Protein AF-A0A8H5NSU9-F1 (afdb_monomer_lite)

Sequence (542 aa):
MSMSKFVVALGLFMSARALQMMKPTDLDRLEASVSKACQKVLTAEVDCDEYIRELTDPNSFRGETDEDMEMAPTICNKQCSDSFQSWYQKLVEDCAEEDFMSELYPPNYFLFGGNVTSSSWNQTCAKDPKTGRFCGEILDEFPELEDDEEMPLEELCHPCYVKLIDMRSNSWAWSAPTNPAGDYWNKQLKLVREKCNASGGLKEDSLSKEETASVAHHKTAGADGSTVSTMTAASTSSTAAAVAESAARESNAGEGMAGKDTYSYWYTLLVLGQAYKFVRLWTSVVEEVVSVEQRKLTLQNQITTFFQQTLKLEWLVSNHQADLVAEKRANAKAQEQFKRDAKGLREEIMNLEQDLQASEDRTNVGEAKLSATRRNLEKLQSQAFNDLLARNRLETENKSLKAEIADAQKKLDDYLSIKEQNHDLGNQVKSFEHKVKEYLAIVEDTANKAHASEEKVAAERAAKEAMEKRYKAQIAEQEAKITGLKSQREKLEHSVARLQASVQTCWWHRFRAWKDRFRKRDRSGSWVSITDESAEDIVFRT

Radius of gyration: 90.89 Å; chains: 1; bounding box: 204×74×317 Å

pLDDT: mean 74.0, std 22.09, range [23.02, 96.44]

Foldseek 3Di:
DDDDPPPPPPPPPPQQPFDQLDDVVRCVVVVVQADPQLSCLNRGTQRFDPCLNVLQDLPDAALADPVLQVCLCGCLDPSNVVRLVVSLVSCVVRQVQRQRDDPVAHGSRSNSRSLSSVLRNCLSNDAQPPPRHRLNVVVVVADDDDPPDDGDLCSLQRPSNLVNLVSQLVRPSQVDPPDCVNVVSVVSNVVSVVSNVVVVNDDPVPPPPPDPPDDDDDDDDDDDDDDDDDDDDDYDDDDDDDDDDYDDDDYDDDDDYDDYDDDDDPDPVPVVVVVVVVVVVVVVVVVVVVVVVVVVVVVVVVVVVVVVVVVVVVVVVVVVVVVVVVVVVVVVVVVVVCVVVVVVVVVVVVVVVVVVVVVVVVVVVVVVVVVVVVVVVVVVVVVVVVVVVVVVVVVVVVVVVVVVVVVVVVVVVVVVVVVVVVVVVVVVVVVVVVVVVVVVVVVVVVVVVVVVVVVVVVVVVVVVVVVVVVVVVVVVVVVVVVVVVVVVVVVVVVVVVVVVVVVVVVVVVVVVVVVVVPDDDDPDDDDDDDDDDDDDPDDDDD

Secondary structure (DSSP, 8-state):
----------------EEEESS-HHHHTTTTTSS-HHHHHHHTSEEEE-GGGGGGG-TTS-SSSSHHHHHHHHHHSSHHHHHHHHHHHHHHHHHSTT----BTTB-TTHHHHHHHHHHHHHHHHT-B-TTT--BSHHHHTTSPPPPTTPPPPHHHHT-HHHHHHHHHHHS-GGG--TT-THHHHHHHHHHHHHHHHHHTT---GGGSS---------------------------------------------------------TTSHHHHHHHHHHHHHHHHHHHHHHHHHHHHHHHHHHHHHHHHHHHHHHHHHHHHHHHHHHHHHHHHHHHHHHHHHHHHHHHHHHHHHHHHHHHHHHHHHHHHHHHHHHHHHHHHHHHHHHHHHHHHHHHHHHHHHHHHHHHHHHHHHHHHHHHHHHHHHHHHHHHHHHHHHHHHHHHHHHHHHHHHHHHHHHHHHHHHHHHHHHHHHHHHHHHHHHHHHHHHHHHHHHHHHHHHHHHHHHHHHHHHHHHTTS----TT--PPP-------------

Structure (mmCIF, N/CA/C/O backbone):
data_AF-A0A8H5NSU9-F1
#
_entry.id   AF-A0A8H5NSU9-F1
#
loop_
_atom_site.group_PDB
_atom_site.id
_atom_site.type_symbol
_atom_site.label_atom_id
_atom_site.label_alt_id
_atom_site.label_comp_id
_atom_site.label_asym_id
_atom_site.label_entity_id
_atom_site.label_seq_id
_atom_site.pdbx_PDB_ins_code
_atom_site.Cartn_x
_atom_site.Cartn_y
_atom_site.Cartn_z
_atom_site.occupancy
_atom_site.B_iso_or_equiv
_atom_site.auth_seq_id
_atom_site.auth_comp_id
_atom_site.auth_asym_id
_atom_site.auth_atom_id
_atom_site.pdbx_PDB_model_num
ATOM 1 N N . MET A 1 1 ? -71.196 13.953 26.672 1.00 36.72 1 MET A N 1
ATOM 2 C CA . MET A 1 1 ? -69.818 13.699 27.150 1.00 36.72 1 MET A CA 1
ATOM 3 C C . MET A 1 1 ? -68.876 14.045 26.013 1.00 36.72 1 MET A C 1
ATOM 5 O O . MET A 1 1 ? -69.153 13.629 24.898 1.00 36.72 1 MET A O 1
ATOM 9 N N . SER A 1 2 ? -67.829 14.825 26.271 1.00 35.38 2 SER A N 1
ATOM 10 C CA . SER A 1 2 ? -66.765 15.117 25.304 1.00 35.38 2 SER A CA 1
ATOM 11 C C . SER A 1 2 ? -65.440 14.822 25.992 1.00 35.38 2 SER A C 1
ATOM 13 O O . SER A 1 2 ? -65.251 15.266 27.123 1.00 35.38 2 SER A O 1
ATOM 15 N N . MET A 1 3 ? -64.561 14.055 25.351 1.00 30.73 3 MET A N 1
ATOM 16 C CA . MET A 1 3 ? -63.185 13.862 25.807 1.00 30.73 3 MET A CA 1
ATOM 17 C C . MET A 1 3 ? -62.248 14.207 24.655 1.00 30.73 3 MET A C 1
ATOM 19 O O . MET A 1 3 ? -62.358 13.656 23.559 1.00 30.73 3 MET A O 1
ATOM 23 N N . SER A 1 4 ? -61.385 15.190 24.898 1.00 30.53 4 SER A N 1
ATOM 24 C CA . SER A 1 4 ? -60.540 15.806 23.880 1.00 30.53 4 SER A CA 1
ATOM 25 C C . SER A 1 4 ? -59.459 14.853 23.384 1.00 30.53 4 SER A C 1
ATOM 27 O O . SER A 1 4 ? -58.767 14.220 24.179 1.00 30.53 4 SER A O 1
ATOM 29 N N . LYS A 1 5 ? -59.236 14.833 22.066 1.00 35.78 5 LYS A N 1
ATOM 30 C CA . LYS A 1 5 ? -58.041 14.226 21.472 1.00 35.78 5 LYS A CA 1
ATOM 31 C C . LYS A 1 5 ? -56.820 15.118 21.721 1.00 35.78 5 LYS A C 1
ATOM 33 O O . LYS A 1 5 ? -56.413 15.862 20.834 1.00 35.78 5 LYS A O 1
ATOM 38 N N . PHE A 1 6 ? -56.221 15.031 22.907 1.00 32.56 6 PHE A N 1
ATOM 39 C CA . PHE A 1 6 ? -54.854 15.513 23.117 1.00 32.56 6 PHE A CA 1
ATOM 40 C C . PHE A 1 6 ? -53.860 14.475 22.590 1.00 32.56 6 PHE A C 1
ATOM 42 O O . PHE A 1 6 ? -53.249 13.727 23.347 1.00 32.56 6 PHE A O 1
ATOM 49 N N . VAL A 1 7 ? -53.698 14.439 21.264 1.00 37.06 7 VAL A N 1
ATOM 50 C CA . VAL A 1 7 ? -52.465 13.912 20.674 1.00 37.06 7 VAL A CA 1
ATOM 51 C C . VAL A 1 7 ? -51.405 14.975 20.930 1.00 37.06 7 VAL A C 1
ATOM 53 O O . VAL A 1 7 ? -51.382 16.005 20.257 1.00 37.06 7 VAL A O 1
ATOM 56 N N . VAL A 1 8 ? -50.575 14.761 21.950 1.00 33.59 8 VAL A N 1
ATOM 57 C CA . VAL A 1 8 ? -49.402 15.604 22.183 1.00 33.59 8 VAL A CA 1
ATOM 58 C C . VAL A 1 8 ? -48.426 15.315 21.053 1.00 33.59 8 VAL A C 1
ATOM 60 O O . VAL A 1 8 ? -47.726 14.306 21.066 1.00 33.59 8 VAL A O 1
ATOM 63 N N . ALA A 1 9 ? -48.411 16.195 20.055 1.00 36.72 9 ALA A N 1
ATOM 64 C CA . ALA A 1 9 ? -47.388 16.200 19.027 1.00 36.72 9 ALA A CA 1
ATOM 65 C C . ALA A 1 9 ? -46.062 16.635 19.667 1.00 36.72 9 ALA A C 1
ATOM 67 O O . ALA A 1 9 ? -45.683 17.804 19.612 1.00 36.72 9 ALA A O 1
ATOM 68 N N . LEU A 1 10 ? -45.367 15.674 20.282 1.00 34.75 10 LEU A N 1
ATOM 69 C CA . LEU A 1 10 ? -43.952 15.755 20.639 1.00 34.75 10 LEU A CA 1
ATOM 70 C C . LEU A 1 10 ? -43.115 15.721 19.353 1.00 34.75 10 LEU A C 1
ATOM 72 O O . LEU A 1 10 ? -42.320 14.821 19.105 1.00 34.75 10 LEU A O 1
ATOM 76 N N . GLY A 1 11 ? -43.323 16.741 18.519 1.00 37.09 11 GLY A N 1
ATOM 77 C CA . GLY A 1 11 ? -42.372 17.141 17.503 1.00 37.09 11 GLY A CA 1
ATOM 78 C C . GLY A 1 11 ? -41.144 17.670 18.221 1.00 37.09 11 GLY A C 1
ATOM 79 O O . GLY A 1 11 ? -41.027 18.874 18.450 1.00 37.09 11 GLY A O 1
ATOM 80 N N . LEU A 1 12 ? -40.249 16.754 18.595 1.00 36.84 12 LEU A N 1
ATOM 81 C CA . LEU A 1 12 ? -38.858 17.088 18.828 1.00 36.84 12 LEU A CA 1
ATOM 82 C C . LEU A 1 12 ? -38.348 17.704 17.528 1.00 36.84 12 LEU A C 1
ATOM 84 O O . LEU A 1 12 ? -37.984 17.006 16.583 1.00 36.84 12 LEU A O 1
ATOM 88 N N . PHE A 1 13 ? -38.332 19.035 17.488 1.00 36.84 13 PHE A N 1
ATOM 89 C CA . PHE A 1 13 ? -37.382 19.750 16.660 1.00 36.84 13 PHE A CA 1
ATOM 90 C C . PHE A 1 13 ? -36.002 19.378 17.197 1.00 36.84 13 PHE A C 1
ATOM 92 O O . PHE A 1 13 ? -35.461 20.057 18.070 1.00 36.84 13 PHE A O 1
ATOM 99 N N . MET A 1 14 ? -35.472 18.263 16.691 1.00 43.78 14 MET A N 1
ATOM 100 C CA . MET A 1 14 ? -34.049 17.967 16.699 1.00 43.78 14 MET A CA 1
ATOM 101 C C . MET A 1 14 ? -33.401 19.089 15.896 1.00 43.78 14 MET A C 1
ATOM 103 O O . MET A 1 14 ? -33.270 19.013 14.676 1.00 43.78 14 MET A O 1
ATOM 107 N N . SER A 1 15 ? -33.095 20.190 16.579 1.00 42.66 15 SER A N 1
ATOM 108 C CA . SER A 1 15 ? -32.236 21.228 16.047 1.00 42.66 15 SER A CA 1
ATOM 109 C C . SER A 1 15 ? -30.866 20.594 15.891 1.00 42.66 15 SER A C 1
ATOM 111 O O . SER A 1 15 ? -30.108 20.517 16.859 1.00 42.66 15 SER A O 1
ATOM 113 N N . ALA A 1 16 ? -30.602 20.089 14.683 1.00 49.56 16 ALA A N 1
ATOM 114 C CA . ALA A 1 16 ? -29.297 19.596 14.285 1.00 49.56 16 ALA A CA 1
ATOM 115 C C . ALA A 1 16 ? -28.264 20.632 14.738 1.00 49.56 16 ALA A C 1
ATOM 117 O O . ALA A 1 16 ? -28.365 21.830 14.447 1.00 49.56 16 ALA A O 1
ATOM 118 N N . ARG A 1 17 ? -27.372 20.193 15.625 1.00 59.03 17 ARG A N 1
ATOM 119 C CA . ARG A 1 17 ? -26.399 21.082 16.238 1.00 59.03 17 ARG A CA 1
ATOM 120 C C . ARG A 1 17 ? -25.207 21.068 15.318 1.00 59.03 17 ARG A C 1
ATOM 122 O O . ARG A 1 17 ? -24.403 20.153 15.410 1.00 59.03 17 ARG A O 1
ATOM 129 N N . ALA A 1 18 ? -25.118 22.092 14.474 1.00 72.44 18 ALA A N 1
ATOM 130 C CA . ALA A 1 18 ? -23.910 22.463 13.751 1.00 72.44 18 ALA A CA 1
ATOM 131 C C . ALA A 1 18 ? -22.674 22.249 14.649 1.00 72.44 18 ALA A C 1
ATOM 133 O O . ALA A 1 18 ? -22.421 23.022 15.578 1.00 72.44 18 ALA A O 1
ATOM 134 N N . LEU A 1 19 ? -21.970 21.136 14.427 1.00 86.06 19 LEU A N 1
ATOM 135 C CA . LEU A 1 19 ? -20.896 20.647 15.287 1.00 86.06 19 LEU A CA 1
ATOM 136 C C . LEU A 1 19 ? -19.571 20.719 14.558 1.00 86.06 19 LEU A C 1
ATOM 138 O O . LEU A 1 19 ? -19.504 20.570 13.343 1.00 86.06 19 LEU A O 1
ATOM 142 N N . GLN A 1 20 ? -18.499 20.917 15.307 1.00 84.62 20 GLN A N 1
ATOM 143 C CA . GLN A 1 20 ? -17.152 20.907 14.757 1.00 84.62 20 GLN A CA 1
ATOM 144 C C . GLN A 1 20 ? -16.567 19.520 15.006 1.00 84.62 20 GLN A C 1
ATOM 146 O O . GLN A 1 20 ? -16.495 19.079 16.156 1.00 84.62 20 GLN A O 1
ATOM 151 N N . MET A 1 21 ? -16.166 18.829 13.934 1.00 82.12 21 MET A N 1
ATOM 152 C CA . MET A 1 21 ? -15.561 17.493 14.032 1.00 82.12 21 MET A CA 1
ATOM 153 C C . MET A 1 21 ? -14.302 17.518 14.910 1.00 82.12 21 MET A C 1
ATOM 155 O O . MET A 1 21 ? -14.071 16.590 15.687 1.00 82.12 21 MET A O 1
ATOM 159 N N . MET A 1 22 ? -13.547 18.622 14.860 1.00 79.62 22 MET A N 1
ATOM 160 C CA . MET A 1 22 ? -12.456 18.926 15.781 1.00 79.62 22 MET A CA 1
ATOM 161 C C . MET A 1 22 ? -12.571 20.365 16.300 1.00 79.62 22 MET A C 1
ATOM 163 O O . MET A 1 22 ? -12.857 21.287 15.535 1.00 79.62 22 MET A O 1
ATOM 167 N N . LYS A 1 23 ? -12.355 20.580 17.604 1.00 76.38 23 LYS A N 1
ATOM 168 C CA . LYS A 1 23 ? -12.468 21.919 18.204 1.00 76.38 23 LYS A CA 1
ATOM 169 C C . LYS A 1 23 ? -11.199 22.732 17.916 1.00 76.38 23 LYS A C 1
ATOM 171 O O . LYS A 1 23 ? -10.110 22.159 17.946 1.00 76.38 23 LYS A O 1
ATOM 176 N N . PRO A 1 24 ? -11.288 24.065 17.733 1.00 70.94 24 PRO A N 1
ATOM 177 C CA . PRO A 1 24 ? -10.117 24.922 17.534 1.00 70.94 24 PRO A CA 1
ATOM 178 C C . PRO A 1 24 ? -9.019 24.721 18.590 1.00 70.94 24 PRO A C 1
ATOM 180 O O . PRO A 1 24 ? -7.857 24.577 18.232 1.00 70.94 24 PRO A O 1
ATOM 183 N N . THR A 1 25 ? -9.392 24.563 19.865 1.00 69.88 25 THR A N 1
ATOM 184 C CA . THR A 1 25 ? -8.466 24.303 20.989 1.00 69.88 25 THR A CA 1
ATOM 185 C C . THR A 1 25 ? -7.633 23.031 20.847 1.00 69.88 25 THR A C 1
ATOM 187 O O . THR A 1 25 ? -6.545 22.932 21.415 1.00 69.88 25 THR A O 1
ATOM 190 N N . ASP A 1 26 ? -8.150 22.048 20.113 1.00 70.38 26 ASP A N 1
ATOM 191 C CA . ASP A 1 26 ? -7.474 20.776 19.871 1.00 70.38 26 ASP A CA 1
ATOM 192 C C . ASP A 1 26 ? -6.504 20.915 18.681 1.00 70.38 26 ASP A C 1
ATOM 194 O O . ASP A 1 26 ? -5.497 20.208 18.616 1.00 70.38 26 ASP A O 1
ATOM 198 N N . LEU A 1 27 ? -6.762 21.884 17.790 1.00 68.81 27 LEU A N 1
ATOM 199 C CA . LEU A 1 27 ? -5.917 22.249 16.654 1.00 68.81 27 LEU A CA 1
ATOM 200 C C . LEU A 1 27 ? -4.858 23.318 16.967 1.00 68.81 27 LEU A C 1
ATOM 202 O O . LEU A 1 27 ? -3.826 23.338 16.303 1.00 68.81 27 LEU A O 1
ATOM 206 N N . ASP A 1 28 ? -5.043 24.150 17.996 1.00 66.25 28 ASP A N 1
ATOM 207 C CA . ASP A 1 28 ? -4.043 25.132 18.462 1.00 66.25 28 ASP A CA 1
ATOM 208 C C . ASP A 1 28 ? -2.706 24.461 18.850 1.00 66.25 28 ASP A C 1
ATOM 210 O O . ASP A 1 28 ? -1.639 25.072 18.815 1.00 66.25 28 ASP A O 1
ATOM 214 N N . ARG A 1 29 ? -2.744 23.166 19.197 1.00 62.97 29 ARG A N 1
ATOM 215 C CA . ARG A 1 29 ? -1.558 22.328 19.456 1.00 62.97 29 ARG A CA 1
ATOM 216 C C . ARG A 1 29 ? -0.857 21.825 18.189 1.00 62.97 29 ARG A C 1
ATOM 218 O O . ARG A 1 29 ? 0.236 21.274 18.296 1.00 62.97 29 ARG A O 1
ATOM 225 N N . LEU A 1 30 ? -1.492 21.978 17.030 1.00 64.25 30 LEU A N 1
ATOM 226 C CA . LEU A 1 30 ? -1.154 21.347 15.750 1.00 64.25 30 LEU A CA 1
ATOM 227 C C . LEU A 1 30 ? -0.966 22.380 14.614 1.00 64.25 30 LEU A C 1
ATOM 229 O O . LEU A 1 30 ? -0.635 21.991 13.495 1.00 64.25 30 LEU A O 1
ATOM 233 N N . GLU A 1 31 ? -1.125 23.685 14.888 1.00 58.44 31 GLU A N 1
ATOM 234 C CA . GLU A 1 31 ? -1.063 24.790 13.903 1.00 58.44 31 GLU A CA 1
ATOM 235 C C . GLU A 1 31 ? 0.268 24.846 13.120 1.00 58.44 31 GLU A C 1
ATOM 237 O O . GLU A 1 31 ? 0.317 25.317 11.988 1.00 58.44 31 GLU A O 1
ATOM 242 N N . ALA A 1 32 ? 1.359 24.328 13.693 1.00 60.16 32 ALA A N 1
ATOM 243 C CA . ALA A 1 32 ? 2.667 24.249 13.034 1.00 60.16 32 ALA A CA 1
ATOM 244 C C . ALA A 1 32 ? 2.812 23.069 12.045 1.00 60.16 32 ALA A C 1
ATOM 246 O O . ALA A 1 32 ? 3.857 22.938 11.409 1.00 60.16 32 ALA A O 1
ATOM 247 N N . SER A 1 33 ? 1.802 22.200 11.950 1.00 66.44 33 SER A N 1
ATOM 248 C CA . SER A 1 33 ? 1.860 20.886 11.285 1.00 66.44 33 SER A CA 1
ATOM 249 C C . SER A 1 33 ? 0.625 20.553 10.434 1.00 66.44 33 SER A C 1
ATOM 251 O O . SER A 1 33 ? 0.458 19.403 10.042 1.00 66.44 33 SER A O 1
ATOM 253 N N . VAL A 1 34 ? -0.248 21.536 10.185 1.00 76.50 34 VAL A N 1
ATOM 254 C CA . VAL A 1 34 ? -1.459 21.415 9.354 1.00 76.50 34 VAL A CA 1
ATOM 255 C C . VAL A 1 34 ? -1.643 22.717 8.570 1.00 76.50 34 VAL A C 1
ATOM 257 O O . VAL A 1 34 ? -1.462 23.801 9.133 1.00 76.50 34 VAL A O 1
ATOM 260 N N . SER A 1 35 ? -2.008 22.665 7.288 1.00 83.50 35 SER A N 1
ATOM 261 C CA . SER A 1 35 ? -2.261 23.880 6.507 1.00 83.50 35 SER A CA 1
ATOM 262 C C . SER A 1 35 ? -3.509 24.640 6.971 1.00 83.50 35 SER A C 1
ATOM 264 O O . SER A 1 35 ? -4.456 24.100 7.549 1.00 83.50 35 SER A O 1
ATOM 266 N N . LYS A 1 36 ? -3.560 25.933 6.630 1.00 85.19 36 LYS A N 1
ATOM 267 C CA . LYS A 1 36 ? -4.719 26.799 6.912 1.00 85.19 36 LYS A CA 1
ATOM 268 C C . LYS A 1 36 ? -5.965 26.451 6.089 1.00 85.19 36 LYS A C 1
ATOM 270 O O . LYS A 1 36 ? -7.047 26.935 6.419 1.00 85.19 36 LYS A O 1
ATOM 275 N N . ALA A 1 37 ? -5.825 25.639 5.038 1.00 88.12 37 ALA A N 1
ATOM 276 C CA . ALA A 1 37 ? -6.955 25.077 4.306 1.00 88.12 37 ALA A CA 1
ATOM 277 C C . ALA A 1 37 ? -7.563 23.928 5.122 1.00 88.12 37 ALA A C 1
ATOM 279 O O . ALA A 1 37 ? -8.694 24.051 5.598 1.00 88.12 37 ALA A O 1
ATOM 280 N N . CYS A 1 38 ? -6.767 22.900 5.430 1.00 88.31 38 CYS A N 1
ATOM 281 C CA . CYS A 1 38 ? -7.211 21.768 6.237 1.00 88.31 38 CYS A CA 1
ATOM 282 C C . CYS A 1 38 ? -7.731 22.182 7.628 1.00 88.31 38 CYS A C 1
ATOM 284 O O . CYS A 1 38 ? -8.813 21.757 8.034 1.00 88.31 38 CYS A O 1
ATOM 286 N N . GLN A 1 39 ? -7.052 23.101 8.330 1.00 86.00 39 GLN A N 1
ATOM 287 C CA . GLN A 1 39 ? -7.520 23.662 9.610 1.00 86.00 39 GLN A CA 1
ATOM 288 C C . GLN A 1 39 ? -8.951 24.216 9.530 1.00 86.00 39 GLN A C 1
ATOM 290 O O . GLN A 1 39 ? -9.753 24.016 10.446 1.00 86.00 39 GLN A O 1
ATOM 295 N N . LYS A 1 40 ? -9.283 24.899 8.430 1.00 89.06 40 LYS A N 1
ATOM 296 C CA . LYS A 1 40 ? -10.606 25.487 8.200 1.00 89.06 40 LYS A CA 1
ATOM 297 C C . LYS A 1 40 ? -11.670 24.423 7.907 1.00 89.06 40 LYS A C 1
ATOM 299 O O . LYS A 1 40 ? -12.835 24.657 8.208 1.00 89.06 40 LYS A O 1
ATOM 304 N N . VAL A 1 41 ? -11.292 23.272 7.349 1.00 91.06 41 VAL A N 1
ATOM 305 C CA . VAL A 1 41 ? -12.196 22.128 7.136 1.00 91.06 41 VAL A CA 1
ATOM 306 C C . VAL A 1 41 ? -12.406 21.334 8.426 1.00 91.06 41 VAL A C 1
ATOM 308 O O . VAL A 1 41 ? -13.540 21.004 8.762 1.00 91.06 41 VAL A O 1
ATOM 311 N N . LEU A 1 42 ? -11.352 21.082 9.202 1.00 88.00 42 LEU A N 1
ATOM 312 C CA . LEU A 1 42 ? -11.435 20.362 10.482 1.00 88.00 42 LEU A CA 1
ATOM 313 C C . LEU A 1 42 ? -12.289 21.092 11.529 1.00 88.00 42 LEU A C 1
ATOM 315 O O . LEU A 1 42 ? -12.994 20.452 12.307 1.00 88.00 42 LEU A O 1
ATOM 319 N N . THR A 1 43 ? -12.252 22.427 11.503 1.00 88.50 43 THR A N 1
ATOM 320 C CA . THR A 1 43 ? -13.069 23.309 12.355 1.00 88.50 43 THR A CA 1
ATOM 321 C C . THR A 1 43 ? -14.362 23.790 11.682 1.00 88.50 43 THR A C 1
ATOM 323 O O . THR A 1 43 ? -15.074 24.617 12.252 1.00 88.50 43 THR A O 1
ATOM 326 N N . ALA A 1 44 ? -14.695 23.288 10.486 1.00 90.44 44 ALA A N 1
ATOM 327 C CA . ALA A 1 44 ? -15.971 23.586 9.844 1.00 90.44 44 ALA A CA 1
ATOM 328 C C . ALA A 1 44 ? -17.135 22.911 10.583 1.00 90.44 44 ALA A C 1
ATOM 330 O O . ALA A 1 44 ? -17.002 21.821 11.140 1.00 90.44 44 ALA A O 1
ATOM 331 N N . GLU A 1 45 ? -18.292 23.565 10.544 1.00 91.19 45 GLU A N 1
ATOM 332 C CA . GLU A 1 45 ? -19.528 23.040 11.112 1.00 91.19 45 GLU A CA 1
ATOM 333 C C . GLU A 1 45 ? -20.163 21.984 10.190 1.00 91.19 45 GLU A C 1
ATOM 335 O O . GLU A 1 45 ? -20.334 22.202 8.988 1.00 91.19 45 GLU A O 1
ATOM 340 N N . VAL A 1 46 ? -20.525 20.843 10.778 1.00 92.00 46 VAL A N 1
ATOM 341 C CA . VAL A 1 46 ? -21.282 19.744 10.174 1.00 92.00 46 VAL A CA 1
ATOM 342 C C . VAL A 1 46 ? -22.657 19.696 10.836 1.00 92.00 46 VAL A C 1
ATOM 344 O O . VAL A 1 46 ? -22.768 19.654 12.059 1.00 92.00 46 VAL A O 1
ATOM 347 N N . ASP A 1 47 ? -23.712 19.723 10.033 1.00 93.06 47 ASP A N 1
ATOM 348 C CA . ASP A 1 47 ? -25.094 19.893 10.487 1.00 93.06 47 ASP A CA 1
ATOM 349 C C . ASP A 1 47 ? -25.756 18.543 10.825 1.00 93.06 47 ASP A C 1
ATOM 351 O O . ASP A 1 47 ? -26.631 18.049 10.111 1.00 93.06 47 ASP A O 1
ATOM 355 N N . CYS A 1 48 ? -25.256 17.891 11.880 1.00 92.44 48 CYS A N 1
ATOM 356 C CA . CYS A 1 48 ? -25.616 16.521 12.253 1.00 92.44 48 CYS A CA 1
ATOM 357 C C . CYS A 1 48 ? -25.857 16.343 13.765 1.00 92.44 48 CYS A C 1
ATOM 359 O O . CYS A 1 48 ? -25.730 17.280 14.554 1.00 92.44 48 CYS A O 1
ATOM 361 N N . ASP A 1 49 ? -26.220 15.124 14.161 1.00 91.81 49 ASP A N 1
ATOM 362 C CA . ASP A 1 49 ? -26.189 14.676 15.553 1.00 91.81 49 ASP A CA 1
ATOM 363 C C . ASP A 1 49 ? -24.739 14.441 16.026 1.00 91.81 49 ASP A C 1
ATOM 365 O O . ASP A 1 49 ? -23.860 14.133 15.217 1.00 91.81 49 ASP A O 1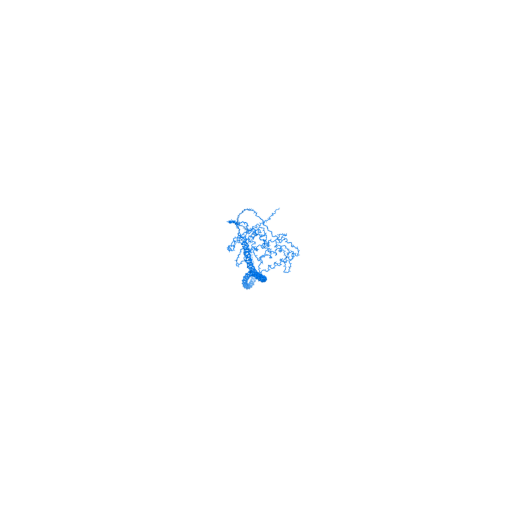
ATOM 369 N N . GLU A 1 50 ? -24.476 14.562 17.331 1.00 90.12 50 GLU A N 1
ATOM 370 C CA . GLU A 1 50 ? -23.128 14.385 17.886 1.00 90.12 50 GLU A CA 1
ATOM 371 C C . GLU A 1 50 ? -22.613 12.941 17.752 1.00 90.12 50 GLU A C 1
ATOM 373 O O . GLU A 1 50 ? -21.401 12.742 17.633 1.00 90.12 50 GLU A O 1
ATOM 378 N N . TYR A 1 51 ? -23.514 11.958 17.626 1.00 89.75 51 TYR A N 1
ATOM 379 C CA . TYR A 1 51 ? -23.178 10.549 17.381 1.00 89.75 51 TYR A CA 1
ATOM 380 C C . TYR A 1 51 ? -22.287 10.313 16.147 1.00 89.75 51 TYR A C 1
ATOM 382 O O . TYR A 1 51 ? -21.515 9.355 16.113 1.00 89.75 51 TYR A O 1
ATOM 390 N N . ILE A 1 52 ? -22.290 11.217 15.155 1.00 90.38 52 ILE A N 1
ATOM 391 C CA . ILE A 1 52 ? -21.386 11.110 13.996 1.00 90.38 52 ILE A CA 1
ATOM 392 C C . ILE A 1 52 ? -19.895 11.114 14.391 1.00 90.38 52 ILE A C 1
ATOM 394 O O . ILE A 1 52 ? -19.049 10.638 13.634 1.00 90.38 52 ILE A O 1
ATOM 398 N N . ARG A 1 53 ? -19.559 11.618 15.586 1.00 87.69 53 ARG A N 1
ATOM 399 C CA . ARG A 1 53 ? -18.197 11.605 16.138 1.00 87.69 53 ARG A CA 1
ATOM 400 C C . ARG A 1 53 ? -17.805 10.224 16.676 1.00 87.69 53 ARG A C 1
ATOM 402 O O . ARG A 1 53 ? -16.645 9.846 16.537 1.00 87.69 53 ARG A O 1
ATOM 409 N N . GLU A 1 54 ? -18.750 9.434 17.182 1.00 86.31 54 GLU A N 1
ATOM 410 C CA . GLU A 1 54 ? -18.498 8.055 17.634 1.00 86.31 54 GLU A CA 1
ATOM 411 C C . GLU A 1 54 ? -18.209 7.110 16.458 1.00 86.31 54 GLU A C 1
ATOM 413 O O . GLU A 1 54 ? -17.499 6.117 16.607 1.00 86.31 54 GLU A O 1
ATOM 418 N N . LEU A 1 55 ? -18.651 7.453 15.243 1.00 88.69 55 LEU A N 1
ATOM 419 C CA . LEU A 1 55 ? -18.303 6.741 14.006 1.00 88.69 55 LEU A CA 1
ATOM 420 C C . LEU A 1 55 ? -16.804 6.820 13.629 1.00 88.69 55 LEU A C 1
ATOM 422 O O . LEU A 1 55 ? -16.413 6.210 12.633 1.00 88.69 55 LEU A O 1
ATOM 426 N N . THR A 1 56 ? -15.979 7.581 14.364 1.00 83.69 56 THR A N 1
ATOM 427 C CA . THR A 1 56 ? -14.530 7.742 14.111 1.00 83.69 56 THR A CA 1
ATOM 428 C C . THR A 1 56 ? -13.661 6.578 14.605 1.00 83.69 56 THR A C 1
ATOM 430 O O . THR A 1 56 ? -12.518 6.470 14.159 1.00 83.69 56 THR A O 1
ATOM 433 N N . ASP A 1 57 ? -14.154 5.711 15.499 1.00 78.56 57 ASP A N 1
ATOM 434 C CA . ASP A 1 57 ? -13.371 4.578 16.020 1.00 78.56 57 ASP A CA 1
ATOM 435 C C . ASP A 1 57 ? -13.186 3.467 14.960 1.00 78.56 57 ASP A C 1
ATOM 437 O O . ASP A 1 57 ? -14.175 2.855 14.549 1.00 78.56 57 ASP A O 1
ATOM 441 N N . PRO A 1 58 ? -11.941 3.139 14.550 1.00 72.81 58 PRO A N 1
ATOM 442 C CA . PRO A 1 58 ? -11.674 2.091 13.563 1.00 72.81 58 PRO A CA 1
ATOM 443 C C . PRO A 1 58 ? -11.836 0.660 14.101 1.00 72.81 58 PRO A C 1
ATOM 445 O O . PRO A 1 58 ? -11.789 -0.279 13.310 1.00 72.81 58 PRO A O 1
ATOM 448 N N . ASN A 1 59 ? -11.969 0.466 15.419 1.00 68.50 59 ASN A N 1
ATOM 449 C CA . ASN A 1 59 ? -11.949 -0.857 16.058 1.00 68.50 59 ASN A CA 1
ATOM 450 C C . ASN A 1 59 ? -13.334 -1.503 16.199 1.00 68.50 59 ASN A C 1
ATOM 452 O O . ASN A 1 59 ? -13.431 -2.623 16.702 1.00 68.50 59 ASN A O 1
ATOM 456 N N . SER A 1 60 ? -14.391 -0.818 15.771 1.00 71.19 60 SER A N 1
ATOM 457 C CA . SER A 1 60 ? -15.776 -1.238 15.974 1.00 71.19 60 SER A CA 1
ATOM 458 C C . SER A 1 60 ? -16.548 -1.087 14.660 1.00 71.19 60 SER A C 1
ATOM 460 O O . SER A 1 60 ? -16.366 -0.098 13.952 1.00 71.19 60 SER A O 1
ATOM 462 N N . PHE A 1 61 ? -17.409 -2.047 14.315 1.00 73.00 61 PHE A N 1
ATOM 463 C CA . PHE A 1 61 ? -18.289 -1.942 13.139 1.00 73.00 61 PHE A CA 1
ATOM 464 C C . PHE A 1 61 ? -19.486 -1.015 13.424 1.00 73.00 61 PHE A C 1
ATOM 466 O O . PHE A 1 61 ? -19.696 -0.643 14.578 1.00 73.00 61 PHE A O 1
ATOM 473 N N . ARG A 1 62 ? -20.234 -0.597 12.397 1.00 84.88 62 ARG A N 1
ATOM 474 C CA . ARG A 1 62 ? -21.413 0.274 12.540 1.00 84.88 62 ARG A CA 1
ATOM 475 C C . ARG A 1 62 ? -22.586 -0.227 11.702 1.00 84.88 62 ARG A C 1
ATOM 477 O O . ARG A 1 62 ? -22.404 -0.948 10.726 1.00 84.88 62 ARG A O 1
ATOM 484 N N . GLY A 1 63 ? -23.792 0.160 12.090 1.00 80.00 63 GLY A N 1
ATOM 485 C CA . GLY A 1 63 ? -25.045 -0.355 11.545 1.00 80.00 63 GLY A CA 1
ATOM 486 C C . GLY A 1 63 ? -25.429 -1.755 12.036 1.00 80.00 63 GLY A C 1
ATOM 487 O O . GLY A 1 63 ? -26.187 -2.417 11.336 1.00 80.00 63 GLY A O 1
ATOM 488 N N . GLU A 1 64 ? -24.913 -2.208 13.186 1.00 77.50 64 GLU A N 1
ATOM 489 C CA . GLU A 1 64 ? -25.218 -3.536 13.770 1.00 77.50 64 GLU A CA 1
ATOM 490 C C . GLU A 1 64 ? -25.580 -3.505 15.266 1.00 77.50 64 GLU A C 1
ATOM 492 O O . GLU A 1 64 ? -25.981 -4.530 15.802 1.00 77.50 64 GLU A O 1
ATOM 497 N N . THR A 1 65 ? -25.442 -2.371 15.960 1.00 83.75 65 THR A N 1
ATOM 498 C CA . THR A 1 65 ? -25.802 -2.256 17.387 1.00 83.75 65 THR A CA 1
ATOM 499 C C . THR A 1 65 ? -27.167 -1.591 17.593 1.00 83.75 65 THR A C 1
ATOM 501 O O . THR A 1 65 ? -27.610 -0.812 16.750 1.00 83.75 65 THR A O 1
ATOM 504 N N . ASP A 1 66 ? -27.809 -1.821 18.745 1.00 84.19 66 ASP A N 1
ATOM 505 C CA . ASP A 1 66 ? -29.013 -1.075 19.163 1.00 84.19 66 ASP A CA 1
ATOM 506 C C . ASP A 1 66 ? -28.817 0.448 19.043 1.00 84.19 66 ASP A C 1
ATOM 508 O O . ASP A 1 66 ? -29.681 1.161 18.536 1.00 84.19 66 ASP A O 1
ATOM 512 N N . GLU A 1 67 ? -27.648 0.943 19.462 1.00 87.12 67 GLU A N 1
ATOM 513 C CA . GLU A 1 67 ? -27.298 2.367 19.439 1.00 87.12 67 GLU A CA 1
ATOM 514 C C . GLU A 1 67 ? -27.102 2.892 18.004 1.00 87.12 67 GLU A C 1
ATOM 516 O O . GLU A 1 67 ? -27.602 3.967 17.669 1.00 87.12 67 GLU A O 1
ATOM 521 N N . ASP A 1 68 ? -26.462 2.114 17.119 1.00 88.12 68 ASP A N 1
ATOM 522 C CA . ASP A 1 68 ? -26.420 2.417 15.681 1.00 88.12 68 ASP A CA 1
ATOM 523 C C . ASP A 1 68 ? -27.831 2.556 15.099 1.00 88.12 68 ASP A C 1
ATOM 525 O O . ASP A 1 68 ? -28.085 3.452 14.294 1.00 88.12 68 ASP A O 1
ATOM 529 N N . MET A 1 69 ? -28.738 1.647 15.466 1.00 88.69 69 MET A N 1
ATOM 530 C CA . MET A 1 69 ? -30.093 1.587 14.920 1.00 88.69 69 MET A CA 1
ATOM 531 C C . MET A 1 69 ? -30.988 2.708 15.464 1.00 88.69 69 MET A C 1
ATOM 533 O O . MET A 1 69 ? -31.729 3.312 14.683 1.00 88.69 69 MET A O 1
ATOM 537 N N . GLU A 1 70 ? -30.885 3.052 16.752 1.00 91.06 70 GLU A N 1
ATOM 538 C CA . GLU A 1 70 ? -31.579 4.208 17.341 1.00 91.06 70 GLU A CA 1
ATOM 539 C C . GLU A 1 70 ? -31.082 5.535 16.742 1.00 91.06 70 GLU A C 1
ATOM 541 O O . GLU A 1 70 ? -31.885 6.442 16.500 1.00 91.06 70 GLU A O 1
ATOM 546 N N . MET A 1 71 ? -29.785 5.641 16.427 1.00 93.12 71 MET A N 1
ATOM 547 C CA . MET A 1 71 ? -29.183 6.868 15.892 1.00 93.12 71 MET A CA 1
ATOM 548 C C . MET A 1 71 ? -29.181 6.958 14.357 1.00 93.12 71 MET A C 1
ATOM 550 O O . MET A 1 71 ? -29.072 8.062 13.817 1.00 93.12 71 MET A O 1
ATOM 554 N N . ALA A 1 72 ? -29.397 5.865 13.615 1.00 92.38 72 ALA A N 1
ATOM 555 C CA . ALA A 1 72 ? -29.495 5.893 12.150 1.00 92.38 72 ALA A CA 1
ATOM 556 C C . ALA A 1 72 ? -30.501 6.946 11.617 1.00 92.38 72 ALA A C 1
ATOM 558 O O . ALA A 1 72 ? -30.152 7.692 10.697 1.00 92.38 72 ALA A O 1
ATOM 559 N N . PRO A 1 73 ? -31.712 7.129 12.186 1.00 92.31 73 PRO A N 1
ATOM 560 C CA . PRO A 1 73 ? -32.621 8.201 11.776 1.00 92.31 73 PRO A CA 1
ATOM 561 C C . PRO A 1 73 ? -32.066 9.623 11.958 1.00 92.31 73 PRO A C 1
ATOM 563 O O . PRO A 1 73 ? -32.484 10.518 11.219 1.00 92.31 73 PRO A O 1
ATOM 566 N N . THR A 1 74 ? -31.148 9.860 12.905 1.00 91.75 74 THR A N 1
ATOM 567 C CA . THR A 1 74 ? -30.579 11.196 13.165 1.00 91.75 74 THR A CA 1
ATOM 568 C C . THR A 1 74 ? -29.400 11.494 12.235 1.00 91.75 74 THR A C 1
ATOM 570 O O . THR A 1 74 ? -29.373 12.568 11.627 1.00 91.75 74 THR A O 1
ATOM 573 N N . ILE A 1 75 ? -28.489 10.536 12.015 1.00 93.62 75 ILE A N 1
ATOM 574 C CA . ILE A 1 75 ? -27.298 10.722 11.159 1.00 93.62 75 ILE A CA 1
ATOM 575 C C . ILE A 1 75 ? -27.536 10.450 9.661 1.00 93.62 75 ILE A C 1
ATOM 577 O O . ILE A 1 75 ? -26.825 10.989 8.813 1.00 93.62 75 ILE A O 1
ATOM 581 N N . CYS A 1 76 ? -28.555 9.665 9.305 1.00 95.12 76 CYS A N 1
ATOM 582 C CA . CYS A 1 76 ? -28.902 9.349 7.911 1.00 95.12 76 CYS A CA 1
ATOM 583 C C . CYS A 1 76 ? -30.033 10.234 7.361 1.00 95.12 76 CYS A C 1
ATOM 585 O O . CYS A 1 76 ? -30.575 9.981 6.282 1.00 95.12 76 CYS A O 1
ATOM 587 N N . ASN A 1 77 ? -30.422 11.274 8.104 1.00 93.94 77 ASN A N 1
ATOM 588 C CA . ASN A 1 77 ? -31.348 12.292 7.625 1.00 93.94 77 ASN A CA 1
ATOM 589 C C . ASN A 1 77 ? -30.674 13.157 6.535 1.00 93.94 77 ASN A C 1
ATOM 591 O O . ASN A 1 77 ? -29.451 13.321 6.536 1.00 93.94 77 ASN A O 1
ATOM 595 N N . LYS A 1 78 ? -31.451 13.743 5.613 1.00 93.00 78 LYS A N 1
ATOM 596 C CA . LYS A 1 78 ? -30.895 14.470 4.454 1.00 93.00 78 LYS A CA 1
ATOM 597 C C . LYS A 1 78 ? -29.979 15.645 4.842 1.00 93.00 78 LYS A C 1
ATOM 599 O O . LYS A 1 78 ? -28.963 15.845 4.192 1.00 93.00 78 LYS A O 1
ATOM 604 N N . GLN A 1 79 ? -30.316 16.393 5.893 1.00 93.00 79 GLN A N 1
ATOM 605 C CA . GLN A 1 79 ? -29.562 17.568 6.345 1.00 93.00 79 GLN A CA 1
ATOM 606 C C . GLN A 1 79 ? -28.157 17.174 6.826 1.00 93.00 79 GLN A C 1
ATOM 608 O O . GLN A 1 79 ? -27.170 17.733 6.344 1.00 93.00 79 GLN A O 1
ATOM 613 N N . CYS A 1 80 ? -28.059 16.127 7.657 1.00 95.12 80 CYS A N 1
ATOM 614 C CA . CYS A 1 80 ? -26.763 15.560 8.031 1.00 95.12 80 CYS A CA 1
ATOM 615 C C . CYS A 1 80 ? -26.041 14.957 6.820 1.00 95.12 80 CYS A C 1
ATOM 617 O O . CYS A 1 80 ? -24.868 15.250 6.614 1.00 95.12 80 CYS A O 1
ATOM 619 N N . SER A 1 81 ? -26.739 14.173 5.991 1.00 93.69 81 SER A N 1
ATOM 620 C CA . SER A 1 81 ? -26.156 13.502 4.818 1.00 93.69 81 SER A CA 1
ATOM 621 C C . SER A 1 81 ? -25.470 14.495 3.873 1.00 93.69 81 SER A C 1
ATOM 623 O O . SER A 1 81 ? -24.287 14.346 3.572 1.00 93.69 81 SER A O 1
ATOM 625 N N . ASP A 1 82 ? -26.188 15.547 3.462 1.00 94.69 82 ASP A N 1
ATOM 626 C CA . ASP A 1 82 ? -25.675 16.611 2.592 1.00 94.69 82 ASP A CA 1
ATOM 627 C C . ASP A 1 82 ? -24.473 17.325 3.241 1.00 94.69 82 ASP A C 1
ATOM 629 O O . ASP A 1 82 ? -23.451 17.572 2.592 1.00 94.69 82 ASP A O 1
ATOM 633 N N . SER A 1 83 ? -24.586 17.662 4.533 1.00 94.81 83 SER A N 1
ATOM 634 C CA . SER A 1 83 ? -23.571 18.437 5.251 1.00 94.81 83 SER A CA 1
ATOM 635 C C . SER A 1 83 ? -22.296 17.633 5.508 1.00 94.81 83 SER A C 1
ATOM 637 O O . SER A 1 83 ? -21.199 18.155 5.300 1.00 94.81 83 SER A O 1
ATOM 639 N N . PHE A 1 84 ? -22.422 16.378 5.939 1.00 94.56 84 PHE A N 1
ATOM 640 C CA . PHE A 1 84 ? -21.302 15.478 6.195 1.00 94.56 84 PHE A CA 1
ATOM 641 C C . PHE A 1 84 ? -20.576 15.107 4.903 1.00 94.56 84 PHE A C 1
ATOM 643 O O . PHE A 1 84 ? -19.351 15.195 4.858 1.00 94.56 84 PHE A O 1
ATOM 650 N N . GLN A 1 85 ? -21.298 14.786 3.824 1.00 94.31 85 GLN A N 1
ATOM 651 C CA . GLN A 1 85 ? -20.667 14.513 2.529 1.00 94.31 85 GLN A CA 1
ATOM 652 C C . GLN A 1 85 ? -19.933 15.749 1.995 1.00 94.31 85 GLN A C 1
ATOM 654 O O . GLN A 1 85 ? -18.798 15.633 1.535 1.00 94.31 85 GLN A O 1
ATOM 659 N N . SER A 1 86 ? -20.515 16.948 2.131 1.00 94.75 86 SER A N 1
ATOM 660 C CA . SER A 1 86 ? -19.829 18.188 1.751 1.00 94.75 86 SER A CA 1
ATOM 661 C C . SER A 1 86 ? -18.612 18.490 2.638 1.00 94.75 86 SER A C 1
ATOM 663 O O . SER A 1 86 ? -17.655 19.099 2.161 1.00 94.75 86 SER A O 1
ATOM 665 N N . TRP A 1 87 ? -18.613 18.094 3.912 1.00 94.81 87 TRP A N 1
ATOM 666 C CA . TRP A 1 87 ? -17.438 18.189 4.785 1.00 94.81 87 TRP A CA 1
ATOM 667 C C . TRP A 1 87 ? -16.348 17.191 4.374 1.00 94.81 87 TRP A C 1
ATOM 669 O O . TRP A 1 87 ? -15.215 17.598 4.126 1.00 94.81 87 TRP A O 1
ATOM 679 N N . TYR A 1 88 ? -16.703 15.915 4.209 1.00 93.88 88 TYR A N 1
ATOM 680 C CA . TYR A 1 88 ? -15.778 14.841 3.846 1.00 93.88 88 TYR A CA 1
ATOM 681 C C . TYR A 1 88 ? -15.124 15.071 2.474 1.00 93.88 88 TYR A C 1
ATOM 683 O O . TYR A 1 88 ? -13.919 14.888 2.339 1.00 93.88 88 TYR A O 1
ATOM 691 N N . GLN A 1 89 ? -15.864 15.575 1.481 1.00 94.38 89 GLN A N 1
ATOM 692 C CA . GLN A 1 89 ? -15.287 15.969 0.186 1.00 94.38 89 GLN A CA 1
ATOM 693 C C . GLN A 1 89 ? -14.192 17.036 0.339 1.00 94.38 89 GLN A C 1
ATOM 695 O O . GLN A 1 89 ? -13.115 16.883 -0.230 1.00 94.38 89 GLN A O 1
ATOM 700 N N . LYS A 1 90 ? -14.421 18.072 1.162 1.00 93.88 90 LYS A N 1
ATOM 701 C CA . LYS A 1 90 ? -13.397 19.095 1.442 1.00 93.88 90 LYS A CA 1
ATOM 702 C C . LYS A 1 90 ? -12.243 18.549 2.277 1.00 93.88 90 LYS A C 1
ATOM 704 O O . LYS A 1 90 ? -11.131 19.028 2.134 1.00 93.88 90 LYS A O 1
ATOM 709 N N . LEU A 1 91 ? -12.473 17.549 3.128 1.00 91.56 91 LEU A N 1
ATOM 710 C CA . LEU A 1 91 ? -11.402 16.879 3.870 1.00 91.56 91 LEU A CA 1
ATOM 711 C C . LEU A 1 91 ? -10.472 16.115 2.912 1.00 91.56 91 LEU A C 1
ATOM 713 O O . LEU A 1 91 ? -9.255 16.182 3.045 1.00 91.56 91 LEU A O 1
ATOM 717 N N . VAL A 1 92 ? -11.040 15.428 1.919 1.00 90.31 92 VAL A N 1
ATOM 718 C CA . VAL A 1 92 ? -10.276 14.734 0.870 1.00 90.31 92 VAL A CA 1
ATOM 719 C C . VAL A 1 92 ? -9.570 15.726 -0.071 1.00 90.31 92 VAL A C 1
ATOM 721 O O . VAL A 1 92 ? -8.501 15.406 -0.577 1.00 90.31 92 VAL A O 1
ATOM 724 N N . GLU A 1 93 ? -10.116 16.926 -0.291 1.00 90.44 93 GLU A N 1
ATOM 725 C CA . GLU A 1 93 ? -9.499 17.965 -1.135 1.00 90.44 93 GLU A CA 1
ATOM 726 C C . GLU A 1 93 ? -8.412 18.776 -0.396 1.00 90.44 93 GLU A C 1
ATOM 728 O O . GLU A 1 93 ? -7.263 18.803 -0.831 1.00 90.44 93 GLU A O 1
ATOM 733 N N . ASP A 1 94 ? -8.743 19.395 0.743 1.00 89.81 94 ASP A N 1
ATOM 734 C CA . ASP A 1 94 ? -7.879 20.343 1.465 1.00 89.81 94 ASP A CA 1
ATOM 735 C C . ASP A 1 94 ? -6.897 19.678 2.461 1.00 89.81 94 ASP A C 1
ATOM 737 O O . ASP A 1 94 ? -5.987 20.363 2.927 1.00 89.81 94 ASP A O 1
ATOM 741 N N . CYS A 1 95 ? -7.058 18.390 2.823 1.00 87.62 95 CYS A N 1
ATOM 742 C CA . CYS A 1 95 ? -6.204 17.699 3.815 1.00 87.62 95 CYS A CA 1
ATOM 743 C C . CYS A 1 95 ? -5.395 16.490 3.283 1.00 87.62 95 CYS A C 1
ATOM 745 O O . CYS A 1 95 ? -4.746 15.806 4.076 1.00 87.62 95 CYS A O 1
ATOM 747 N N . ALA A 1 96 ? -5.427 16.162 1.985 1.00 77.81 96 ALA A N 1
ATOM 748 C CA . ALA A 1 96 ? -4.820 14.915 1.482 1.00 77.81 96 ALA A CA 1
ATOM 749 C C . ALA A 1 96 ? -3.276 14.888 1.450 1.00 77.81 96 ALA A C 1
ATOM 751 O O . ALA A 1 96 ? -2.693 13.802 1.423 1.00 77.81 96 ALA A O 1
ATOM 752 N N . GLU A 1 97 ? -2.622 16.053 1.467 1.00 71.00 97 GLU A N 1
ATOM 753 C CA . GLU A 1 97 ? -1.153 16.198 1.492 1.00 71.00 97 GLU A CA 1
ATOM 754 C C . GLU A 1 97 ? -0.604 16.539 2.899 1.00 71.00 97 GLU A C 1
ATOM 756 O O . GLU A 1 97 ? 0.570 16.876 3.052 1.00 71.00 97 GLU A O 1
ATOM 761 N N . GLU A 1 98 ? -1.442 16.462 3.941 1.00 69.81 98 GLU A N 1
ATOM 762 C CA . GLU A 1 98 ? -1.084 16.813 5.324 1.00 69.81 98 GLU A CA 1
ATOM 763 C C . GLU A 1 98 ? -0.301 15.679 6.009 1.00 69.81 98 GLU A C 1
ATOM 765 O O . GLU A 1 98 ? -0.844 14.883 6.788 1.00 69.81 98 GLU A O 1
ATOM 770 N N . ASP A 1 99 ? 1.003 15.631 5.726 1.00 61.41 99 ASP A N 1
ATOM 771 C CA . ASP A 1 99 ? 1.974 14.689 6.296 1.00 61.41 99 ASP A CA 1
ATOM 772 C C . ASP A 1 99 ? 2.236 14.971 7.794 1.00 61.41 99 ASP A C 1
ATOM 774 O O . ASP A 1 99 ? 3.301 15.438 8.210 1.00 61.41 99 ASP A O 1
ATOM 778 N N . PHE A 1 100 ? 1.213 14.725 8.622 1.00 58.38 100 PHE A N 1
ATOM 779 C CA . PHE A 1 100 ? 1.228 14.889 10.075 1.00 58.38 100 PHE A CA 1
ATOM 780 C C . PHE A 1 100 ? 2.120 13.827 10.742 1.00 58.38 100 PHE A C 1
ATOM 782 O O . PHE A 1 100 ? 1.662 12.856 11.347 1.00 58.38 100 PHE A O 1
ATOM 789 N N . MET A 1 101 ? 3.429 14.023 10.614 1.00 46.91 101 MET A N 1
ATOM 790 C CA . MET A 1 101 ? 4.469 13.141 11.134 1.00 46.91 101 MET A CA 1
ATOM 791 C C . MET A 1 101 ? 4.606 13.267 12.656 1.00 46.91 101 MET A C 1
ATOM 793 O O . MET A 1 101 ? 5.436 14.016 13.177 1.00 46.91 101 MET A O 1
ATOM 797 N N . SER A 1 102 ? 3.793 12.497 13.377 1.00 53.09 102 SER A N 1
ATOM 798 C CA . SER A 1 102 ? 3.883 12.305 14.825 1.00 53.09 102 SER A CA 1
ATOM 799 C C . SER A 1 102 ? 4.392 10.901 15.153 1.00 53.09 102 SER A C 1
ATOM 801 O O . SER A 1 102 ? 3.974 9.929 14.536 1.00 53.09 102 SER A O 1
ATOM 803 N N . GLU A 1 103 ? 5.212 10.752 16.198 1.00 45.00 103 GLU A N 1
ATOM 804 C CA . GLU A 1 103 ? 5.590 9.423 16.722 1.00 45.00 103 GLU A CA 1
ATOM 805 C C . GLU A 1 103 ? 4.383 8.617 17.256 1.00 45.00 103 GLU A C 1
ATOM 807 O O . GLU A 1 103 ? 4.508 7.421 17.515 1.00 45.00 103 GLU A O 1
ATOM 812 N N . LEU A 1 104 ? 3.218 9.262 17.425 1.00 45.94 104 LEU A N 1
ATOM 813 C CA . LEU A 1 104 ? 1.985 8.665 17.948 1.00 45.94 104 LEU A CA 1
ATOM 814 C C . LEU A 1 104 ? 0.900 8.386 16.894 1.00 45.94 104 LEU A C 1
ATOM 816 O O . LEU A 1 104 ? -0.042 7.660 17.203 1.00 45.94 104 LEU A O 1
ATOM 820 N N . TYR A 1 105 ? 0.989 8.967 15.692 1.00 55.69 105 TYR A N 1
ATOM 821 C CA . TYR A 1 105 ? -0.098 8.949 14.703 1.00 55.69 105 TYR A CA 1
ATOM 822 C C . TYR A 1 105 ? 0.432 8.718 13.281 1.00 55.69 105 TYR A C 1
ATOM 824 O O . TYR A 1 105 ? 1.495 9.236 12.942 1.00 55.69 105 TYR A O 1
ATOM 832 N N . PRO A 1 106 ? -0.287 7.959 12.432 1.00 56.53 106 PRO A N 1
ATOM 833 C CA . PRO A 1 106 ? 0.113 7.757 11.044 1.00 56.53 106 PRO A CA 1
ATOM 834 C C . PRO A 1 106 ? 0.033 9.066 10.235 1.00 56.53 106 PRO A C 1
ATOM 836 O O . PRO A 1 106 ? -0.800 9.923 10.546 1.00 56.53 106 PRO A O 1
ATOM 839 N N . PRO A 1 107 ? 0.830 9.202 9.158 1.00 57.47 107 PRO A N 1
ATOM 840 C CA . PRO A 1 107 ? 0.674 10.303 8.211 1.00 57.47 107 PRO A CA 1
ATOM 841 C C . PRO A 1 107 ? -0.746 10.314 7.626 1.00 57.47 107 PRO A C 1
ATOM 843 O O . PRO A 1 107 ? -1.401 9.272 7.528 1.00 57.47 107 PRO A O 1
ATOM 846 N N . ASN A 1 108 ? -1.236 11.501 7.260 1.00 71.31 108 ASN A N 1
ATOM 847 C CA . ASN A 1 108 ? -2.625 11.748 6.864 1.00 71.31 108 ASN A CA 1
ATOM 848 C C . ASN A 1 108 ? -3.674 11.357 7.940 1.00 71.31 108 ASN A C 1
ATOM 850 O O . ASN A 1 108 ? -4.793 10.977 7.599 1.00 71.31 108 ASN A O 1
ATOM 854 N N . TYR A 1 109 ? -3.364 11.478 9.241 1.00 76.56 109 TYR A N 1
ATOM 855 C CA . TYR A 1 109 ? -4.268 11.126 10.360 1.00 76.56 109 TYR A CA 1
ATOM 856 C C . TYR A 1 109 ? -5.689 11.732 10.278 1.00 76.56 109 TYR A C 1
ATOM 858 O O . TYR A 1 109 ? -6.670 11.111 10.685 1.00 76.56 109 TYR A O 1
ATOM 866 N N . PHE A 1 110 ? -5.843 12.929 9.713 1.00 79.81 110 PHE A N 1
ATOM 867 C CA . PHE A 1 110 ? -7.165 13.537 9.533 1.00 79.81 110 PHE A CA 1
ATOM 868 C C . PHE A 1 110 ? -7.990 12.836 8.451 1.00 79.81 110 PHE A C 1
ATOM 870 O O . PHE A 1 110 ? -9.166 12.535 8.660 1.00 79.81 110 PHE A O 1
ATOM 877 N N . LEU A 1 111 ? -7.344 12.495 7.334 1.00 83.75 111 LEU A N 1
ATOM 878 C CA . LEU A 1 111 ? -7.920 11.658 6.287 1.00 83.75 111 LEU A CA 1
ATOM 879 C C . LEU A 1 111 ? -8.193 10.238 6.812 1.00 83.75 111 LEU A C 1
ATOM 881 O O . LEU A 1 111 ? -9.205 9.650 6.440 1.00 83.75 111 LEU A O 1
ATOM 885 N N . PHE A 1 112 ? -7.355 9.719 7.726 1.00 80.00 112 PHE A N 1
ATOM 886 C CA . PHE A 1 112 ? -7.616 8.465 8.440 1.00 80.00 112 PHE A CA 1
ATOM 887 C C . PHE A 1 112 ? -8.980 8.537 9.135 1.00 80.00 112 PHE A C 1
ATOM 889 O O . PHE A 1 112 ? -9.866 7.741 8.824 1.00 80.00 112 PHE A O 1
ATOM 896 N N . GLY A 1 113 ? -9.172 9.518 10.026 1.00 82.62 113 GLY A N 1
ATOM 897 C CA . GLY A 1 113 ? -10.417 9.676 10.783 1.00 82.62 113 GLY A CA 1
ATOM 898 C C . GLY A 1 113 ? -11.637 9.826 9.872 1.00 82.62 113 GLY A C 1
ATOM 899 O O . GLY A 1 113 ? -12.596 9.069 10.000 1.00 82.62 113 GLY A O 1
ATOM 900 N N . GLY A 1 114 ? -11.568 10.727 8.887 1.00 87.88 114 GLY A N 1
ATOM 901 C CA . GLY A 1 114 ? -12.664 10.947 7.939 1.00 87.88 114 GLY A CA 1
ATOM 902 C C . GLY A 1 114 ? -13.024 9.716 7.102 1.00 87.88 114 GLY A C 1
ATOM 903 O O . GLY A 1 114 ? -14.205 9.468 6.869 1.00 87.88 114 GLY A O 1
ATOM 904 N N . ASN A 1 115 ? -12.040 8.909 6.692 1.00 85.69 115 ASN A N 1
ATOM 905 C CA . ASN A 1 115 ? -12.285 7.661 5.964 1.00 85.69 115 ASN A CA 1
ATOM 906 C C . ASN A 1 115 ? -12.955 6.594 6.846 1.00 85.69 115 ASN A C 1
ATOM 908 O O . ASN A 1 115 ? -13.794 5.842 6.345 1.00 85.69 115 ASN A O 1
ATOM 912 N N . VAL A 1 116 ? -12.634 6.537 8.147 1.00 84.62 116 VAL A N 1
ATOM 913 C CA . VAL A 1 116 ? -13.369 5.685 9.101 1.00 84.62 116 VAL A CA 1
ATOM 914 C C . VAL A 1 116 ? -14.807 6.187 9.233 1.00 84.62 116 VAL A C 1
ATOM 916 O O . VAL A 1 116 ? -15.721 5.437 8.904 1.00 84.62 116 VAL A O 1
ATOM 919 N N . THR A 1 117 ? -15.021 7.463 9.583 1.00 89.25 117 THR A N 1
ATOM 920 C CA . THR A 1 117 ? -16.363 8.064 9.723 1.00 89.25 117 THR A CA 1
ATOM 921 C C . THR A 1 117 ? -17.220 7.874 8.472 1.00 89.25 117 THR A C 1
ATOM 923 O O . THR A 1 117 ? -18.396 7.542 8.580 1.00 89.25 117 THR A O 1
ATOM 926 N N . SER A 1 118 ? -16.640 8.037 7.279 1.00 90.44 118 SER A N 1
ATOM 927 C CA . SER A 1 118 ? -17.339 7.860 6.002 1.00 90.44 118 SER A CA 1
ATOM 928 C C . SER A 1 118 ? -17.700 6.394 5.735 1.00 90.44 118 SER A C 1
ATOM 930 O O . SER A 1 118 ? -18.833 6.102 5.348 1.00 90.44 118 SER A O 1
ATOM 932 N N . SER A 1 119 ? -16.795 5.444 6.005 1.00 87.06 119 SER A N 1
ATOM 933 C CA . SER A 1 119 ? -17.098 4.005 5.919 1.00 87.06 119 SER A CA 1
ATOM 934 C C . SER A 1 119 ? -18.198 3.602 6.906 1.00 87.06 119 SER A C 1
ATOM 936 O O . SER A 1 119 ? -19.150 2.931 6.516 1.00 87.06 119 SER A O 1
ATOM 938 N N . SER A 1 120 ? -18.076 4.031 8.161 1.00 88.00 120 SER A N 1
ATOM 939 C CA . SER A 1 120 ? -19.036 3.813 9.245 1.00 88.00 120 SER A CA 1
ATOM 940 C C . SER A 1 120 ? -20.425 4.361 8.904 1.00 88.00 120 SER A C 1
ATOM 942 O O . SER A 1 120 ? -21.410 3.631 8.948 1.00 88.00 120 SER A O 1
ATOM 944 N N . TRP A 1 121 ? -20.506 5.624 8.471 1.00 92.12 121 TRP A N 1
ATOM 945 C CA . TRP A 1 121 ? -21.759 6.270 8.069 1.00 92.12 121 TRP A CA 1
ATOM 946 C C . TRP A 1 121 ? -22.432 5.532 6.903 1.00 92.12 121 TRP A C 1
ATOM 948 O O . TRP A 1 121 ? -23.639 5.303 6.9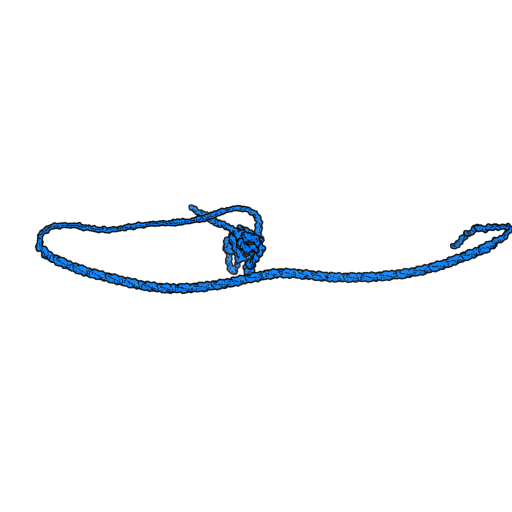29 1.00 92.12 121 TRP A O 1
ATOM 958 N N . ASN A 1 122 ? -21.662 5.071 5.910 1.00 91.12 122 ASN A N 1
ATOM 959 C CA . ASN A 1 122 ? -22.197 4.275 4.800 1.00 91.12 122 ASN A CA 1
ATOM 960 C C . ASN A 1 122 ? -22.774 2.913 5.238 1.00 91.12 122 ASN A C 1
ATOM 962 O O . ASN A 1 122 ? -23.669 2.402 4.559 1.00 91.12 122 ASN A O 1
ATOM 966 N N . GLN A 1 123 ? -22.290 2.338 6.347 1.00 88.62 123 GLN A N 1
ATOM 967 C CA . GLN A 1 123 ? -22.813 1.096 6.927 1.00 88.62 123 GLN A CA 1
ATOM 968 C C . GLN A 1 123 ? -24.123 1.363 7.684 1.00 88.62 123 GLN A C 1
ATOM 970 O O . GLN A 1 123 ? -25.155 0.807 7.307 1.00 88.62 123 GLN A O 1
ATOM 975 N N . THR A 1 124 ? -24.134 2.285 8.657 1.00 91.56 124 THR A N 1
ATOM 976 C CA . THR A 1 124 ? -25.350 2.648 9.419 1.00 91.56 124 THR A CA 1
ATOM 977 C C . THR A 1 124 ? -26.468 3.170 8.511 1.00 91.56 124 THR A C 1
ATOM 979 O O . THR A 1 124 ? -27.637 2.838 8.697 1.00 91.56 124 THR A O 1
ATOM 982 N N . CYS A 1 125 ? -26.121 3.932 7.469 1.00 93.94 125 CYS A N 1
ATOM 983 C CA . CYS A 1 125 ? -27.077 4.484 6.508 1.00 93.94 125 CYS A CA 1
ATOM 984 C C . CYS A 1 125 ? -27.390 3.565 5.319 1.00 93.94 125 CYS A C 1
ATOM 986 O O . CYS A 1 125 ? -28.127 3.964 4.408 1.00 93.94 125 CYS A O 1
ATOM 988 N N . ALA A 1 126 ? -26.889 2.327 5.306 1.00 93.00 126 ALA A N 1
ATOM 989 C CA . ALA A 1 126 ? -27.324 1.338 4.334 1.00 93.00 126 ALA A CA 1
ATOM 990 C C . ALA A 1 126 ? -28.819 1.023 4.536 1.00 93.00 126 ALA A C 1
ATOM 992 O O . ALA A 1 126 ? -29.287 0.824 5.654 1.00 93.00 126 ALA A O 1
ATOM 993 N N . LYS A 1 127 ? -29.575 0.968 3.435 1.00 92.88 127 LYS A N 1
ATOM 994 C CA . LYS A 1 127 ? -30.999 0.616 3.406 1.00 92.88 127 LYS A CA 1
ATOM 995 C C . LYS A 1 127 ? -31.272 -0.449 2.352 1.00 92.88 127 LYS A C 1
ATOM 997 O O . LYS A 1 127 ? -30.615 -0.450 1.304 1.00 92.88 127 LYS A O 1
ATOM 1002 N N . ASP A 1 128 ? -32.260 -1.305 2.601 1.00 92.56 128 ASP A N 1
ATOM 1003 C CA . ASP A 1 128 ? -32.772 -2.235 1.591 1.00 92.56 128 ASP A CA 1
ATOM 1004 C C . ASP A 1 128 ? -33.617 -1.473 0.546 1.00 92.56 128 ASP A C 1
ATOM 1006 O O . ASP A 1 128 ? -34.559 -0.765 0.918 1.00 92.56 128 ASP A O 1
ATOM 1010 N N . PRO A 1 129 ? -33.340 -1.624 -0.764 1.00 87.00 129 PRO A N 1
ATOM 1011 C CA . PRO A 1 129 ? -34.078 -0.928 -1.817 1.00 87.00 129 PRO A CA 1
ATOM 1012 C C . PRO A 1 129 ? -35.537 -1.387 -2.003 1.00 87.00 129 PRO A C 1
ATOM 1014 O O . PRO A 1 129 ? -36.263 -0.729 -2.747 1.00 87.00 129 PRO A O 1
ATOM 1017 N N . LYS A 1 130 ? -35.987 -2.492 -1.384 1.00 89.38 130 LYS A N 1
ATOM 1018 C CA . LYS A 1 130 ? -37.383 -2.966 -1.493 1.00 89.38 130 LYS A CA 1
ATOM 1019 C C . LYS A 1 130 ? -38.291 -2.381 -0.404 1.00 89.38 130 LYS A C 1
ATOM 1021 O O . LYS A 1 130 ? -39.441 -2.053 -0.687 1.00 89.38 130 LYS A O 1
ATOM 1026 N N . THR A 1 131 ? -37.790 -2.279 0.826 1.00 92.06 131 THR A N 1
ATOM 1027 C CA . THR A 1 131 ? -38.547 -1.894 2.033 1.00 92.06 131 THR A CA 1
ATOM 1028 C C . THR A 1 131 ? -38.237 -0.482 2.530 1.00 92.06 131 THR A C 1
ATOM 1030 O O . THR A 1 131 ? -39.090 0.131 3.168 1.00 92.06 131 THR A O 1
ATOM 1033 N N . GLY A 1 132 ? -37.039 0.052 2.262 1.00 90.06 132 GLY A N 1
ATOM 1034 C CA . GLY A 1 132 ? -36.582 1.351 2.774 1.00 90.06 132 GLY A CA 1
ATOM 1035 C C . GLY A 1 132 ? -36.156 1.363 4.252 1.00 90.06 132 GLY A C 1
ATOM 1036 O O . GLY A 1 132 ? -35.731 2.416 4.750 1.00 90.06 132 GLY A O 1
ATOM 1037 N N . ARG A 1 133 ? -36.228 0.219 4.947 1.00 92.75 133 ARG A N 1
ATOM 1038 C CA . ARG A 1 133 ? -35.661 0.012 6.293 1.00 92.75 133 ARG A CA 1
ATOM 1039 C C . ARG A 1 133 ? -34.138 0.117 6.268 1.00 92.75 133 ARG A C 1
ATOM 1041 O O . ARG A 1 133 ? -33.527 -0.079 5.211 1.00 92.75 133 ARG A O 1
ATOM 1048 N N . PHE A 1 134 ? -33.525 0.450 7.402 1.00 93.25 134 PHE A N 1
ATOM 1049 C CA . PHE A 1 134 ? -32.071 0.351 7.541 1.00 93.25 134 PHE A CA 1
ATOM 1050 C C . PHE A 1 134 ? -31.617 -1.112 7.503 1.00 93.25 134 PHE A C 1
ATOM 1052 O O . PHE A 1 134 ? -32.368 -2.022 7.841 1.00 93.25 134 PHE A O 1
ATOM 1059 N N . CYS A 1 135 ? -30.391 -1.346 7.041 1.00 93.38 135 CYS A N 1
ATOM 1060 C CA . CYS A 1 135 ? -29.868 -2.699 6.897 1.00 93.38 135 CYS A CA 1
ATOM 1061 C C . CYS A 1 135 ? -29.568 -3.366 8.241 1.00 93.38 135 CYS A C 1
ATOM 1063 O O . CYS A 1 135 ? -29.766 -4.573 8.328 1.00 93.38 135 CYS A O 1
ATOM 1065 N N . GLY A 1 136 ? -29.184 -2.600 9.271 1.00 89.56 136 GLY A N 1
ATOM 1066 C CA . GLY A 1 136 ? -29.053 -3.105 10.642 1.00 89.56 136 GLY A CA 1
ATOM 1067 C C . GLY A 1 136 ? -30.347 -3.744 11.138 1.00 89.56 136 GLY A C 1
ATOM 1068 O O . GLY A 1 136 ? -30.343 -4.926 11.452 1.00 89.56 136 GLY A O 1
ATOM 1069 N N . GLU A 1 137 ? -31.476 -3.026 11.034 1.00 90.12 137 GLU A N 1
ATOM 1070 C CA . GLU A 1 137 ? -32.810 -3.529 11.422 1.00 90.12 137 GLU A CA 1
ATOM 1071 C C . GLU A 1 137 ? -33.208 -4.856 10.751 1.00 90.12 137 GLU A C 1
ATOM 1073 O O . GLU A 1 137 ? -34.122 -5.528 11.215 1.00 90.12 137 GLU A O 1
ATOM 1078 N N . ILE A 1 138 ? -32.620 -5.175 9.592 1.00 91.62 138 ILE A N 1
ATOM 1079 C CA . ILE A 1 138 ? -32.917 -6.402 8.847 1.00 91.62 138 ILE A CA 1
ATOM 1080 C C . ILE A 1 138 ? -31.922 -7.512 9.203 1.00 91.62 138 ILE A C 1
ATOM 1082 O O . ILE A 1 138 ? -32.310 -8.672 9.192 1.00 91.62 138 ILE A O 1
ATOM 1086 N N . LEU A 1 139 ? -30.660 -7.184 9.504 1.00 89.38 139 LEU A N 1
ATOM 1087 C CA . LEU A 1 139 ? -29.682 -8.177 9.962 1.00 89.38 139 LEU A CA 1
ATOM 1088 C C . LEU A 1 139 ? -29.919 -8.595 11.420 1.00 89.38 139 LEU A C 1
ATOM 1090 O O . LEU A 1 139 ? -29.655 -9.742 11.750 1.00 89.38 139 LEU A O 1
ATOM 1094 N N . ASP A 1 140 ? -30.463 -7.709 12.254 1.00 87.94 140 ASP A N 1
ATOM 1095 C CA . ASP A 1 140 ? -30.923 -8.015 13.619 1.00 87.94 140 ASP A CA 1
ATOM 1096 C C . ASP A 1 140 ? -32.126 -8.987 13.632 1.00 87.94 140 ASP A C 1
ATOM 1098 O O . ASP A 1 140 ? -32.323 -9.757 14.565 1.00 87.94 140 ASP A O 1
ATOM 1102 N N . GLU A 1 141 ? -32.905 -9.024 12.543 1.00 89.06 141 GLU A N 1
ATOM 1103 C CA . GLU A 1 141 ? -33.993 -9.993 12.339 1.00 89.06 141 GLU A CA 1
ATOM 1104 C C . GLU A 1 141 ? -33.517 -11.362 11.806 1.00 89.06 141 GLU A C 1
ATOM 1106 O O . GLU A 1 141 ? -34.348 -12.252 11.595 1.00 89.06 141 GLU A O 1
ATOM 1111 N N . PHE A 1 142 ? -32.215 -11.555 11.555 1.00 89.00 142 PHE A N 1
ATOM 1112 C CA . PHE A 1 142 ? -31.677 -12.846 11.107 1.00 89.00 142 PHE A CA 1
ATOM 1113 C C . PHE A 1 142 ? -31.497 -13.809 12.296 1.00 89.00 142 PHE A C 1
ATOM 1115 O O . PHE A 1 142 ? -31.242 -13.369 13.417 1.00 89.00 142 PHE A O 1
ATOM 1122 N N . PRO A 1 143 ? -31.613 -15.133 12.087 1.00 81.88 143 PRO A N 1
ATOM 1123 C CA . PRO A 1 143 ? -31.376 -16.109 13.142 1.00 81.88 143 PRO A CA 1
ATOM 1124 C C . PRO A 1 143 ? -29.932 -16.047 13.661 1.00 81.88 143 PRO A C 1
ATOM 1126 O O . PRO A 1 143 ? -28.977 -16.072 12.883 1.00 81.88 143 PRO A O 1
ATOM 1129 N N . GLU A 1 144 ? -29.775 -16.051 14.987 1.00 77.44 144 GLU A N 1
ATOM 1130 C CA . GLU A 1 144 ? -28.516 -16.434 15.629 1.00 77.44 144 GLU A CA 1
ATOM 1131 C C . GLU A 1 144 ? -28.208 -17.898 15.266 1.00 77.44 144 GLU A C 1
ATOM 1133 O O . GLU A 1 144 ? -29.031 -18.783 15.499 1.00 77.44 144 GLU A O 1
ATOM 1138 N N . LEU A 1 145 ? -27.039 -18.143 14.667 1.00 77.75 145 LEU A N 1
ATOM 1139 C CA . LEU A 1 145 ? -26.592 -19.463 14.207 1.00 77.75 145 LEU A CA 1
ATOM 1140 C C . LEU A 1 145 ? -25.616 -20.076 15.221 1.00 77.75 145 LEU A C 1
ATOM 1142 O O . LEU A 1 145 ? -24.755 -19.365 15.747 1.00 77.75 145 LEU A O 1
ATOM 1146 N N . GLU A 1 146 ? -25.699 -21.388 15.459 1.00 69.75 146 GLU A N 1
ATOM 1147 C CA . GLU A 1 146 ? -24.653 -22.109 16.205 1.00 69.75 146 GLU A CA 1
ATOM 1148 C C . GLU A 1 146 ? -23.360 -22.252 15.361 1.00 69.75 146 GLU A C 1
ATOM 1150 O O . GLU A 1 146 ? -23.382 -22.112 14.137 1.00 69.75 146 GLU A O 1
ATOM 1155 N N . ASP A 1 147 ? -22.214 -22.519 16.010 1.00 58.16 147 ASP A N 1
ATOM 1156 C CA . ASP A 1 147 ? -20.857 -22.476 15.411 1.00 58.16 147 ASP A CA 1
ATOM 1157 C C . ASP A 1 147 ? -20.659 -23.354 14.146 1.00 58.16 147 ASP A C 1
ATOM 1159 O O . ASP A 1 147 ? -19.691 -23.146 13.404 1.00 58.16 147 ASP A O 1
ATOM 1163 N N . ASP A 1 148 ? -21.525 -24.345 13.896 1.00 68.56 148 ASP A N 1
ATOM 1164 C CA . ASP A 1 148 ? -21.499 -25.227 12.721 1.00 68.56 148 ASP A CA 1
ATOM 1165 C C . ASP A 1 148 ? -22.728 -25.128 11.786 1.00 68.56 148 ASP A C 1
ATOM 1167 O O . ASP A 1 148 ? -22.794 -25.866 10.796 1.00 68.56 148 ASP A O 1
ATOM 1171 N N . GLU A 1 149 ? -23.658 -24.192 12.013 1.00 73.75 149 GLU A N 1
ATOM 1172 C CA . GLU A 1 149 ? -24.816 -23.980 11.130 1.00 73.75 149 GLU A CA 1
ATOM 1173 C C . GLU A 1 149 ? -24.510 -23.039 9.944 1.00 73.75 149 GLU A C 1
ATOM 1175 O O . GLU A 1 149 ? -23.960 -21.945 10.084 1.00 73.75 149 GLU A O 1
ATOM 1180 N N . GLU A 1 150 ? -24.893 -23.444 8.725 1.00 76.06 150 GLU A N 1
ATOM 1181 C CA . GLU A 1 150 ? -24.773 -22.584 7.540 1.00 76.06 150 GLU A C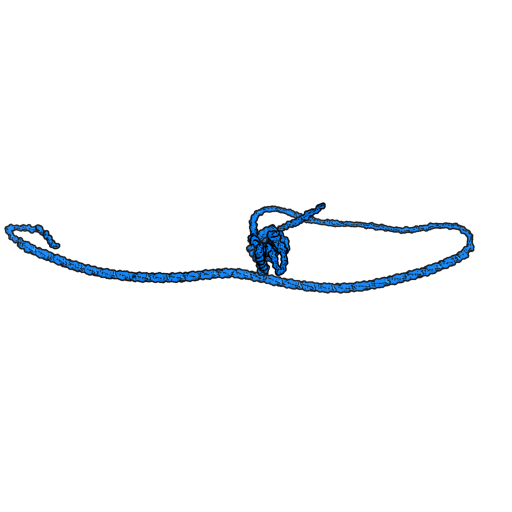A 1
ATOM 1182 C C . GLU A 1 150 ? -25.955 -21.609 7.425 1.00 76.06 150 GLU A C 1
ATOM 1184 O O . GLU A 1 150 ? -27.106 -22.036 7.330 1.00 76.06 150 GLU A O 1
ATOM 1189 N N . MET A 1 151 ? -25.657 -20.310 7.297 1.00 81.94 151 MET A N 1
ATOM 1190 C CA . MET A 1 151 ? -26.659 -19.262 7.062 1.00 81.94 151 MET A CA 1
ATOM 1191 C C . MET A 1 151 ? -27.605 -19.603 5.887 1.00 81.94 151 MET A C 1
ATOM 1193 O O . MET A 1 151 ? -27.120 -19.867 4.773 1.00 81.94 151 MET A O 1
ATOM 1197 N N . PRO A 1 152 ? -28.937 -19.547 6.096 1.00 87.81 152 PRO A N 1
ATOM 1198 C CA . PRO A 1 152 ? -29.948 -19.701 5.057 1.00 87.81 152 PRO A CA 1
ATOM 1199 C C . PRO A 1 152 ? -29.669 -18.884 3.790 1.00 87.81 152 PRO A C 1
ATOM 1201 O O . PRO A 1 152 ? -29.267 -17.722 3.825 1.00 87.81 152 PRO A O 1
ATOM 1204 N N . LEU A 1 153 ? -29.926 -19.489 2.626 1.00 86.06 153 LEU A N 1
ATOM 1205 C CA . LEU A 1 153 ? -29.587 -18.889 1.330 1.00 86.06 153 LEU A CA 1
ATOM 1206 C C . LEU A 1 153 ? -30.334 -17.569 1.056 1.00 86.06 153 LEU A C 1
ATOM 1208 O O . LEU A 1 153 ? -29.816 -16.717 0.338 1.00 86.06 153 LEU A O 1
ATOM 1212 N N . GLU A 1 154 ? -31.534 -17.390 1.610 1.00 86.25 154 GLU A N 1
ATOM 1213 C CA . GLU A 1 154 ? -32.328 -16.163 1.437 1.00 86.25 154 GLU A CA 1
ATOM 1214 C C . GLU A 1 154 ? -31.742 -14.974 2.219 1.00 86.25 154 GLU A C 1
ATOM 1216 O O . GLU A 1 154 ? -31.766 -13.847 1.724 1.00 86.25 154 GLU A O 1
ATOM 1221 N N . GLU A 1 155 ? -31.140 -15.242 3.380 1.00 88.25 155 GLU A N 1
ATOM 1222 C CA . GLU A 1 155 ? -30.459 -14.282 4.260 1.00 88.25 155 GLU A CA 1
ATOM 1223 C C . GLU A 1 155 ? -29.051 -13.960 3.743 1.00 88.25 155 GLU A C 1
ATOM 1225 O O . GLU A 1 155 ? -28.715 -12.795 3.517 1.00 88.25 155 GLU A O 1
ATOM 1230 N N . LEU A 1 156 ? -28.270 -14.997 3.417 1.00 88.12 156 LEU A N 1
ATOM 1231 C CA . LEU A 1 156 ? -26.933 -14.885 2.821 1.00 88.12 156 LEU A CA 1
ATOM 1232 C C . LEU A 1 156 ? -26.946 -14.085 1.504 1.00 88.12 156 LEU A C 1
ATOM 1234 O O . LEU A 1 156 ? -25.988 -13.381 1.178 1.00 88.12 156 LEU A O 1
ATOM 1238 N N . CYS A 1 157 ? -28.037 -14.188 0.741 1.00 89.94 157 CYS A N 1
ATOM 1239 C CA . CYS A 1 157 ? -28.248 -13.449 -0.503 1.00 89.94 157 CYS A CA 1
ATOM 1240 C C . CYS A 1 157 ? -29.170 -12.230 -0.347 1.00 89.94 157 CYS A C 1
ATOM 1242 O O . CYS A 1 157 ? -29.577 -11.634 -1.351 1.00 89.94 157 CYS A O 1
ATOM 1244 N N . HIS A 1 158 ? -29.494 -11.824 0.883 1.00 90.69 158 HIS A N 1
ATOM 1245 C CA . HIS A 1 158 ? -30.309 -10.643 1.123 1.00 90.69 158 HIS A CA 1
ATOM 1246 C C . HIS A 1 158 ? -29.529 -9.366 0.754 1.00 90.69 158 HIS A C 1
ATOM 1248 O O . HIS A 1 158 ? -28.379 -9.222 1.177 1.00 90.69 158 HIS A O 1
ATOM 1254 N N . PRO A 1 159 ? -30.113 -8.391 0.021 1.00 90.44 159 PRO A N 1
ATOM 1255 C CA . PRO A 1 159 ? -29.381 -7.219 -0.470 1.00 90.44 159 PRO A CA 1
ATOM 1256 C C . PRO A 1 159 ? -28.600 -6.444 0.600 1.00 90.44 159 PRO A C 1
ATOM 1258 O O . PRO A 1 159 ? -27.510 -5.956 0.315 1.00 90.44 159 PRO A O 1
ATOM 1261 N N . CYS A 1 160 ? -29.121 -6.362 1.828 1.00 91.56 160 CYS A N 1
ATOM 1262 C CA . CYS A 1 160 ? -28.417 -5.731 2.947 1.00 91.56 160 CYS A CA 1
ATOM 1263 C C . CYS A 1 160 ? -27.184 -6.510 3.416 1.00 91.56 160 CYS A C 1
ATOM 1265 O O . CYS A 1 160 ? -26.144 -5.892 3.634 1.00 91.56 160 CYS A O 1
ATOM 1267 N N . TYR A 1 161 ? -27.265 -7.842 3.509 1.00 89.88 161 TYR A N 1
ATOM 1268 C CA . TYR A 1 161 ? -26.127 -8.679 3.892 1.00 89.88 161 TYR A CA 1
ATOM 1269 C C . TYR A 1 161 ? -25.019 -8.586 2.839 1.00 89.88 161 TYR A C 1
ATOM 1271 O O . TYR A 1 161 ? -23.889 -8.221 3.156 1.00 89.88 161 TYR A O 1
ATOM 1279 N N . VAL A 1 162 ? -25.365 -8.777 1.559 1.00 89.75 162 VAL A N 1
ATOM 1280 C CA . VAL A 1 162 ? -24.422 -8.642 0.432 1.00 89.75 162 VAL A CA 1
ATOM 1281 C C . VAL A 1 162 ? -23.739 -7.267 0.441 1.00 89.75 162 VAL A C 1
ATOM 1283 O O . VAL A 1 162 ? -22.519 -7.184 0.296 1.00 89.75 162 VAL A O 1
ATOM 1286 N N . LYS A 1 163 ? -24.508 -6.188 0.651 1.00 88.69 163 LYS A N 1
ATOM 1287 C CA . LYS A 1 163 ? -23.997 -4.809 0.676 1.00 88.69 163 LYS A CA 1
ATOM 1288 C C . LYS A 1 163 ? -23.059 -4.550 1.856 1.00 88.69 163 LYS A C 1
ATOM 1290 O O . LYS A 1 163 ? -21.985 -3.991 1.647 1.00 88.69 163 LYS A O 1
ATOM 1295 N N . LEU A 1 164 ? -23.436 -4.953 3.071 1.00 87.25 164 LEU A N 1
ATOM 1296 C CA . LEU A 1 164 ? -22.608 -4.739 4.261 1.00 87.25 164 LEU A CA 1
ATOM 1297 C C . LEU A 1 164 ? -21.343 -5.606 4.232 1.00 87.25 164 LEU A C 1
ATOM 1299 O O . LEU A 1 164 ? -20.273 -5.100 4.555 1.00 87.25 164 LEU A O 1
ATOM 1303 N N . ILE A 1 165 ? -21.408 -6.853 3.757 1.00 86.62 165 ILE A N 1
ATOM 1304 C CA . ILE A 1 165 ? -20.227 -7.716 3.579 1.00 86.62 165 ILE A CA 1
ATOM 1305 C C . ILE A 1 165 ? -19.246 -7.140 2.544 1.00 86.62 165 ILE A C 1
ATOM 1307 O O . ILE A 1 165 ? -18.034 -7.170 2.775 1.00 86.62 165 ILE A O 1
ATOM 1311 N N . ASP A 1 166 ? -19.733 -6.572 1.435 1.00 86.00 166 ASP A N 1
ATOM 1312 C CA . ASP A 1 166 ? -18.875 -5.912 0.441 1.00 86.00 166 ASP A CA 1
ATOM 1313 C C . ASP A 1 166 ? -18.237 -4.628 1.004 1.00 86.00 166 ASP A C 1
ATOM 1315 O O . ASP A 1 166 ? -17.012 -4.494 0.991 1.00 86.00 166 ASP A O 1
ATOM 1319 N N . MET A 1 167 ? -19.037 -3.753 1.631 1.00 83.94 167 MET A N 1
ATOM 1320 C CA . MET A 1 167 ? -18.550 -2.555 2.333 1.00 83.94 167 MET A CA 1
ATOM 1321 C C . MET A 1 167 ? -17.491 -2.879 3.391 1.00 83.94 167 MET A C 1
ATOM 1323 O O . MET A 1 167 ? -16.516 -2.148 3.519 1.00 83.94 167 MET A O 1
ATOM 1327 N N . ARG A 1 168 ? -17.670 -3.967 4.146 1.00 79.25 168 ARG A N 1
ATOM 1328 C CA . ARG A 1 168 ? -16.804 -4.401 5.254 1.00 79.25 168 ARG A CA 1
ATOM 1329 C C . ARG A 1 168 ? -15.507 -5.044 4.774 1.00 79.25 168 ARG A C 1
ATOM 1331 O O . ARG A 1 168 ? -14.462 -4.798 5.366 1.00 79.25 168 ARG A O 1
ATOM 1338 N N . SER A 1 169 ? -15.554 -5.789 3.670 1.00 78.44 169 SER A N 1
ATOM 1339 C CA . SER A 1 169 ? -14.362 -6.363 3.021 1.00 78.44 169 SER A CA 1
ATOM 1340 C C . SER A 1 169 ? -13.503 -5.302 2.333 1.00 78.44 169 SER A C 1
ATOM 1342 O O . SER A 1 169 ? -12.280 -5.417 2.320 1.00 78.44 169 SER A O 1
ATOM 1344 N N . ASN A 1 170 ? -14.146 -4.259 1.799 1.00 72.25 170 ASN A N 1
ATOM 1345 C CA . ASN A 1 170 ? -13.500 -3.080 1.224 1.00 72.25 170 ASN A CA 1
ATOM 1346 C C . ASN A 1 170 ? -13.244 -1.967 2.269 1.00 72.25 170 ASN A C 1
ATOM 1348 O O . ASN A 1 170 ? -12.721 -0.909 1.917 1.00 72.25 170 ASN A O 1
ATOM 1352 N N . SER A 1 171 ? -13.610 -2.169 3.545 1.00 67.56 171 SER A N 1
ATOM 1353 C CA . SER A 1 171 ? -13.512 -1.126 4.570 1.00 67.56 171 SER A CA 1
ATOM 1354 C C . SER A 1 171 ? -12.065 -0.915 4.987 1.00 67.56 171 SER A C 1
ATOM 1356 O O . SER A 1 171 ? -11.417 -1.772 5.591 1.00 67.56 171 SER A O 1
ATOM 1358 N N . TRP A 1 172 ? -11.579 0.286 4.698 1.00 58.12 172 TRP A N 1
ATOM 1359 C CA . TRP A 1 172 ? -10.188 0.668 4.887 1.00 58.12 172 TRP A CA 1
ATOM 1360 C C . TRP A 1 172 ? -9.710 0.545 6.355 1.00 58.12 172 TRP A C 1
ATOM 1362 O O . TRP A 1 172 ? -8.528 0.282 6.591 1.00 58.12 172 TRP A O 1
ATOM 1372 N N . ALA A 1 173 ? -10.625 0.672 7.328 1.00 54.97 173 ALA A N 1
ATOM 1373 C CA . ALA A 1 173 ? -10.339 0.674 8.767 1.00 54.97 173 ALA A CA 1
ATOM 1374 C C . ALA A 1 173 ? -9.659 -0.621 9.248 1.00 54.97 173 ALA A C 1
ATOM 1376 O O . ALA A 1 173 ? -8.867 -0.605 10.189 1.00 54.97 173 ALA A O 1
ATOM 1377 N N . TRP A 1 174 ? -9.912 -1.736 8.556 1.00 51.50 174 TRP A N 1
ATOM 1378 C CA . TRP A 1 174 ? -9.417 -3.063 8.921 1.00 51.50 174 TRP A CA 1
ATOM 1379 C C . TRP A 1 174 ? -8.137 -3.479 8.180 1.00 51.50 174 TRP A C 1
ATOM 1381 O O . TRP A 1 174 ? -7.714 -4.628 8.286 1.00 51.50 174 TRP A O 1
ATOM 1391 N N . SER A 1 175 ? -7.458 -2.542 7.505 1.00 43.22 175 SER A N 1
ATOM 1392 C CA . SER A 1 175 ? -6.167 -2.762 6.817 1.00 43.22 175 SER A CA 1
ATOM 1393 C C . SER A 1 175 ? -4.981 -3.060 7.759 1.00 43.22 175 SER A C 1
ATOM 1395 O O . SER A 1 175 ? -3.834 -3.141 7.315 1.00 43.22 175 SER A O 1
ATOM 1397 N N . ALA A 1 176 ? -5.220 -3.187 9.068 1.00 39.88 176 ALA A N 1
ATOM 1398 C CA . ALA A 1 176 ? -4.199 -3.435 10.079 1.00 39.88 176 ALA A CA 1
ATOM 1399 C C . ALA A 1 176 ? -3.570 -4.842 9.915 1.00 39.88 176 ALA A C 1
ATOM 1401 O O . ALA A 1 176 ? -4.292 -5.835 10.032 1.00 39.88 176 ALA A O 1
ATOM 1402 N N . PRO A 1 177 ? -2.232 -4.977 9.748 1.00 34.91 177 PRO A N 1
ATOM 1403 C CA . PRO A 1 177 ? -1.565 -6.268 9.496 1.00 34.91 177 PRO A CA 1
ATOM 1404 C C . PRO A 1 177 ? -1.701 -7.344 10.588 1.00 34.91 177 PRO A C 1
ATOM 1406 O O . PRO A 1 177 ? -1.181 -8.447 10.433 1.00 34.91 177 PRO A O 1
ATOM 1409 N N . THR A 1 178 ? -2.338 -7.021 11.712 1.00 38.03 178 THR A N 1
ATOM 1410 C CA . THR A 1 178 ? -2.536 -7.888 12.878 1.00 38.03 178 THR A CA 1
ATOM 1411 C C . THR A 1 178 ? -3.956 -8.439 13.006 1.00 38.03 178 THR A C 1
ATOM 1413 O O . THR A 1 178 ? -4.183 -9.250 13.904 1.00 38.03 178 THR A O 1
ATOM 1416 N N . ASN A 1 179 ? -4.915 -8.026 12.165 1.00 48.50 179 ASN A N 1
ATOM 1417 C CA . ASN A 1 179 ? -6.321 -8.384 12.358 1.00 48.50 179 ASN A CA 1
ATOM 1418 C C . ASN A 1 179 ? -6.810 -9.497 11.399 1.00 48.50 179 ASN A C 1
ATOM 1420 O O . ASN A 1 179 ? -6.957 -9.248 10.200 1.00 48.50 179 ASN A O 1
ATOM 1424 N N . PRO A 1 180 ? -7.140 -10.708 11.898 1.00 47.88 180 PRO A N 1
ATOM 1425 C CA . PRO A 1 180 ? -7.663 -11.796 11.066 1.00 47.88 180 PRO A CA 1
ATOM 1426 C C . PRO A 1 180 ? -9.076 -11.537 10.507 1.00 47.88 180 PRO A C 1
ATOM 1428 O O . PRO A 1 180 ? -9.510 -12.266 9.614 1.00 47.88 180 PRO A O 1
ATOM 1431 N N . ALA A 1 181 ? -9.792 -10.508 10.978 1.00 51.72 181 ALA A N 1
ATOM 1432 C CA . ALA A 1 181 ? -11.124 -10.158 10.488 1.00 51.72 181 ALA A CA 1
ATOM 1433 C C . ALA A 1 181 ? -11.131 -9.774 8.998 1.00 51.72 181 ALA A C 1
ATOM 1435 O O . ALA A 1 181 ? -12.046 -10.170 8.283 1.00 51.72 181 ALA A O 1
ATOM 1436 N N . GLY A 1 182 ? -10.105 -9.078 8.490 1.00 60.09 182 GLY A N 1
ATOM 1437 C CA . GLY A 1 182 ? -10.024 -8.743 7.058 1.00 60.09 182 GLY A CA 1
ATOM 1438 C C . GLY A 1 182 ? -10.001 -9.995 6.171 1.00 60.09 182 GLY A C 1
ATOM 1439 O O . GLY A 1 182 ? -10.665 -10.064 5.137 1.00 60.09 182 GLY A O 1
ATOM 1440 N N . ASP A 1 183 ? -9.310 -11.031 6.639 1.00 67.50 183 ASP A N 1
ATOM 1441 C CA . ASP A 1 183 ? -9.217 -12.342 6.001 1.00 67.50 183 ASP A CA 1
ATOM 1442 C C . ASP A 1 183 ? -10.539 -13.130 6.092 1.00 67.50 183 ASP A C 1
ATOM 1444 O O . ASP A 1 183 ? -10.845 -13.937 5.216 1.00 67.50 183 ASP A O 1
ATOM 1448 N N . TYR A 1 184 ? -11.327 -12.912 7.150 1.00 74.62 184 TYR A N 1
ATOM 1449 C CA . TYR A 1 184 ? -12.661 -13.490 7.339 1.00 74.62 184 TYR A CA 1
ATOM 1450 C C . TYR A 1 184 ? -13.708 -12.829 6.431 1.00 74.62 184 TYR A C 1
ATOM 1452 O O . TYR A 1 184 ? -14.396 -13.529 5.689 1.00 74.62 184 TYR A O 1
ATOM 1460 N N . TRP A 1 185 ? -13.782 -11.496 6.398 1.00 78.62 185 TRP A N 1
ATOM 1461 C CA . TRP A 1 185 ? -14.767 -10.785 5.575 1.00 78.62 185 TRP A CA 1
ATOM 1462 C C . TRP A 1 185 ? -14.548 -11.021 4.080 1.00 78.62 185 TRP A C 1
ATOM 1464 O O . TRP A 1 185 ? -15.504 -11.328 3.373 1.00 78.62 185 TRP A O 1
ATOM 1474 N N . ASN A 1 186 ? -13.294 -11.060 3.614 1.00 80.81 186 ASN A N 1
ATOM 1475 C CA . ASN A 1 186 ? -12.986 -11.448 2.233 1.00 80.81 186 ASN A CA 1
ATOM 1476 C C . ASN A 1 186 ? -13.407 -12.897 1.896 1.00 80.81 186 ASN A C 1
ATOM 1478 O O . ASN A 1 186 ? -13.807 -13.171 0.760 1.00 80.81 186 ASN A O 1
ATOM 1482 N N . LYS A 1 187 ? -13.376 -13.830 2.863 1.00 82.75 187 LYS A N 1
ATOM 1483 C CA . LYS A 1 187 ? -13.918 -15.194 2.688 1.00 82.75 187 LYS A CA 1
ATOM 1484 C C . LYS A 1 187 ? -15.447 -15.183 2.630 1.00 82.75 187 LYS A C 1
ATOM 1486 O O . LYS A 1 187 ? -15.999 -15.853 1.761 1.00 82.75 187 LYS A O 1
ATOM 1491 N N . GLN A 1 188 ? -16.119 -14.392 3.469 1.00 82.25 188 GLN A N 1
ATOM 1492 C CA . GLN A 1 188 ? -17.580 -14.253 3.425 1.00 82.25 188 GLN A CA 1
ATOM 1493 C C . GLN A 1 188 ? -18.058 -13.589 2.127 1.00 82.25 188 GLN A C 1
ATOM 1495 O O . GLN A 1 188 ? -18.960 -14.103 1.472 1.00 82.25 188 GLN A O 1
ATOM 1500 N N . LEU A 1 189 ? -17.396 -12.525 1.666 1.00 86.31 189 LEU A N 1
ATOM 1501 C CA . LEU A 1 189 ? -17.696 -11.893 0.378 1.00 86.31 189 LEU A CA 1
ATOM 1502 C C . LEU A 1 189 ? -17.514 -12.865 -0.792 1.00 86.31 189 LEU A C 1
ATOM 1504 O O . LEU A 1 189 ? -18.313 -12.864 -1.730 1.00 86.31 189 LEU A O 1
ATOM 1508 N N . LYS A 1 190 ? -16.497 -13.732 -0.732 1.00 86.81 190 LYS A N 1
ATOM 1509 C CA . LYS A 1 190 ? -16.336 -14.818 -1.700 1.00 86.81 190 LYS A CA 1
ATOM 1510 C C . LYS A 1 190 ? -17.489 -15.830 -1.615 1.00 86.81 190 LYS A C 1
ATOM 1512 O O . LYS A 1 190 ? -18.067 -16.139 -2.652 1.00 86.81 190 LYS A O 1
ATOM 1517 N N . LEU A 1 191 ? -17.848 -16.304 -0.419 1.00 86.25 191 LEU A N 1
ATOM 1518 C CA . LEU A 1 191 ? -18.939 -17.267 -0.206 1.00 86.25 191 LEU A CA 1
ATOM 1519 C C . LEU A 1 191 ? -20.283 -16.736 -0.727 1.00 86.25 191 LEU A C 1
ATOM 1521 O O . LEU A 1 191 ? -20.982 -17.441 -1.455 1.00 86.25 191 LEU A O 1
ATOM 1525 N N . VAL A 1 192 ? -20.603 -15.478 -0.413 1.00 88.44 192 VAL A N 1
ATOM 1526 C CA . VAL A 1 192 ? -21.774 -14.749 -0.918 1.00 88.44 192 VAL A CA 1
ATOM 1527 C C . VAL A 1 192 ? -21.737 -14.670 -2.446 1.00 88.44 192 VAL A C 1
ATOM 1529 O O . VAL A 1 192 ? -22.689 -15.077 -3.108 1.00 88.44 192 VAL A O 1
ATOM 1532 N N . ARG A 1 193 ? -20.623 -14.222 -3.042 1.00 86.75 193 ARG A N 1
ATOM 1533 C CA . ARG A 1 193 ? -20.482 -14.140 -4.509 1.00 86.75 193 ARG A CA 1
ATOM 1534 C C . ARG A 1 193 ? -20.566 -15.512 -5.193 1.00 86.75 193 ARG A C 1
ATOM 1536 O O . ARG A 1 193 ? -21.047 -15.580 -6.319 1.00 86.75 193 ARG A O 1
ATOM 1543 N N . GLU A 1 194 ? -20.145 -16.600 -4.554 1.00 87.25 194 GLU A N 1
ATOM 1544 C CA . GLU A 1 194 ? -20.276 -17.956 -5.105 1.00 87.25 194 GLU A CA 1
ATOM 1545 C C . GLU A 1 194 ? -21.718 -18.487 -4.981 1.00 87.25 194 GLU A C 1
ATOM 1547 O O . GLU A 1 194 ? -22.325 -18.839 -5.997 1.00 87.25 194 GLU A O 1
ATOM 1552 N N . LYS A 1 195 ? -22.317 -18.476 -3.781 1.00 86.62 195 LYS A N 1
ATOM 1553 C CA . LYS A 1 195 ? -23.678 -18.998 -3.542 1.00 86.62 195 LYS A CA 1
ATOM 1554 C C . LYS A 1 195 ? -24.779 -18.153 -4.207 1.00 86.62 195 LYS A C 1
ATOM 1556 O O . LYS A 1 195 ? -25.716 -18.719 -4.769 1.00 86.62 195 LYS A O 1
ATOM 1561 N N . CYS A 1 196 ? -24.664 -16.823 -4.212 1.00 86.50 196 CYS A N 1
ATOM 1562 C CA . CYS A 1 196 ? -25.724 -15.920 -4.693 1.00 86.50 196 CYS A CA 1
ATOM 1563 C C . CYS A 1 196 ? -25.702 -15.658 -6.206 1.00 86.50 196 CYS A C 1
ATOM 1565 O O . CYS A 1 196 ? -26.729 -15.306 -6.789 1.00 86.50 196 CYS A O 1
ATOM 1567 N N . ASN A 1 197 ? -24.564 -15.889 -6.870 1.00 74.50 197 ASN A N 1
ATOM 1568 C CA . ASN A 1 197 ? -24.533 -15.974 -8.331 1.00 74.50 197 ASN A CA 1
ATOM 1569 C C . ASN A 1 197 ? -25.038 -17.346 -8.812 1.00 74.50 197 ASN A C 1
ATOM 1571 O O . ASN A 1 197 ? -25.754 -17.414 -9.809 1.00 74.50 197 ASN A O 1
ATOM 1575 N N . ALA A 1 198 ? -24.745 -18.431 -8.082 1.00 59.59 198 ALA A N 1
ATOM 1576 C CA . ALA A 1 198 ? -25.245 -19.771 -8.405 1.00 59.59 198 ALA A CA 1
ATOM 1577 C C . ALA A 1 198 ? -26.778 -19.904 -8.285 1.00 59.59 198 ALA A C 1
ATOM 1579 O O . ALA A 1 198 ? -27.378 -20.689 -9.018 1.00 59.59 198 ALA A O 1
ATOM 1580 N N . SER A 1 199 ? -27.423 -19.119 -7.415 1.00 53.66 199 SER A N 1
ATOM 1581 C CA . SER A 1 199 ? -28.890 -19.043 -7.305 1.00 53.66 199 SER A CA 1
ATOM 1582 C C . SER A 1 199 ? -29.558 -18.153 -8.366 1.00 53.66 199 SER A C 1
ATOM 1584 O O . SER A 1 199 ? -30.786 -18.099 -8.432 1.00 53.66 199 SER A O 1
ATOM 1586 N N . GLY A 1 200 ? -28.781 -17.462 -9.213 1.00 45.69 200 GLY A N 1
ATOM 1587 C CA . GLY A 1 200 ? -29.292 -16.579 -10.269 1.00 45.69 200 GLY A CA 1
ATOM 1588 C C . GLY A 1 200 ? -29.936 -15.279 -9.767 1.00 45.69 200 GLY A C 1
ATOM 1589 O O . GLY A 1 200 ? -30.677 -14.643 -10.518 1.00 45.69 200 GLY A O 1
ATOM 1590 N N . GLY A 1 201 ? -29.693 -14.893 -8.509 1.00 42.69 201 GLY A N 1
ATOM 1591 C CA . GLY A 1 201 ? -30.388 -13.781 -7.849 1.00 42.69 201 GLY A CA 1
ATOM 1592 C C . GLY A 1 201 ? -29.871 -12.377 -8.187 1.00 42.69 201 GLY A C 1
ATOM 1593 O O . GLY A 1 201 ? -30.631 -11.412 -8.093 1.00 42.69 201 GLY A O 1
ATOM 1594 N N . LEU A 1 202 ? -28.603 -12.240 -8.587 1.00 41.78 202 LEU A N 1
ATOM 1595 C CA . LEU A 1 202 ? -27.963 -10.942 -8.817 1.00 41.78 202 LEU A CA 1
ATOM 1596 C C . LEU A 1 202 ? -27.955 -10.559 -10.304 1.00 41.78 202 LEU A C 1
ATOM 1598 O O . LEU A 1 202 ? -27.271 -11.172 -11.121 1.00 41.78 202 LEU A O 1
ATOM 1602 N N . LYS A 1 203 ? -28.688 -9.493 -10.645 1.00 33.44 203 LYS A N 1
ATOM 1603 C CA . LYS A 1 203 ? -28.467 -8.736 -11.886 1.00 33.44 203 LYS A CA 1
ATOM 1604 C C . LYS A 1 203 ? -27.376 -7.695 -11.650 1.00 33.44 203 LYS A C 1
ATOM 1606 O O . LYS A 1 203 ? -27.407 -6.995 -10.644 1.00 33.44 203 LYS A O 1
ATOM 1611 N N . GLU A 1 204 ? -26.458 -7.568 -12.605 1.00 35.38 204 GLU A N 1
ATOM 1612 C CA . GLU A 1 204 ? -25.275 -6.690 -12.535 1.00 35.38 204 GLU A CA 1
ATOM 1613 C C . GLU A 1 204 ? -25.596 -5.190 -12.355 1.00 35.38 204 GLU A C 1
ATOM 1615 O O . GLU A 1 204 ? -24.757 -4.431 -11.878 1.00 35.38 204 GLU A O 1
ATOM 1620 N N . ASP A 1 205 ? -26.823 -4.766 -12.678 1.00 30.95 205 ASP A N 1
ATOM 1621 C CA . ASP A 1 205 ? -27.246 -3.359 -12.737 1.00 30.95 205 ASP A CA 1
ATOM 1622 C C . ASP A 1 205 ? -27.170 -2.587 -11.398 1.00 30.95 205 ASP A C 1
ATOM 1624 O O . ASP A 1 205 ? -27.179 -1.354 -11.402 1.00 30.95 205 ASP A O 1
ATOM 1628 N N . SER A 1 206 ? -27.130 -3.270 -10.246 1.00 33.53 206 SER A N 1
ATOM 1629 C CA . SER A 1 206 ? -27.210 -2.636 -8.915 1.00 33.53 206 SER A CA 1
ATOM 1630 C C . SER A 1 206 ? -25.863 -2.345 -8.240 1.00 33.53 206 SER A C 1
ATOM 1632 O O . SER A 1 206 ? -25.856 -1.875 -7.104 1.00 33.53 206 SER A O 1
ATOM 1634 N N . LEU A 1 207 ? -24.734 -2.632 -8.898 1.00 38.53 207 LEU A N 1
ATOM 1635 C CA . LEU A 1 207 ? -23.384 -2.545 -8.309 1.00 38.53 207 LEU A CA 1
ATOM 1636 C C . LEU A 1 207 ? -22.484 -1.461 -8.931 1.00 38.53 207 LEU A C 1
ATOM 1638 O O . LEU A 1 207 ? -21.345 -1.296 -8.509 1.00 38.53 207 LEU A O 1
ATOM 1642 N N . SER A 1 208 ? -22.978 -0.712 -9.923 1.00 30.11 208 SER A N 1
ATOM 1643 C CA . SER A 1 208 ? -22.152 0.188 -10.746 1.00 30.11 208 SER A CA 1
ATOM 1644 C C . SER A 1 208 ? -22.778 1.564 -11.010 1.00 30.11 208 SER A C 1
ATOM 1646 O O . SER A 1 208 ? -22.528 2.167 -12.056 1.00 30.11 208 SER A O 1
ATOM 1648 N N . LYS A 1 209 ? -23.624 2.064 -10.098 1.00 26.14 209 LYS A N 1
ATOM 1649 C CA . LYS A 1 209 ? -24.238 3.396 -10.224 1.00 26.14 209 LYS A CA 1
ATOM 1650 C C . LYS A 1 209 ? -24.118 4.233 -8.951 1.00 26.14 209 LYS A C 1
ATOM 1652 O O . LYS A 1 209 ? -25.080 4.464 -8.228 1.00 26.14 209 LYS A O 1
ATOM 1657 N N . GLU A 1 210 ? -22.902 4.708 -8.727 1.00 28.31 210 GLU A N 1
ATOM 1658 C CA . GLU A 1 210 ? -22.624 5.857 -7.869 1.00 28.31 210 GLU A CA 1
ATOM 1659 C C . GLU A 1 210 ? -23.300 7.098 -8.485 1.00 28.31 210 GLU A C 1
ATOM 1661 O O . GLU A 1 210 ? -23.007 7.485 -9.619 1.00 28.31 210 GLU A O 1
ATOM 1666 N N . GLU A 1 211 ? -24.290 7.675 -7.798 1.00 25.47 211 GLU A N 1
ATOM 1667 C CA . GLU A 1 211 ? -25.108 8.752 -8.364 1.00 25.47 211 GLU A CA 1
ATOM 1668 C C . GLU A 1 211 ? -24.410 10.111 -8.207 1.00 25.47 211 GLU A C 1
ATOM 1670 O O . GLU A 1 211 ? -24.615 10.842 -7.239 1.00 25.47 211 GLU A O 1
ATOM 1675 N N . THR A 1 212 ? -23.577 10.462 -9.191 1.00 31.45 212 THR A N 1
ATOM 1676 C CA . THR A 1 212 ? -22.878 11.755 -9.294 1.00 31.45 212 THR A CA 1
ATOM 1677 C C . THR A 1 212 ? -23.847 12.918 -9.557 1.00 31.45 212 THR A C 1
ATOM 1679 O O . THR A 1 212 ? -23.920 13.468 -10.658 1.00 31.45 212 THR A O 1
ATOM 1682 N N . ALA A 1 213 ? -24.606 13.298 -8.529 1.00 24.80 213 ALA A N 1
ATOM 1683 C CA . ALA A 1 213 ? -25.642 14.329 -8.547 1.00 24.80 213 ALA A CA 1
ATOM 1684 C C . ALA A 1 213 ? -25.081 15.764 -8.433 1.00 24.80 213 ALA A C 1
ATOM 1686 O O . ALA A 1 213 ? -25.445 16.536 -7.545 1.00 24.80 213 ALA A O 1
ATOM 1687 N N . SER A 1 214 ? -24.206 16.163 -9.357 1.00 26.22 214 SER A N 1
ATOM 1688 C CA . SER A 1 214 ? -23.781 17.562 -9.477 1.00 26.22 214 SER A CA 1
ATOM 1689 C C . SER A 1 214 ? -24.891 18.431 -10.091 1.00 26.22 214 SER A C 1
ATOM 1691 O O . SER A 1 214 ? -25.181 18.260 -11.275 1.00 26.22 214 SER A O 1
ATOM 1693 N N . VAL A 1 215 ? -25.460 19.410 -9.365 1.00 25.50 215 VAL A N 1
ATOM 1694 C CA . VAL A 1 215 ? -26.128 20.583 -9.980 1.00 25.50 215 VAL A CA 1
ATOM 1695 C C . VAL A 1 215 ? -26.273 21.795 -9.032 1.00 25.50 215 VAL A C 1
ATOM 1697 O O . VAL A 1 215 ? -26.690 21.670 -7.890 1.00 25.50 215 VAL A O 1
ATOM 1700 N N . ALA A 1 216 ? -25.924 22.962 -9.589 1.00 23.83 216 ALA A N 1
ATOM 1701 C CA . ALA A 1 216 ? -26.259 24.372 -9.302 1.00 23.83 216 ALA A CA 1
ATOM 1702 C C . ALA A 1 216 ? -26.831 24.878 -7.946 1.00 23.83 216 ALA A C 1
ATOM 1704 O O . ALA A 1 216 ? -27.754 24.339 -7.347 1.00 23.83 216 ALA A O 1
ATOM 1705 N N . HIS A 1 217 ? -26.388 26.096 -7.593 1.00 28.78 217 HIS A N 1
ATOM 1706 C CA . HIS A 1 217 ? -26.967 26.974 -6.565 1.00 28.78 217 HIS A CA 1
ATOM 1707 C C . HIS A 1 217 ? -28.476 27.257 -6.722 1.00 28.78 217 HIS A C 1
ATOM 1709 O O . HIS A 1 217 ? -28.941 27.529 -7.827 1.00 28.78 217 HIS A O 1
ATOM 1715 N N . HIS A 1 218 ? -29.162 27.477 -5.592 1.00 24.91 218 HIS A N 1
ATOM 1716 C CA . HIS A 1 218 ? -30.122 28.587 -5.454 1.00 24.91 218 HIS A CA 1
ATOM 1717 C C . HIS A 1 218 ? -30.056 29.213 -4.037 1.00 24.91 218 HIS A C 1
ATOM 1719 O O . HIS A 1 218 ? -29.092 28.968 -3.315 1.00 24.91 218 HIS A O 1
ATOM 1725 N N . LYS A 1 219 ? -30.955 30.150 -3.687 1.00 24.89 219 LYS A N 1
ATOM 1726 C CA . LYS A 1 219 ? -30.616 31.323 -2.846 1.00 24.89 219 LYS A CA 1
ATOM 1727 C C . LYS A 1 219 ? -31.616 31.640 -1.706 1.00 24.89 219 LYS A C 1
ATOM 1729 O O . LYS A 1 219 ? -32.815 31.464 -1.883 1.00 24.89 219 LYS A O 1
ATOM 1734 N N . THR A 1 220 ? -31.105 32.310 -0.657 1.00 25.39 220 THR A N 1
ATOM 1735 C CA . THR A 1 220 ? -31.768 33.268 0.287 1.00 25.39 220 THR A CA 1
ATOM 1736 C C . THR A 1 220 ? -32.754 32.812 1.398 1.00 25.39 220 THR A C 1
ATOM 1738 O O . THR A 1 220 ? -33.937 32.656 1.139 1.00 25.39 220 THR A O 1
ATOM 1741 N N . ALA A 1 221 ? -32.257 32.869 2.653 1.00 23.47 221 ALA A N 1
ATOM 1742 C CA . ALA A 1 221 ? -32.622 33.812 3.752 1.00 23.47 221 ALA A CA 1
ATOM 1743 C C . ALA A 1 221 ? -33.933 33.712 4.592 1.00 23.47 221 ALA A C 1
ATOM 1745 O O . ALA A 1 221 ? -35.022 33.633 4.036 1.00 23.47 221 ALA A O 1
ATOM 1746 N N . GLY A 1 222 ? -33.822 33.975 5.920 1.00 23.02 222 GLY A N 1
ATOM 1747 C CA . GLY A 1 222 ? -34.865 34.716 6.679 1.00 23.02 222 GLY A CA 1
ATOM 1748 C C . GLY A 1 222 ? -35.023 34.563 8.222 1.00 23.02 222 GLY A C 1
ATOM 1749 O O . GLY A 1 222 ? -35.913 33.840 8.638 1.00 23.02 222 GLY A O 1
ATOM 1750 N N . ALA A 1 223 ? -34.290 35.365 9.021 1.00 25.53 223 ALA A N 1
ATOM 1751 C CA . ALA A 1 223 ? -34.677 36.044 10.298 1.00 25.53 223 ALA A CA 1
ATOM 1752 C C . ALA A 1 223 ? -35.126 35.318 11.620 1.00 25.53 223 ALA A C 1
ATOM 1754 O O . ALA A 1 223 ? -36.163 34.669 11.668 1.00 25.53 223 ALA A O 1
ATOM 1755 N N . ASP A 1 224 ? -34.392 35.632 12.712 1.00 24.31 224 ASP A N 1
ATOM 1756 C CA . ASP A 1 224 ? -34.769 36.119 14.082 1.00 24.31 224 ASP A CA 1
ATOM 1757 C C . ASP A 1 224 ? -35.806 35.415 15.023 1.00 24.31 224 ASP A C 1
ATOM 1759 O O . ASP A 1 224 ? -36.812 34.876 14.578 1.00 24.31 224 ASP A O 1
ATOM 1763 N N . GLY A 1 225 ? -35.614 35.478 16.373 1.00 23.89 225 GLY A N 1
ATOM 1764 C CA . GLY A 1 225 ? -36.490 34.769 17.361 1.00 23.89 225 GLY A CA 1
ATOM 1765 C C . GLY A 1 225 ? -36.601 35.216 18.859 1.00 23.89 225 GLY A C 1
ATOM 1766 O O . GLY A 1 225 ? -37.693 35.559 19.285 1.00 23.89 225 GLY A O 1
ATOM 1767 N N . SER A 1 226 ? -35.526 35.216 19.675 1.00 25.86 226 SER A N 1
ATOM 1768 C CA . SER A 1 226 ? -35.395 35.825 21.047 1.00 25.86 226 SER A CA 1
ATOM 1769 C C . SER A 1 226 ? -36.254 35.401 22.307 1.00 25.86 226 SER A C 1
ATOM 1771 O O . SER A 1 226 ? -37.474 35.503 22.330 1.00 25.86 226 SER A O 1
ATOM 1773 N N . THR A 1 227 ? -35.560 35.179 23.456 1.00 26.20 227 THR A N 1
ATOM 1774 C CA . THR A 1 227 ? -35.866 35.535 24.903 1.00 26.20 227 THR A CA 1
ATOM 1775 C C . THR A 1 227 ? -36.891 34.838 25.879 1.00 26.20 227 THR A C 1
ATOM 1777 O O . THR A 1 227 ? -38.061 35.190 25.892 1.00 26.20 227 THR A O 1
ATOM 1780 N N . VAL A 1 228 ? -36.378 34.036 26.857 1.00 29.50 228 VAL A N 1
ATOM 1781 C CA . VAL A 1 228 ? -36.184 34.286 28.350 1.00 29.50 228 VAL A CA 1
ATOM 1782 C C . VAL A 1 228 ? -37.324 34.340 29.459 1.00 29.50 228 VAL A C 1
ATOM 1784 O O . VAL A 1 228 ? -38.246 35.138 29.359 1.00 29.50 228 VAL A O 1
ATOM 1787 N N . SER A 1 229 ? -37.099 33.624 30.612 1.00 29.16 229 SER A N 1
ATOM 1788 C CA . SER A 1 229 ? -37.380 33.918 32.089 1.00 29.16 229 SER A CA 1
ATOM 1789 C C . SER A 1 229 ? -38.445 33.230 33.046 1.00 29.16 229 SER A C 1
ATOM 1791 O O . SER A 1 229 ? -39.619 33.573 33.036 1.00 29.16 229 SER A O 1
ATOM 1793 N N . THR A 1 230 ? -37.959 32.392 34.007 1.00 29.03 230 THR A N 1
ATOM 1794 C CA . THR A 1 230 ? -38.099 32.280 35.530 1.00 29.03 230 THR A CA 1
ATOM 1795 C C . THR A 1 230 ? -39.373 32.430 36.469 1.00 29.03 230 THR A C 1
ATOM 1797 O O . THR A 1 230 ? -39.903 33.529 36.574 1.00 29.03 230 THR A O 1
ATOM 1800 N N . MET A 1 231 ? -39.596 31.425 37.384 1.00 31.48 231 MET A N 1
ATOM 1801 C CA . MET A 1 231 ? -40.050 31.400 38.854 1.00 31.48 231 MET A CA 1
ATOM 1802 C C . MET A 1 231 ? -41.536 31.735 39.299 1.00 31.48 231 MET A C 1
ATOM 1804 O O . MET A 1 231 ? -42.304 32.117 38.427 1.00 31.48 231 MET A O 1
ATOM 1808 N N . THR A 1 232 ? -42.119 31.552 40.537 1.00 31.77 232 THR A N 1
ATOM 1809 C CA . THR A 1 232 ? -41.729 31.262 41.987 1.00 31.77 232 THR A CA 1
ATOM 1810 C C . THR A 1 232 ? -42.887 30.585 42.862 1.00 31.77 232 THR A C 1
ATOM 1812 O O . THR A 1 232 ? -43.859 30.137 42.264 1.00 31.77 232 THR A O 1
ATOM 1815 N N . ALA A 1 233 ? -42.853 30.476 44.235 1.00 37.34 233 ALA A N 1
ATOM 1816 C CA . ALA A 1 233 ? -43.829 29.712 45.121 1.00 37.34 233 ALA A CA 1
ATOM 1817 C C . ALA A 1 233 ? -44.001 30.137 46.650 1.00 37.34 233 ALA A C 1
ATOM 1819 O O . ALA A 1 233 ? -43.092 30.812 47.127 1.00 37.34 233 ALA A O 1
ATOM 1820 N N . ALA A 1 234 ? -45.076 29.723 47.425 1.00 32.66 234 ALA A N 1
ATOM 1821 C CA . ALA A 1 234 ? -45.229 29.762 48.952 1.00 32.66 234 ALA A CA 1
ATOM 1822 C C . ALA A 1 234 ? -46.550 29.211 49.705 1.00 32.66 234 ALA A C 1
ATOM 1824 O O . ALA A 1 234 ? -47.653 29.501 49.258 1.00 32.66 234 ALA A O 1
ATOM 1825 N N . SER A 1 235 ? -46.415 28.542 50.901 1.00 36.84 235 SER A N 1
ATOM 1826 C CA . SER A 1 235 ? -47.081 28.609 52.296 1.00 36.84 235 SER A CA 1
ATOM 1827 C C . SER A 1 235 ? -48.552 28.254 52.860 1.00 36.84 235 SER A C 1
ATOM 1829 O O . SER A 1 235 ? -49.500 28.981 52.600 1.00 36.84 235 SER A O 1
ATOM 1831 N N . THR A 1 236 ? -48.659 27.284 53.843 1.00 37.03 236 THR A N 1
ATOM 1832 C CA . THR A 1 236 ? -49.217 27.192 55.300 1.00 37.03 236 THR A CA 1
ATOM 1833 C C . THR A 1 236 ? -50.693 27.311 55.934 1.00 37.03 236 THR A C 1
ATOM 1835 O O . THR A 1 236 ? -51.338 28.332 55.730 1.00 37.03 236 THR A O 1
ATOM 1838 N N . SER A 1 237 ? -51.064 26.437 56.956 1.00 40.25 237 SER A N 1
ATOM 1839 C CA . SER A 1 237 ? -51.756 26.641 58.339 1.00 40.25 237 SER A CA 1
ATOM 1840 C C . SER A 1 237 ? -53.184 26.053 58.825 1.00 40.25 237 SER A C 1
ATOM 1842 O O . SER A 1 237 ? -53.935 25.580 57.979 1.00 40.25 237 SER A O 1
ATOM 1844 N N . SER A 1 238 ? -53.554 26.047 60.171 1.00 44.22 238 SER A N 1
ATOM 1845 C CA . SER A 1 238 ? -54.613 25.199 60.935 1.00 44.22 238 SER A CA 1
ATOM 1846 C C . SER A 1 238 ? -55.387 25.763 62.244 1.00 44.22 238 SER A C 1
ATOM 1848 O O . SER A 1 238 ? -55.108 26.900 62.608 1.00 44.22 238 SER A O 1
ATOM 1850 N N . THR A 1 239 ? -56.334 25.046 62.987 1.00 39.16 239 THR A N 1
ATOM 1851 C CA . THR A 1 239 ? -57.055 25.422 64.330 1.00 39.16 239 THR A CA 1
ATOM 1852 C C . THR A 1 239 ? -57.966 24.340 65.129 1.00 39.16 239 THR A C 1
ATOM 1854 O O . THR A 1 239 ? -58.194 23.290 64.537 1.00 39.16 239 THR A O 1
ATOM 1857 N N . ALA A 1 240 ? -58.489 24.522 66.419 1.00 44.88 240 ALA A N 1
ATOM 1858 C CA . ALA A 1 240 ? -59.353 23.566 67.300 1.00 44.88 240 ALA A CA 1
ATOM 1859 C C . ALA A 1 240 ? -60.069 24.069 68.683 1.00 44.88 240 ALA A C 1
ATOM 1861 O O . ALA A 1 240 ? -59.690 25.160 69.099 1.00 44.88 240 ALA A O 1
ATOM 1862 N N . ALA A 1 241 ? -61.022 23.342 69.425 1.00 36.28 241 ALA A N 1
ATOM 1863 C CA . ALA A 1 241 ? -61.634 23.612 70.844 1.00 36.28 241 ALA A CA 1
ATOM 1864 C C . ALA A 1 241 ? -62.711 22.602 71.560 1.00 36.28 241 ALA A C 1
ATOM 1866 O O . ALA A 1 241 ? -63.369 21.914 70.786 1.00 36.28 241 ALA A O 1
ATOM 1867 N N . ALA A 1 242 ? -62.975 22.531 72.945 1.00 39.28 242 ALA A N 1
ATOM 1868 C CA . ALA A 1 242 ? -64.163 21.883 73.746 1.00 39.28 242 ALA A CA 1
ATOM 1869 C C . ALA A 1 242 ? -64.221 21.881 75.386 1.00 39.28 242 ALA A C 1
ATOM 1871 O O . ALA A 1 242 ? -63.149 22.077 75.952 1.00 39.28 242 ALA A O 1
ATOM 1872 N N . VAL A 1 243 ? -65.367 21.626 76.169 1.00 39.19 243 VAL A N 1
ATOM 1873 C CA . VAL A 1 243 ? -65.512 21.381 77.720 1.00 39.19 243 VAL A CA 1
ATOM 1874 C C . VAL A 1 243 ? -66.944 20.988 78.405 1.00 39.19 243 VAL A C 1
ATOM 1876 O O . VAL A 1 243 ? -67.933 21.217 77.715 1.00 39.19 243 VAL A O 1
ATOM 1879 N N . ALA A 1 244 ? -67.121 20.453 79.694 1.00 37.75 244 ALA A N 1
ATOM 1880 C CA . ALA A 1 244 ? -68.430 20.149 80.499 1.00 37.75 244 ALA A CA 1
ATOM 1881 C C . ALA A 1 244 ? -68.413 19.790 82.100 1.00 37.75 244 ALA A C 1
ATOM 1883 O O . ALA A 1 244 ? -67.304 19.697 82.614 1.00 37.75 244 ALA A O 1
ATOM 1884 N N . GLU A 1 245 ? -69.553 19.582 82.898 1.00 34.84 245 GLU A N 1
ATOM 1885 C CA . GLU A 1 245 ? -69.674 19.337 84.445 1.00 34.84 245 GLU A CA 1
ATOM 1886 C C . GLU A 1 245 ? -71.064 18.804 85.142 1.00 34.84 245 GLU A C 1
ATOM 1888 O O . GLU A 1 245 ? -72.070 18.803 84.431 1.00 34.84 245 GLU A O 1
ATOM 1893 N N . SER A 1 246 ? -71.169 18.442 86.492 1.00 42.53 246 SER A N 1
ATOM 1894 C CA . SER A 1 246 ? -72.319 18.356 87.562 1.00 42.53 246 SER A CA 1
ATOM 1895 C C . SER A 1 246 ? -72.932 16.977 88.142 1.00 42.53 246 SER A C 1
ATOM 1897 O O . SER A 1 246 ? -72.749 15.988 87.440 1.00 42.53 246 SER A O 1
ATOM 1899 N N . ALA A 1 247 ? -73.695 16.680 89.288 1.00 40.84 247 ALA A N 1
ATOM 1900 C CA . ALA A 1 247 ? -74.116 17.167 90.698 1.00 40.84 247 ALA A CA 1
ATOM 1901 C C . ALA A 1 247 ? -74.987 16.126 91.630 1.00 40.84 247 ALA A C 1
ATOM 1903 O O . ALA A 1 247 ? -75.378 15.101 91.081 1.00 40.84 247 ALA A O 1
ATOM 1904 N N . ALA A 1 248 ? -75.336 16.304 92.978 1.00 40.66 248 ALA A N 1
ATOM 1905 C CA . ALA A 1 248 ? -76.087 15.321 93.935 1.00 40.66 248 ALA A CA 1
ATOM 1906 C C . ALA A 1 248 ? -76.786 15.799 95.335 1.00 40.66 248 ALA A C 1
ATOM 1908 O O . ALA A 1 248 ? -76.596 16.972 95.660 1.00 40.66 248 ALA A O 1
ATOM 1909 N N . ARG A 1 249 ? -77.574 14.988 96.183 1.00 36.53 249 ARG A N 1
ATOM 1910 C CA . ARG A 1 249 ? -78.219 15.361 97.566 1.00 36.53 249 ARG A CA 1
ATOM 1911 C C . ARG A 1 249 ? -78.942 14.351 98.621 1.00 36.53 249 ARG A C 1
ATOM 1913 O O . ARG A 1 249 ? -78.871 13.149 98.406 1.00 36.53 249 ARG A O 1
ATOM 1920 N N . GLU A 1 250 ? -79.605 14.829 99.755 1.00 38.97 250 GLU A N 1
ATOM 1921 C CA . GLU A 1 250 ? -79.985 14.175 101.116 1.00 38.97 250 GLU A CA 1
ATOM 1922 C C . GLU A 1 250 ? -81.169 14.839 102.026 1.00 38.97 250 GLU A C 1
ATOM 1924 O O . GLU A 1 250 ? -81.550 15.950 101.657 1.00 38.97 250 GLU A O 1
ATOM 1929 N N . SER A 1 251 ? -81.757 14.269 103.167 1.00 42.06 251 SER A N 1
ATOM 1930 C CA . SER A 1 251 ? -82.319 14.923 104.479 1.00 42.06 251 SER A CA 1
ATOM 1931 C C . SER A 1 251 ? -83.386 14.196 105.470 1.00 42.06 251 SER A C 1
ATOM 1933 O O . SER A 1 251 ? -83.450 12.972 105.421 1.00 42.06 251 SER A O 1
ATOM 1935 N N . ASN A 1 252 ? -84.122 14.866 106.450 1.00 45.25 252 ASN A N 1
ATOM 1936 C CA . ASN A 1 252 ? -84.546 14.399 107.867 1.00 45.25 252 ASN A CA 1
ATOM 1937 C C . ASN A 1 252 ? -86.036 14.625 108.500 1.00 45.25 252 ASN A C 1
ATOM 1939 O O . ASN A 1 252 ? -86.968 14.796 107.723 1.00 45.25 252 ASN A O 1
ATOM 1943 N N . ALA A 1 253 ? -86.306 14.574 109.866 1.00 43.00 253 ALA A N 1
ATOM 1944 C CA . ALA A 1 253 ? -87.592 14.157 110.619 1.00 43.00 253 ALA A CA 1
ATOM 1945 C C . ALA A 1 253 ? -88.358 15.061 111.731 1.00 43.00 253 ALA A C 1
ATOM 1947 O O . ALA A 1 253 ? -88.116 16.263 111.775 1.00 43.00 253 ALA A O 1
ATOM 1948 N N . GLY A 1 254 ? -89.293 14.525 112.615 1.00 37.22 254 GLY A N 1
ATOM 1949 C CA . GLY A 1 254 ? -90.194 15.230 113.652 1.00 37.22 254 GLY A CA 1
ATOM 1950 C C . GLY A 1 254 ? -90.976 14.409 114.797 1.00 37.22 254 GLY A C 1
ATOM 1951 O O . GLY A 1 254 ? -90.732 13.210 114.887 1.00 37.22 254 GLY A O 1
ATOM 1952 N N . GLU A 1 255 ? -91.874 14.994 115.679 1.00 39.00 255 GLU A N 1
ATOM 1953 C CA . GLU A 1 255 ? -92.488 14.416 116.978 1.00 39.00 255 GLU A CA 1
ATOM 1954 C C . GLU A 1 255 ? -93.865 15.029 117.550 1.00 39.00 255 GLU A C 1
ATOM 1956 O O . GLU A 1 255 ? -94.266 16.072 117.033 1.00 39.00 255 GLU A O 1
ATOM 1961 N N . GLY A 1 256 ? -94.577 14.468 118.601 1.00 37.94 256 GLY A N 1
ATOM 1962 C CA . GLY A 1 256 ? -95.563 15.184 119.527 1.00 37.94 256 GLY A CA 1
ATOM 1963 C C . GLY A 1 256 ? -96.703 14.489 120.424 1.00 37.94 256 GLY A C 1
ATOM 1964 O O . GLY A 1 256 ? -97.671 13.984 119.862 1.00 37.94 256 GLY A O 1
ATOM 1965 N N . MET A 1 257 ? -96.713 14.671 121.790 1.00 39.94 257 MET A N 1
ATOM 1966 C CA . MET A 1 257 ? -97.848 14.793 122.837 1.00 39.94 257 MET A CA 1
ATOM 1967 C C . MET A 1 257 ? -98.876 13.632 123.225 1.00 39.94 257 MET A C 1
ATOM 1969 O O . MET A 1 257 ? -98.942 12.657 122.493 1.00 39.94 257 MET A O 1
ATOM 1973 N N . ALA A 1 258 ? -99.798 13.622 124.264 1.00 40.72 258 ALA A N 1
ATOM 1974 C CA . ALA A 1 258 ? -99.944 14.068 125.719 1.00 40.72 258 ALA A CA 1
ATOM 1975 C C . ALA A 1 258 ? -101.314 13.620 126.455 1.00 40.72 258 ALA A C 1
ATOM 1977 O O . ALA A 1 258 ? -102.242 13.244 125.747 1.00 40.72 258 ALA A O 1
ATOM 1978 N N . GLY A 1 259 ? -101.518 13.675 127.823 1.00 40.31 259 GLY A N 1
ATOM 1979 C CA . GLY A 1 259 ? -102.824 13.413 128.591 1.00 40.31 259 GLY A CA 1
ATOM 1980 C C . GLY A 1 259 ? -102.783 13.189 130.170 1.00 40.31 259 GLY A C 1
ATOM 1981 O O . GLY A 1 259 ? -101.676 13.008 130.671 1.00 40.31 259 GLY A O 1
ATOM 1982 N N . LYS A 1 260 ? -103.891 13.220 131.000 1.00 41.22 260 LYS A N 1
ATOM 1983 C CA . LYS A 1 260 ? -103.821 13.286 132.529 1.00 41.22 260 LYS A CA 1
ATOM 1984 C C . LYS A 1 260 ? -105.033 12.880 133.485 1.00 41.22 260 LYS A C 1
ATOM 1986 O O . LYS A 1 260 ? -106.183 13.015 133.089 1.00 41.22 260 LYS A O 1
ATOM 1991 N N . ASP A 1 261 ? -104.721 12.570 134.781 1.00 39.22 261 ASP A N 1
ATOM 1992 C CA . ASP A 1 261 ? -105.418 12.813 136.116 1.00 39.22 261 ASP A CA 1
ATOM 1993 C C . ASP A 1 261 ? -106.202 11.755 137.003 1.00 39.22 261 ASP A C 1
ATOM 1995 O O . ASP A 1 261 ? -106.872 10.847 136.522 1.00 39.22 261 ASP A O 1
ATOM 1999 N N . THR A 1 262 ? -106.170 11.988 138.350 1.00 40.72 262 THR A N 1
ATOM 2000 C CA . THR A 1 262 ? -106.904 11.402 139.544 1.00 40.72 262 THR A CA 1
ATOM 2001 C C . THR A 1 262 ? -106.248 10.298 140.441 1.00 40.72 262 THR A C 1
ATOM 2003 O O . THR A 1 262 ? -105.12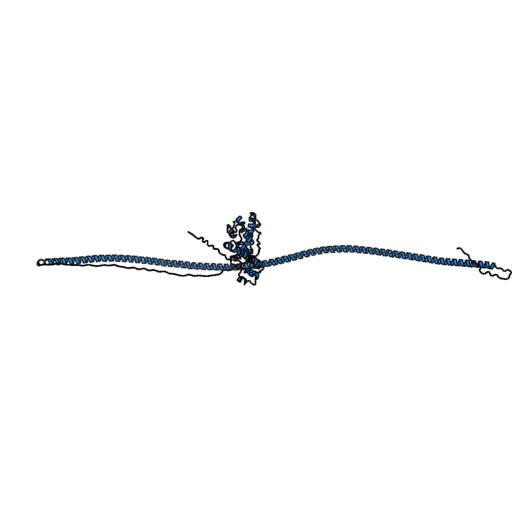5 9.878 140.180 1.00 40.72 262 THR A O 1
ATOM 2006 N N . TYR A 1 263 ? -106.837 9.975 141.623 1.00 41.12 263 TYR A N 1
ATOM 2007 C CA . TYR A 1 263 ? -106.103 9.690 142.894 1.00 41.12 263 TYR A CA 1
ATOM 2008 C C . TYR A 1 263 ? -106.656 8.542 143.800 1.00 41.12 263 TYR A C 1
ATOM 2010 O O . TYR A 1 263 ? -107.832 8.208 143.740 1.00 41.12 263 TYR A O 1
ATOM 2018 N N . SER A 1 264 ? -105.825 8.081 144.761 1.00 39.72 264 SER A N 1
ATOM 2019 C CA . SER A 1 264 ? -106.150 7.303 145.994 1.00 39.72 264 SER A CA 1
ATOM 2020 C C . SER A 1 264 ? -106.431 5.777 145.937 1.00 39.72 264 SER A C 1
ATOM 2022 O O . SER A 1 264 ? -107.582 5.360 145.903 1.00 39.72 264 SER A O 1
ATOM 2024 N N . TYR A 1 265 ? -105.386 4.939 146.111 1.00 45.03 265 TYR A N 1
ATOM 2025 C CA . TYR A 1 265 ? -105.464 3.612 146.784 1.00 45.03 265 TYR A CA 1
ATOM 2026 C C . TYR A 1 265 ? -104.054 3.095 147.191 1.00 45.03 265 TYR A C 1
ATOM 2028 O O . TYR A 1 265 ? -103.474 2.207 146.572 1.00 45.03 265 TYR A O 1
ATOM 2036 N N . TRP A 1 266 ? -103.429 3.708 148.206 1.00 47.88 266 TRP A N 1
ATOM 2037 C CA . TRP A 1 266 ? -101.955 3.688 148.354 1.00 47.88 266 TRP A CA 1
ATOM 2038 C C . TRP A 1 266 ? -101.307 2.497 149.097 1.00 47.88 266 TRP A C 1
ATOM 2040 O O . TRP A 1 266 ? -100.083 2.395 149.099 1.00 47.88 266 TRP A O 1
ATOM 2050 N N . TYR A 1 267 ? -102.070 1.595 149.729 1.00 46.41 267 TYR A N 1
ATOM 2051 C CA . TYR A 1 267 ? -101.502 0.616 150.683 1.00 46.41 267 TYR A CA 1
ATOM 2052 C C . TYR A 1 267 ? -101.252 -0.812 150.159 1.00 46.41 267 TYR A C 1
ATOM 2054 O O . TYR A 1 267 ? -100.577 -1.588 150.831 1.00 46.41 267 TYR A O 1
ATOM 2062 N N . THR A 1 268 ? -101.728 -1.178 148.964 1.00 53.41 268 THR A N 1
ATOM 2063 C CA . THR A 1 268 ? -101.527 -2.529 148.387 1.00 53.41 268 THR A CA 1
ATOM 2064 C C . THR A 1 268 ? -100.321 -2.631 147.444 1.00 53.41 268 THR A C 1
ATOM 2066 O O . THR A 1 268 ? -99.738 -3.704 147.300 1.00 53.41 268 THR A O 1
ATOM 2069 N N . LEU A 1 269 ? -99.895 -1.522 146.830 1.00 53.00 269 LEU A N 1
ATOM 2070 C CA . LEU A 1 269 ? -98.811 -1.498 145.833 1.00 53.00 269 LEU A CA 1
ATOM 2071 C C . LEU A 1 269 ? -97.403 -1.734 146.413 1.00 53.00 269 LEU A C 1
ATOM 2073 O O . LEU A 1 269 ? -96.504 -2.178 145.695 1.00 53.00 269 LEU A O 1
ATOM 2077 N N . LEU A 1 270 ? -97.198 -1.461 147.704 1.00 52.12 270 LEU A N 1
ATOM 2078 C CA . LEU A 1 270 ? -95.868 -1.438 148.328 1.00 52.12 270 LEU A CA 1
ATOM 2079 C C . LEU A 1 270 ? -95.192 -2.820 148.415 1.00 52.12 270 LEU A C 1
ATOM 2081 O O . LEU A 1 270 ? -93.967 -2.903 148.346 1.00 52.12 270 LEU A O 1
ATOM 2085 N N . VAL A 1 271 ? -95.971 -3.904 148.508 1.00 54.97 271 VAL A N 1
ATOM 2086 C CA . VAL A 1 271 ? -95.442 -5.282 148.563 1.00 54.97 271 VAL A CA 1
ATOM 2087 C C . VAL A 1 271 ? -95.043 -5.783 147.167 1.00 54.97 271 VAL A C 1
ATOM 2089 O O . VAL A 1 271 ? -93.969 -6.359 146.996 1.00 54.97 271 VAL A O 1
ATOM 2092 N N . LEU A 1 272 ? -95.856 -5.499 146.143 1.00 54.06 272 LEU A N 1
ATOM 2093 C CA . LEU A 1 272 ? -95.578 -5.887 144.751 1.00 54.06 272 LEU A CA 1
ATOM 2094 C C . LEU A 1 272 ? -94.353 -5.156 144.169 1.00 54.06 272 LEU A C 1
ATOM 2096 O O . LEU A 1 272 ? -93.583 -5.742 143.405 1.00 54.06 272 LEU A O 1
ATOM 2100 N N . GLY A 1 273 ? -94.128 -3.900 144.571 1.00 57.84 273 GLY A N 1
ATOM 2101 C CA . GLY A 1 273 ? -93.005 -3.086 144.093 1.00 57.84 273 GLY A CA 1
ATOM 2102 C C . GLY A 1 273 ? -91.609 -3.623 144.446 1.00 57.84 273 GLY A C 1
ATOM 2103 O O . GLY A 1 273 ? -90.649 -3.314 143.737 1.00 57.84 273 GLY A O 1
ATOM 2104 N N . GLN A 1 274 ? -91.477 -4.442 145.497 1.00 52.78 274 GLN A N 1
ATOM 2105 C CA . GLN A 1 274 ? -90.200 -5.069 145.870 1.00 52.78 274 GLN A CA 1
ATOM 2106 C C . GLN A 1 274 ? -89.870 -6.270 144.969 1.00 52.78 274 GLN A C 1
ATOM 2108 O O . GLN A 1 274 ? -88.770 -6.351 144.420 1.00 52.78 274 GLN A O 1
ATOM 2113 N N . ALA A 1 275 ? -90.838 -7.167 144.746 1.00 55.66 275 ALA A N 1
ATOM 2114 C CA . ALA A 1 275 ? -90.651 -8.352 143.905 1.00 55.66 275 ALA A CA 1
ATOM 2115 C C . ALA A 1 275 ? -90.295 -7.982 142.452 1.00 55.66 275 ALA A C 1
ATOM 2117 O O . ALA A 1 275 ? -89.365 -8.545 141.874 1.00 55.66 275 ALA A O 1
ATOM 2118 N N . TYR A 1 276 ? -90.974 -6.974 141.889 1.00 59.62 276 TYR A N 1
ATOM 2119 C CA . TYR A 1 276 ? -90.719 -6.508 140.521 1.00 59.62 276 TYR A CA 1
ATOM 2120 C C . TYR A 1 276 ? -89.294 -5.957 140.328 1.00 59.62 276 TYR A C 1
ATOM 2122 O O . TYR A 1 276 ? -88.678 -6.184 139.286 1.00 59.62 276 TYR A O 1
ATOM 2130 N N . LYS A 1 277 ? -88.726 -5.285 141.343 1.00 60.31 277 LYS A N 1
ATOM 2131 C CA . LYS A 1 277 ? -87.332 -4.810 141.302 1.00 60.31 277 LYS A CA 1
ATOM 2132 C C . LYS A 1 277 ? -86.326 -5.960 141.263 1.00 60.31 277 LYS A C 1
ATOM 2134 O O . LYS A 1 277 ? -85.381 -5.891 140.483 1.00 60.31 277 LYS A O 1
ATOM 2139 N N . PHE A 1 278 ? -86.528 -7.005 142.069 1.00 62.00 278 PHE A N 1
ATOM 2140 C CA . PHE A 1 278 ? -85.599 -8.138 142.138 1.00 62.00 278 PHE A CA 1
ATOM 2141 C C . PHE A 1 278 ? -85.539 -8.920 140.818 1.00 62.00 278 PHE A C 1
ATOM 2143 O O . PHE A 1 278 ? -84.449 -9.186 140.316 1.00 62.00 278 PHE A O 1
ATOM 2150 N N . VAL A 1 279 ? -86.698 -9.217 140.216 1.00 65.94 279 VAL A N 1
ATOM 2151 C CA . VAL A 1 279 ? -86.767 -9.907 138.914 1.00 65.94 279 VAL A CA 1
ATOM 2152 C C . VAL A 1 279 ? -86.087 -9.081 137.819 1.00 65.94 279 VAL A C 1
ATOM 2154 O O . VAL A 1 279 ? -85.272 -9.618 137.073 1.00 65.94 279 VAL A O 1
ATOM 2157 N N . ARG A 1 280 ? -86.356 -7.768 137.761 1.00 65.94 280 ARG A N 1
ATOM 2158 C CA . ARG A 1 280 ? -85.787 -6.869 136.742 1.00 65.94 280 ARG A CA 1
ATOM 2159 C C . ARG A 1 280 ? -84.265 -6.699 136.856 1.00 65.94 280 ARG A C 1
ATOM 2161 O O . ARG A 1 280 ? -83.594 -6.525 135.842 1.00 65.94 280 ARG A O 1
ATOM 2168 N N . LEU A 1 281 ? -83.720 -6.759 138.073 1.00 65.94 281 LEU A N 1
ATOM 2169 C CA . LEU A 1 281 ? -82.273 -6.806 138.306 1.00 65.94 281 LEU A CA 1
ATOM 2170 C C . LEU A 1 281 ? -81.665 -8.114 137.781 1.00 65.94 281 LEU A C 1
ATOM 2172 O O . LEU A 1 281 ? -80.664 -8.076 137.072 1.00 65.94 281 LEU A O 1
ATOM 2176 N N . TRP A 1 282 ? -82.291 -9.259 138.066 1.00 61.09 282 TRP A N 1
ATOM 2177 C CA . TRP A 1 282 ? -81.793 -10.557 137.601 1.00 61.09 282 TRP A CA 1
ATOM 2178 C C . TRP A 1 282 ? -81.853 -10.734 136.082 1.00 61.09 282 TRP A C 1
ATOM 2180 O O . TRP A 1 282 ? -80.899 -11.263 135.514 1.00 61.09 282 TRP A O 1
ATOM 2190 N N . THR A 1 283 ? -82.900 -10.254 135.400 1.00 66.25 283 THR A N 1
ATOM 2191 C CA . THR A 1 283 ? -82.930 -10.278 133.925 1.00 66.25 283 THR A CA 1
ATOM 2192 C C . THR A 1 283 ? -81.793 -9.451 133.328 1.00 66.25 283 THR A C 1
ATOM 2194 O O . THR A 1 283 ? -81.110 -9.941 132.437 1.00 66.25 283 THR A O 1
ATOM 2197 N N . SER A 1 284 ? -81.510 -8.265 133.883 1.00 70.25 284 SER A N 1
ATOM 2198 C CA . SER A 1 284 ? -80.410 -7.408 133.414 1.00 70.25 284 SER A CA 1
ATOM 2199 C C . SER A 1 284 ? -79.037 -8.080 133.549 1.00 70.25 284 SER A C 1
ATOM 2201 O O . SER A 1 284 ? -78.210 -7.960 132.651 1.00 70.25 284 SER A O 1
ATOM 2203 N N . VAL A 1 285 ? -78.793 -8.812 134.645 1.00 70.62 285 VAL A N 1
ATOM 2204 C CA . VAL A 1 285 ? -77.537 -9.560 134.851 1.00 70.62 285 VAL A CA 1
ATOM 2205 C C . VAL A 1 285 ? -77.409 -10.719 133.855 1.00 70.62 285 VAL A C 1
ATOM 2207 O O . VAL A 1 285 ? -76.328 -10.952 133.317 1.00 70.62 285 VAL A O 1
ATOM 2210 N N . VAL A 1 286 ? -78.503 -11.433 133.572 1.00 69.50 286 VAL A N 1
ATOM 2211 C CA . VAL A 1 286 ? -78.503 -12.531 132.590 1.00 69.50 286 VAL A CA 1
ATOM 2212 C C . VAL A 1 286 ? -78.285 -12.006 131.166 1.00 69.50 286 VAL A C 1
ATOM 2214 O O . VAL A 1 286 ? -77.493 -12.589 130.426 1.00 69.50 286 VAL A O 1
ATOM 2217 N N . GLU A 1 287 ? -78.914 -10.889 130.788 1.00 70.19 287 GLU A N 1
ATOM 2218 C CA . GLU A 1 287 ? -78.710 -10.247 129.481 1.00 70.19 287 GLU A CA 1
ATOM 2219 C C . GLU A 1 287 ? -77.262 -9.767 129.290 1.00 70.19 287 GLU A C 1
ATOM 2221 O O . GLU A 1 287 ? -76.672 -10.021 128.234 1.00 70.19 287 GLU A O 1
ATOM 2226 N N . GLU A 1 288 ? -76.638 -9.157 130.307 1.00 73.75 288 GLU A N 1
ATOM 2227 C CA . GLU A 1 288 ? -75.221 -8.785 130.226 1.00 73.75 288 GLU A CA 1
ATOM 2228 C C . GLU A 1 288 ? -74.319 -10.009 130.026 1.00 73.75 288 GLU A C 1
ATOM 2230 O O . GLU A 1 288 ? -73.517 -10.013 129.088 1.00 73.75 288 GLU A O 1
ATOM 2235 N N . VAL A 1 289 ? -74.480 -11.066 130.832 1.00 69.88 289 VAL A N 1
ATOM 2236 C CA . VAL A 1 289 ? -73.672 -12.299 130.734 1.00 69.88 289 VAL A CA 1
ATOM 2237 C C . VAL A 1 289 ? -73.811 -12.961 129.358 1.00 69.88 289 VAL A C 1
ATOM 2239 O O . VAL A 1 289 ? -72.800 -13.327 128.751 1.00 69.88 289 VAL A O 1
ATOM 2242 N N . VAL A 1 290 ? -75.030 -13.051 128.812 1.00 74.00 290 VAL A N 1
ATOM 2243 C CA . VAL A 1 290 ? -75.259 -13.571 127.452 1.00 74.00 290 VAL A CA 1
ATOM 2244 C C . VAL A 1 290 ? -74.577 -12.684 126.403 1.00 74.00 290 VAL A C 1
ATOM 2246 O O . VAL A 1 290 ? -73.894 -13.203 125.518 1.00 74.00 290 VAL A O 1
ATOM 2249 N N . SER A 1 291 ? -74.669 -11.355 126.529 1.00 74.94 291 SER A N 1
ATOM 2250 C CA . SER A 1 291 ? -74.020 -10.423 125.594 1.00 74.94 291 SER A CA 1
ATOM 2251 C C . SER A 1 291 ? -72.484 -10.468 125.643 1.00 74.94 291 SER A C 1
ATOM 2253 O O . SER A 1 291 ? -71.826 -10.139 124.652 1.00 74.94 291 SER A O 1
ATOM 2255 N N . VAL A 1 292 ? -71.891 -10.844 126.781 1.00 74.69 292 VAL A N 1
ATOM 2256 C CA . VAL A 1 292 ? -70.437 -11.011 126.938 1.00 74.69 292 VAL A CA 1
ATOM 2257 C C . VAL A 1 292 ? -69.977 -12.291 126.244 1.00 74.69 292 VAL A C 1
ATOM 2259 O O . VAL A 1 292 ? -69.038 -12.250 125.446 1.00 74.69 292 VAL A O 1
ATOM 2262 N N . GLU A 1 293 ? -70.666 -13.410 126.463 1.00 74.19 293 GLU A N 1
ATOM 2263 C CA . GLU A 1 293 ? -70.279 -14.692 125.864 1.00 74.19 293 GLU A CA 1
ATOM 2264 C C . GLU A 1 293 ? -70.566 -14.728 124.344 1.00 74.19 293 GLU A C 1
ATOM 2266 O O . GLU A 1 293 ? -69.774 -15.271 123.571 1.00 74.19 293 GLU A O 1
ATOM 2271 N N . GLN A 1 294 ? -71.610 -14.033 123.868 1.00 72.38 294 GLN A N 1
ATOM 2272 C CA . GLN A 1 294 ? -71.820 -13.777 122.433 1.00 72.38 294 GLN A CA 1
ATOM 2273 C C . GLN A 1 294 ? -70.716 -12.898 121.818 1.00 72.38 294 GLN A C 1
ATOM 2275 O O . GLN A 1 294 ? -70.236 -13.189 120.717 1.00 72.38 294 GLN A O 1
ATOM 2280 N N . ARG A 1 295 ? -70.255 -11.850 122.520 1.00 75.31 295 ARG A N 1
ATOM 2281 C CA . ARG A 1 295 ? -69.113 -11.027 122.070 1.00 75.31 295 ARG A CA 1
ATOM 2282 C C . ARG A 1 295 ? -67.821 -11.844 121.987 1.00 75.31 295 ARG A C 1
ATOM 2284 O O . ARG A 1 295 ? -67.087 -11.712 121.012 1.00 75.31 295 ARG A O 1
ATOM 2291 N N . LYS A 1 296 ? -67.579 -12.741 122.944 1.00 77.50 296 LYS A N 1
ATOM 2292 C CA . LYS A 1 296 ? -66.439 -13.674 122.967 1.00 77.50 296 LYS A CA 1
ATOM 2293 C C . LYS A 1 296 ? -66.455 -14.660 121.790 1.00 77.50 296 LYS A C 1
ATOM 2295 O O . LYS A 1 296 ? -65.431 -14.816 121.130 1.00 77.50 296 LYS A O 1
ATOM 2300 N N . LEU A 1 297 ? -67.609 -15.258 121.474 1.00 74.75 297 LEU A N 1
ATOM 2301 C CA . LEU A 1 297 ? -67.786 -16.103 120.280 1.00 74.75 297 LEU A CA 1
ATOM 2302 C C . LEU A 1 297 ? -67.552 -15.317 118.979 1.00 74.75 297 LEU A C 1
ATOM 2304 O O . LEU A 1 297 ? -66.852 -15.786 118.082 1.00 74.75 297 LEU A O 1
ATOM 2308 N N . THR A 1 298 ? -68.079 -14.093 118.897 1.00 74.62 298 THR A N 1
ATOM 2309 C CA . THR A 1 298 ? -67.871 -13.202 117.742 1.00 74.62 298 THR A CA 1
ATOM 2310 C C . THR A 1 298 ? -66.385 -12.881 117.551 1.00 74.62 298 THR A C 1
ATOM 2312 O O . THR A 1 298 ? -65.874 -12.961 116.433 1.00 74.62 298 THR A O 1
ATOM 2315 N N . LEU A 1 299 ? -65.668 -12.596 118.643 1.00 76.88 299 LEU A N 1
ATOM 2316 C CA . LEU A 1 299 ? -64.230 -12.334 118.630 1.00 76.88 299 LEU A CA 1
ATOM 2317 C C . LEU A 1 299 ? -63.422 -13.572 118.196 1.00 76.88 299 LEU A C 1
ATOM 2319 O O . LEU A 1 299 ? -62.492 -13.439 117.406 1.00 76.88 299 LEU A O 1
ATOM 2323 N N . GLN A 1 300 ? -63.792 -14.781 118.635 1.00 72.50 300 GLN A N 1
ATOM 2324 C CA . GLN A 1 300 ? -63.146 -16.022 118.178 1.00 72.50 300 GLN A CA 1
ATOM 2325 C C . GLN A 1 300 ? -63.350 -16.278 116.673 1.00 72.50 300 GLN A C 1
ATOM 2327 O O . GLN A 1 300 ? -62.399 -16.665 115.988 1.00 72.50 300 GLN A O 1
ATOM 2332 N N . ASN A 1 301 ? -64.539 -15.998 116.128 1.00 78.00 301 ASN A N 1
ATOM 2333 C CA . ASN A 1 301 ? -64.776 -16.066 114.679 1.00 78.00 301 ASN A CA 1
ATOM 2334 C C . ASN A 1 301 ? -63.968 -15.008 113.906 1.00 78.00 301 ASN A C 1
ATOM 2336 O O . ASN A 1 301 ? -63.427 -15.308 112.842 1.00 78.00 301 ASN A O 1
ATOM 2340 N N . GLN A 1 302 ? -63.821 -13.790 114.437 1.00 80.31 302 GLN A N 1
ATOM 2341 C CA . GLN A 1 302 ? -62.963 -12.766 113.827 1.00 80.31 302 GLN A CA 1
ATOM 2342 C C . GLN A 1 302 ? -61.480 -13.171 113.847 1.00 80.31 302 GLN A C 1
ATOM 2344 O O . GLN A 1 302 ? -60.812 -13.078 112.820 1.00 80.31 302 GLN A O 1
ATOM 2349 N N . ILE A 1 303 ? -60.980 -13.692 114.973 1.00 77.44 303 ILE A N 1
ATOM 2350 C CA . ILE A 1 303 ? -59.594 -14.166 115.119 1.00 77.44 303 ILE A CA 1
ATOM 2351 C C . ILE A 1 303 ? -59.299 -15.328 114.158 1.00 77.44 303 ILE A C 1
ATOM 2353 O O . ILE A 1 303 ? -58.282 -15.310 113.467 1.00 77.44 303 ILE A O 1
ATOM 2357 N N . THR A 1 304 ? -60.185 -16.323 114.061 1.00 75.06 304 THR A N 1
ATOM 2358 C CA . THR A 1 304 ? -59.996 -17.453 113.131 1.00 75.06 304 THR A CA 1
ATOM 2359 C C . THR A 1 304 ? -60.092 -17.035 111.661 1.00 75.06 304 THR A C 1
ATOM 2361 O O . THR A 1 304 ? -59.286 -17.496 110.852 1.00 75.06 304 THR A O 1
ATOM 2364 N N . THR A 1 305 ? -60.986 -16.100 111.318 1.00 78.06 305 THR A N 1
ATOM 2365 C CA . THR A 1 305 ? -61.046 -15.498 109.972 1.00 78.06 305 THR A CA 1
ATOM 2366 C C . THR A 1 305 ? -59.751 -14.750 109.638 1.00 78.06 305 THR A C 1
ATOM 2368 O O . THR A 1 305 ? -59.219 -14.903 108.539 1.00 78.06 305 THR A O 1
ATOM 2371 N N . PHE A 1 306 ? -59.200 -13.991 110.591 1.00 79.88 306 PHE A N 1
ATOM 2372 C CA . PHE A 1 306 ? -57.927 -13.289 110.427 1.00 79.88 306 PHE A CA 1
ATOM 2373 C C . PHE A 1 306 ? -56.768 -14.268 110.189 1.00 79.88 306 PHE A C 1
ATOM 2375 O O . PHE A 1 306 ? -56.028 -14.104 109.224 1.00 79.88 306 PHE A O 1
ATOM 2382 N N . PHE A 1 307 ? -56.655 -15.347 110.974 1.00 73.31 307 PHE A N 1
ATOM 2383 C CA . PHE A 1 307 ? -55.641 -16.386 110.736 1.00 73.31 307 PHE A CA 1
ATOM 2384 C C . PHE A 1 307 ? -55.761 -17.039 109.348 1.00 73.31 307 PHE A C 1
ATOM 2386 O O . PHE A 1 307 ? -54.740 -17.254 108.694 1.00 73.31 307 PHE A O 1
ATOM 2393 N N . GLN A 1 308 ? -56.977 -17.306 108.853 1.00 77.81 308 GLN A N 1
ATOM 2394 C CA . GLN A 1 308 ? -57.171 -17.814 107.487 1.00 77.81 308 GLN A CA 1
ATOM 2395 C C . GLN A 1 308 ? -56.724 -16.809 106.411 1.00 77.81 308 GLN A C 1
ATOM 2397 O O . GLN A 1 308 ? -56.136 -17.212 105.406 1.00 77.81 308 GLN A O 1
ATOM 2402 N N . GLN A 1 309 ? -56.961 -15.509 106.615 1.00 81.62 309 GLN A N 1
ATOM 2403 C CA . GLN A 1 309 ? -56.474 -14.461 105.711 1.00 81.62 309 GLN A CA 1
ATOM 2404 C C . GLN A 1 309 ? -54.942 -14.356 105.732 1.00 81.62 309 GLN A C 1
ATOM 2406 O O . GLN A 1 309 ? -54.333 -14.293 104.663 1.00 81.62 309 GLN A O 1
ATOM 2411 N N . THR A 1 310 ? -54.314 -14.417 106.910 1.00 80.00 310 THR A N 1
ATOM 2412 C CA . THR A 1 310 ? -52.849 -14.390 107.064 1.00 80.00 310 THR A CA 1
ATOM 2413 C C . THR A 1 310 ? -52.182 -15.564 106.349 1.00 80.00 310 THR A C 1
ATOM 2415 O O . THR A 1 310 ? -51.294 -15.343 105.530 1.00 80.00 310 THR A O 1
ATOM 2418 N N . LEU A 1 311 ? -52.661 -16.797 106.565 1.00 80.19 311 LEU A N 1
ATOM 2419 C CA . LEU A 1 311 ? -52.133 -17.995 105.893 1.00 80.19 311 LEU A CA 1
ATOM 2420 C C . LEU A 1 311 ? -52.292 -17.925 104.364 1.00 80.19 311 LEU A C 1
ATOM 2422 O O . LEU A 1 311 ? -51.416 -18.368 103.620 1.00 80.19 311 LEU A O 1
ATOM 2426 N N . LYS A 1 312 ? -53.389 -17.332 103.873 1.00 84.81 312 LYS A N 1
ATOM 2427 C CA . LYS A 1 312 ? -53.599 -17.118 102.434 1.00 84.81 312 LYS A CA 1
ATOM 2428 C C . LYS A 1 312 ? -52.639 -16.071 101.856 1.00 84.81 312 LYS A C 1
ATOM 2430 O O . LYS A 1 312 ? -52.174 -16.251 100.732 1.00 84.81 312 LYS A O 1
ATOM 2435 N N . LEU A 1 313 ? -52.322 -15.008 102.603 1.00 81.38 313 LEU A N 1
ATOM 2436 C CA . LEU A 1 313 ? -51.284 -14.044 102.218 1.00 81.38 313 LEU A CA 1
ATOM 2437 C C . LEU A 1 313 ? -49.900 -14.699 102.183 1.00 81.38 313 LEU A C 1
ATOM 2439 O O . LEU A 1 313 ? -49.174 -14.527 101.210 1.00 81.38 313 LEU A O 1
ATOM 2443 N N . GLU A 1 314 ? -49.550 -15.469 103.212 1.00 82.69 314 GLU A N 1
ATOM 2444 C CA . GLU A 1 314 ? -48.248 -16.134 103.337 1.00 82.69 314 GLU A CA 1
ATOM 2445 C C . GLU A 1 314 ? -47.993 -17.113 102.178 1.00 82.69 314 GLU A C 1
ATOM 2447 O O . GLU A 1 314 ? -46.916 -17.103 101.578 1.00 82.69 314 GLU A O 1
ATOM 2452 N N . TRP A 1 315 ? -49.016 -17.872 101.769 1.00 85.50 315 TRP A N 1
ATOM 2453 C CA . TRP A 1 315 ? -48.962 -18.731 100.581 1.00 85.50 315 TRP A CA 1
ATOM 2454 C C . TRP A 1 315 ? -48.781 -17.944 99.269 1.00 85.50 315 TRP A C 1
ATOM 2456 O O . TRP A 1 315 ? -47.956 -18.319 98.436 1.00 85.50 315 TRP A O 1
ATOM 2466 N N . LEU A 1 316 ? -49.499 -16.827 99.088 1.00 85.88 316 LEU A N 1
ATOM 2467 C CA . LEU A 1 316 ? -49.350 -15.967 97.903 1.00 85.88 316 LEU A CA 1
ATOM 2468 C C . LEU A 1 316 ? -47.955 -15.328 97.824 1.00 85.88 316 LEU A C 1
ATOM 2470 O O . LEU A 1 316 ? -47.347 -15.316 96.753 1.00 85.88 316 LEU A O 1
ATOM 2474 N N . VAL A 1 317 ? -47.425 -14.852 98.955 1.00 83.62 317 VAL A N 1
ATOM 2475 C CA . VAL A 1 317 ? -46.057 -14.321 99.056 1.00 83.62 317 VAL A CA 1
ATOM 2476 C C . VAL A 1 317 ? -45.032 -15.410 98.734 1.00 83.62 317 VAL A C 1
ATOM 2478 O O . VAL A 1 317 ? -44.092 -15.148 97.988 1.00 83.62 317 VAL A O 1
ATOM 2481 N N . SER A 1 318 ? -45.227 -16.639 99.224 1.00 85.88 318 SER A N 1
ATOM 2482 C CA . SER A 1 318 ? -44.350 -17.778 98.919 1.00 85.88 318 SER A CA 1
ATOM 2483 C C . SER A 1 318 ? -44.299 -18.091 97.417 1.00 85.88 318 SER A C 1
ATOM 2485 O O . SER A 1 318 ? -43.209 -18.233 96.858 1.00 85.88 318 SER A O 1
ATOM 2487 N N . ASN A 1 319 ? -45.453 -18.102 96.738 1.00 85.50 319 ASN A N 1
ATOM 2488 C CA . ASN A 1 319 ? -45.520 -18.325 95.291 1.00 85.50 319 ASN A CA 1
ATOM 2489 C C . ASN A 1 319 ? -44.842 -17.197 94.501 1.00 85.50 319 ASN A C 1
ATOM 2491 O O . ASN A 1 319 ? -43.955 -17.478 93.703 1.00 85.50 319 ASN A O 1
ATOM 2495 N N . HIS A 1 320 ? -45.159 -15.925 94.772 1.00 85.88 320 HIS A N 1
ATOM 2496 C CA . HIS A 1 320 ? -44.499 -14.805 94.082 1.00 85.88 320 HIS A CA 1
ATOM 2497 C C . HIS A 1 320 ? -42.985 -14.753 94.340 1.00 85.88 320 HIS A C 1
ATOM 2499 O O . HIS A 1 320 ? -42.221 -14.374 93.451 1.00 85.88 320 HIS A O 1
ATOM 2505 N N . GLN A 1 321 ? -42.522 -15.186 95.516 1.00 85.25 321 GLN A N 1
ATOM 2506 C CA . GLN A 1 321 ? -41.094 -15.344 95.799 1.00 85.25 321 GLN A CA 1
ATOM 2507 C C . GLN A 1 321 ? -40.462 -16.452 94.932 1.00 85.25 321 GLN A C 1
ATOM 2509 O O . GLN A 1 321 ? -39.330 -16.294 94.468 1.00 85.25 321 GLN A O 1
ATOM 2514 N N . ALA A 1 322 ? -41.178 -17.554 94.685 1.00 87.50 322 ALA A N 1
ATOM 2515 C CA . ALA A 1 322 ? -40.738 -18.630 93.797 1.00 87.50 322 ALA A CA 1
ATOM 2516 C C . ALA A 1 322 ? -40.731 -18.202 92.318 1.00 87.50 322 ALA A C 1
ATOM 2518 O O . ALA A 1 322 ? -39.730 -18.433 91.635 1.00 87.50 322 ALA A O 1
ATOM 2519 N N . ASP A 1 323 ? -41.781 -17.518 91.853 1.00 89.12 323 ASP A N 1
ATOM 2520 C CA . ASP A 1 323 ? -41.896 -16.979 90.491 1.00 89.12 323 ASP A CA 1
ATOM 2521 C C . ASP A 1 323 ? -40.760 -15.985 90.198 1.00 89.12 323 ASP A C 1
ATOM 2523 O O . ASP A 1 323 ? -40.017 -16.147 89.229 1.00 89.12 323 ASP A O 1
ATOM 2527 N N . LEU A 1 324 ? -40.522 -15.028 91.104 1.00 88.06 324 LEU A N 1
ATOM 2528 C CA . LEU A 1 324 ? -39.434 -14.048 90.998 1.00 88.06 324 LEU A CA 1
ATOM 2529 C C . LEU A 1 324 ? -38.042 -14.710 90.968 1.00 88.06 324 LEU A C 1
ATOM 2531 O O . LEU A 1 324 ? -37.115 -14.202 90.334 1.00 88.06 324 LEU A O 1
ATOM 2535 N N . VAL A 1 325 ? -37.864 -15.847 91.651 1.00 91.19 325 VAL A N 1
ATOM 2536 C CA . VAL A 1 325 ? -36.622 -16.639 91.605 1.00 91.19 325 VAL A CA 1
ATOM 2537 C C . VAL A 1 325 ? -36.510 -17.441 90.303 1.00 91.19 325 VAL A C 1
ATOM 2539 O O . VAL A 1 325 ? -35.401 -17.583 89.777 1.00 91.19 325 VAL A O 1
ATOM 2542 N N . ALA A 1 326 ? -37.617 -17.942 89.753 1.00 90.31 326 ALA A N 1
ATOM 2543 C CA . ALA A 1 326 ? -37.644 -18.607 88.453 1.00 90.31 326 ALA A CA 1
ATOM 2544 C C . ALA A 1 326 ? -37.324 -17.623 87.314 1.00 90.31 326 ALA A C 1
ATOM 2546 O O . ALA A 1 326 ? -36.446 -17.905 86.495 1.00 90.31 326 ALA A O 1
ATOM 2547 N N . GLU A 1 327 ? -37.938 -16.440 87.316 1.00 88.62 327 GLU A N 1
ATOM 2548 C CA . GLU A 1 327 ? -37.708 -15.387 86.325 1.00 88.62 327 GLU A CA 1
ATOM 2549 C C 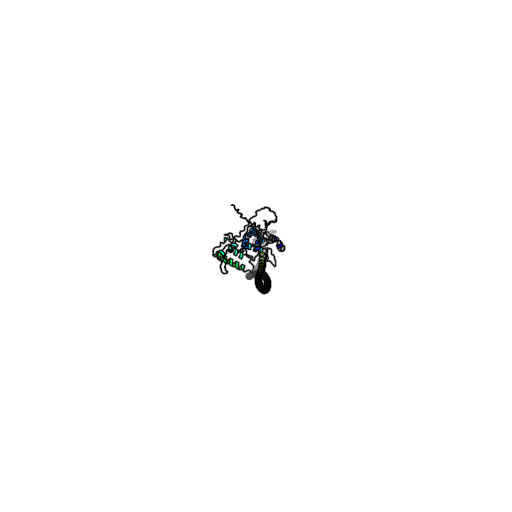. GLU A 1 327 ? -36.272 -14.845 86.389 1.00 88.62 327 GLU A C 1
ATOM 2551 O O . GLU A 1 327 ? -35.598 -14.761 85.361 1.00 88.62 327 GLU A O 1
ATOM 2556 N N . LYS A 1 328 ? -35.723 -14.599 87.590 1.00 89.19 328 LYS A N 1
ATOM 2557 C CA . LYS A 1 328 ? -34.299 -14.238 87.753 1.00 89.19 328 LYS A CA 1
ATOM 2558 C C . LYS A 1 328 ? -33.353 -15.301 87.186 1.00 89.19 328 LYS A C 1
ATOM 2560 O O . LYS A 1 328 ? -32.345 -14.951 86.575 1.00 89.19 328 LYS A O 1
ATOM 2565 N N . ARG A 1 329 ? -33.670 -16.593 87.341 1.00 90.25 329 ARG A N 1
ATOM 2566 C CA . ARG A 1 329 ? -32.895 -17.696 86.737 1.00 90.25 329 ARG A CA 1
ATOM 2567 C C . ARG A 1 329 ? -33.056 -17.759 85.216 1.00 90.25 329 ARG A C 1
ATOM 2569 O O . ARG A 1 329 ? -32.085 -18.078 84.534 1.00 90.25 329 ARG A O 1
ATOM 2576 N N . ALA A 1 330 ? -34.242 -17.467 84.683 1.00 90.00 330 ALA A N 1
ATOM 2577 C CA . ALA A 1 330 ? -34.483 -17.404 83.243 1.00 90.00 330 ALA A CA 1
ATOM 2578 C C . ALA A 1 330 ? -33.713 -16.238 82.600 1.00 90.00 330 ALA A C 1
ATOM 2580 O O . ALA A 1 330 ? -32.982 -16.451 81.635 1.00 90.00 330 ALA A O 1
ATOM 2581 N N . ASN A 1 331 ? -33.786 -15.044 83.193 1.00 87.62 331 ASN A N 1
ATOM 2582 C CA . ASN A 1 331 ? -33.076 -13.857 82.722 1.00 87.62 331 ASN A CA 1
ATOM 2583 C C . ASN A 1 331 ? -31.546 -14.036 82.801 1.00 87.62 331 ASN A C 1
ATOM 2585 O O . ASN A 1 331 ? -30.843 -13.751 81.838 1.00 87.62 331 ASN A O 1
ATOM 2589 N N . ALA A 1 332 ? -31.020 -14.629 83.882 1.00 90.12 332 ALA A N 1
ATOM 2590 C CA . ALA A 1 332 ? -29.596 -14.971 83.970 1.00 90.12 332 ALA A CA 1
ATOM 2591 C C . ALA A 1 332 ? -29.150 -15.951 82.862 1.00 90.12 332 ALA A C 1
ATOM 2593 O O . ALA A 1 332 ? -28.101 -15.753 82.252 1.00 90.12 332 ALA A O 1
ATOM 2594 N N . LYS A 1 333 ? -29.956 -16.978 82.546 1.00 92.62 333 LYS A N 1
ATOM 2595 C CA . LYS A 1 333 ? -29.679 -17.884 81.414 1.00 92.62 333 LYS A CA 1
ATOM 2596 C C . LYS A 1 333 ? -29.715 -17.157 80.068 1.00 92.62 333 LYS A C 1
ATOM 2598 O O . LYS A 1 333 ? -28.848 -17.410 79.238 1.00 92.62 333 LYS A O 1
ATOM 2603 N N . ALA A 1 334 ? -30.683 -16.264 79.858 1.00 87.00 334 ALA A N 1
ATOM 2604 C CA . ALA A 1 334 ? -30.771 -15.455 78.646 1.00 87.00 334 ALA A CA 1
ATOM 2605 C C . ALA A 1 334 ? -29.554 -14.525 78.504 1.00 87.00 334 ALA A C 1
ATOM 2607 O O . ALA A 1 334 ? -28.969 -14.444 77.430 1.00 87.00 334 ALA A O 1
ATOM 2608 N N . GLN A 1 335 ? -29.106 -13.892 79.591 1.00 85.12 335 GLN A N 1
ATOM 2609 C CA . GLN A 1 335 ? -27.932 -13.020 79.583 1.00 85.12 335 GLN A CA 1
ATOM 2610 C C . GLN A 1 335 ? -26.632 -13.781 79.268 1.00 85.12 335 GLN A C 1
ATOM 2612 O O . GLN A 1 335 ? -25.814 -13.283 78.497 1.00 85.12 335 GLN A O 1
ATOM 2617 N N . GLU A 1 336 ? -26.440 -14.993 79.802 1.00 91.75 336 GLU A N 1
ATOM 2618 C CA . GLU A 1 336 ? -25.302 -15.844 79.414 1.00 91.75 336 GLU A CA 1
ATOM 2619 C C . GLU A 1 336 ? -25.422 -16.378 77.979 1.00 91.75 336 GLU A C 1
ATOM 2621 O O . GLU A 1 336 ? -24.406 -16.547 77.306 1.00 91.75 336 GLU A O 1
ATOM 2626 N N . GLN A 1 337 ? -26.638 -16.592 77.468 1.00 90.62 337 GLN A N 1
ATOM 2627 C CA . GLN A 1 337 ? -26.850 -16.925 76.059 1.00 90.62 337 GLN A CA 1
ATOM 2628 C C . GLN A 1 337 ? -26.440 -15.755 75.151 1.00 90.62 337 GLN A C 1
ATOM 2630 O O . GLN A 1 337 ? -25.543 -15.925 74.330 1.00 90.62 337 GLN A O 1
ATOM 2635 N N . PHE A 1 338 ? -26.961 -14.546 75.393 1.00 88.44 338 PHE A N 1
ATOM 2636 C CA . PHE A 1 338 ? -26.576 -13.338 74.653 1.00 88.44 338 PHE A CA 1
ATOM 2637 C C . PHE A 1 338 ? -25.066 -13.055 74.703 1.00 88.44 338 PHE A C 1
ATOM 2639 O O . PHE A 1 338 ? -24.503 -12.616 73.704 1.00 88.44 338 PHE A O 1
ATOM 2646 N N . LYS A 1 339 ? -24.380 -13.335 75.821 1.00 88.94 339 LYS A N 1
ATOM 2647 C CA . LYS A 1 339 ? -22.908 -13.230 75.904 1.00 88.94 339 LYS A CA 1
ATOM 2648 C C . LYS A 1 339 ? -22.182 -14.219 74.990 1.00 88.94 339 LYS A C 1
ATOM 2650 O O . LYS A 1 339 ? -21.142 -13.863 74.441 1.00 88.94 339 LYS A O 1
ATOM 2655 N N . ARG A 1 340 ? -22.690 -15.448 74.841 1.00 91.75 340 ARG A N 1
ATOM 2656 C CA . ARG A 1 340 ? -22.113 -16.447 73.925 1.00 91.75 340 ARG A CA 1
ATOM 2657 C C . ARG A 1 340 ? -22.363 -16.065 72.473 1.00 91.75 340 ARG A C 1
ATOM 2659 O O . ARG A 1 340 ? -21.419 -16.071 71.691 1.00 91.75 340 ARG A O 1
ATOM 2666 N N . ASP A 1 341 ? -23.577 -15.641 72.148 1.00 90.62 341 ASP A N 1
ATOM 2667 C CA . ASP A 1 341 ? -23.953 -15.274 70.780 1.00 90.62 341 ASP A CA 1
ATOM 2668 C C . ASP A 1 341 ? -23.215 -14.001 70.326 1.00 90.62 341 ASP A C 1
ATOM 2670 O O . ASP A 1 341 ? -22.624 -13.972 69.250 1.00 90.62 341 ASP A O 1
ATOM 2674 N N . ALA A 1 342 ? -23.099 -12.991 71.197 1.00 86.50 342 ALA A N 1
ATOM 2675 C CA . ALA A 1 342 ? -22.291 -11.791 70.945 1.00 86.50 342 ALA A CA 1
ATOM 2676 C C . ALA A 1 342 ? -20.767 -12.044 70.928 1.00 86.50 342 ALA A C 1
ATOM 2678 O O . ALA A 1 342 ? -20.011 -11.183 70.470 1.00 86.50 342 ALA A O 1
ATOM 2679 N N . LYS A 1 343 ? -20.298 -13.199 71.425 1.00 91.44 343 LYS A N 1
ATOM 2680 C CA . LYS A 1 343 ? -18.911 -13.655 71.248 1.00 91.44 343 LYS A CA 1
ATOM 2681 C C . LYS A 1 343 ? -18.739 -14.361 69.902 1.00 91.44 343 LYS A C 1
ATOM 2683 O O . LYS A 1 343 ? -17.802 -14.020 69.192 1.00 91.44 343 LYS A O 1
ATOM 2688 N N . GLY A 1 344 ? -19.658 -15.256 69.532 1.00 90.38 344 GLY A N 1
ATOM 2689 C CA . GLY A 1 344 ? -19.665 -15.924 68.225 1.00 90.38 344 GLY A CA 1
ATOM 2690 C C . GLY A 1 344 ? -19.704 -14.924 67.069 1.00 90.38 344 GLY A C 1
ATOM 2691 O O . GLY A 1 344 ? -18.798 -14.917 66.246 1.00 90.38 344 GLY A O 1
ATOM 2692 N N . LEU A 1 345 ? -20.650 -13.979 67.096 1.00 91.19 345 LEU A N 1
ATOM 2693 C CA . LEU A 1 345 ? -20.753 -12.905 66.097 1.00 91.19 345 LEU A CA 1
ATOM 2694 C C . LEU A 1 345 ? -19.481 -12.042 66.007 1.00 91.19 345 LEU A C 1
ATOM 2696 O O . LEU A 1 345 ? -19.129 -11.569 64.933 1.00 91.19 345 LEU A O 1
ATOM 2700 N N . ARG A 1 346 ? -18.760 -11.835 67.118 1.00 91.19 346 ARG A N 1
ATOM 2701 C CA . ARG A 1 346 ? -17.476 -11.111 67.110 1.00 91.19 346 ARG A CA 1
ATOM 2702 C C . ARG A 1 346 ? -16.360 -11.927 66.456 1.00 91.19 346 ARG A C 1
ATOM 2704 O O . ARG A 1 346 ? -15.506 -11.351 65.793 1.00 91.19 346 ARG A O 1
ATOM 2711 N N . GLU A 1 347 ? -16.356 -13.239 66.659 1.00 92.19 347 GLU A N 1
ATOM 2712 C CA . GLU A 1 347 ? -15.393 -14.157 66.041 1.00 92.19 347 GLU A CA 1
ATOM 2713 C C . GLU A 1 347 ? -15.674 -14.316 64.536 1.00 92.19 347 GLU A C 1
ATOM 2715 O O . GLU A 1 347 ? -14.736 -14.297 63.744 1.00 92.19 347 GLU A O 1
ATOM 2720 N N . GLU A 1 348 ? -16.944 -14.335 64.124 1.00 93.75 348 GLU A N 1
ATOM 2721 C CA . GLU A 1 348 ? -17.353 -14.271 62.713 1.00 93.75 348 GLU A CA 1
ATOM 2722 C C . GLU A 1 348 ? -16.947 -12.949 62.043 1.00 93.75 348 GLU A C 1
ATOM 2724 O O . GLU A 1 348 ? -16.375 -12.980 60.955 1.00 93.75 348 GLU A O 1
ATOM 2729 N N . ILE A 1 349 ? -17.163 -11.797 62.695 1.00 92.50 349 ILE A N 1
ATOM 2730 C CA . ILE A 1 349 ? -16.752 -10.484 62.164 1.00 92.50 349 ILE A CA 1
ATOM 2731 C C . ILE A 1 349 ? -15.235 -10.422 61.936 1.00 92.50 349 ILE A C 1
ATOM 2733 O O . ILE A 1 349 ? -14.819 -10.051 60.844 1.00 92.50 349 ILE A O 1
ATOM 2737 N N . MET A 1 350 ? -14.408 -10.844 62.903 1.00 91.25 350 MET A N 1
ATOM 2738 C CA . MET A 1 350 ? -12.944 -10.834 62.728 1.00 91.25 350 MET A CA 1
ATOM 2739 C C . MET A 1 350 ? -12.480 -11.751 61.584 1.00 91.25 350 MET A C 1
ATOM 2741 O O . MET A 1 350 ? -11.553 -11.400 60.856 1.00 91.25 350 MET A O 1
ATOM 2745 N N . ASN A 1 351 ? -13.126 -12.909 61.398 1.00 93.88 351 ASN A N 1
ATOM 2746 C CA . ASN A 1 351 ? -12.819 -13.800 60.276 1.00 93.88 351 ASN A CA 1
ATOM 2747 C C . ASN A 1 351 ? -13.191 -13.153 58.930 1.00 93.88 351 ASN A C 1
ATOM 2749 O O . ASN A 1 351 ? -12.402 -13.206 57.991 1.00 93.88 351 ASN A O 1
ATOM 2753 N N . LEU A 1 352 ? -14.355 -12.498 58.844 1.00 93.75 352 LEU A N 1
ATOM 2754 C CA . LEU A 1 352 ? -14.807 -11.796 57.636 1.00 93.75 352 LEU A CA 1
ATOM 2755 C C . LEU A 1 352 ? -13.933 -10.575 57.302 1.00 93.75 352 LEU A C 1
ATOM 2757 O O . LEU A 1 352 ? -13.642 -10.342 56.131 1.00 93.75 352 LEU A O 1
ATOM 2761 N N . GLU A 1 353 ? -13.470 -9.828 58.309 1.00 93.00 353 GLU A N 1
ATOM 2762 C CA . GLU A 1 353 ? -12.482 -8.751 58.145 1.00 93.00 353 GLU A CA 1
ATOM 2763 C C . GLU A 1 353 ? -11.151 -9.298 57.592 1.00 93.00 353 GLU A C 1
ATOM 2765 O O . GLU A 1 353 ? -10.570 -8.717 56.672 1.00 93.00 353 GLU A O 1
ATOM 2770 N N . GLN A 1 354 ? -10.693 -10.454 58.089 1.00 94.00 354 GLN A N 1
ATOM 2771 C CA . GLN A 1 354 ? -9.471 -11.108 57.612 1.00 94.00 354 GLN A CA 1
ATOM 2772 C C . GLN A 1 354 ? -9.608 -11.670 56.183 1.00 94.00 354 GLN A C 1
ATOM 2774 O O . GLN A 1 354 ? -8.685 -11.513 55.379 1.00 94.00 354 GLN A O 1
ATOM 2779 N N . ASP A 1 355 ? -10.741 -12.289 55.841 1.00 92.75 355 ASP A N 1
ATOM 2780 C CA . ASP A 1 355 ? -11.015 -12.785 54.485 1.00 92.75 355 ASP A CA 1
ATOM 2781 C C . ASP A 1 355 ? -11.151 -11.637 53.472 1.00 92.75 355 ASP A C 1
ATOM 2783 O O . ASP A 1 355 ? -10.657 -11.752 52.345 1.00 92.75 355 ASP A O 1
ATOM 2787 N N . LEU A 1 356 ? -11.749 -10.508 53.874 1.00 92.88 356 LEU A N 1
ATOM 2788 C CA . LEU A 1 356 ? -11.832 -9.297 53.053 1.00 92.88 356 LEU A CA 1
ATOM 2789 C C . LEU A 1 356 ? -10.435 -8.744 52.743 1.00 92.88 356 LEU A C 1
ATOM 2791 O O . LEU A 1 356 ? -10.116 -8.538 51.570 1.00 92.88 356 LEU A O 1
ATOM 2795 N N . GLN A 1 357 ? -9.572 -8.596 53.756 1.00 92.38 357 GLN A N 1
ATOM 2796 C CA . GLN A 1 357 ? -8.186 -8.149 53.564 1.00 92.38 357 GLN A CA 1
ATOM 2797 C C . GLN A 1 357 ? -7.409 -9.103 52.642 1.00 92.38 357 GLN A C 1
ATOM 2799 O O . GLN A 1 357 ? -6.735 -8.672 51.705 1.00 92.38 357 GLN A O 1
ATOM 2804 N N . ALA A 1 358 ? -7.573 -10.416 52.838 1.00 90.75 358 ALA A N 1
ATOM 2805 C CA . ALA A 1 358 ? -6.953 -11.434 51.995 1.00 90.75 358 ALA A CA 1
ATOM 2806 C C . ALA A 1 358 ? -7.515 -11.476 50.558 1.00 90.75 358 ALA A C 1
ATOM 2808 O O . ALA A 1 358 ? -6.893 -12.091 49.686 1.00 90.75 358 ALA A O 1
ATOM 2809 N N . SER A 1 359 ? -8.677 -10.869 50.295 1.00 90.38 359 SER A N 1
ATOM 2810 C CA . SER A 1 359 ? -9.241 -10.677 48.952 1.00 90.38 359 SER A CA 1
ATOM 2811 C C . SER A 1 359 ? -8.745 -9.380 48.302 1.00 90.38 359 SER A C 1
ATOM 2813 O O . SER A 1 359 ? -8.440 -9.370 47.106 1.00 90.38 359 SER A O 1
ATOM 2815 N N . GLU A 1 360 ? -8.599 -8.306 49.081 1.00 91.00 360 GLU A N 1
ATOM 2816 C CA . GLU A 1 360 ? -7.995 -7.042 48.642 1.00 91.00 360 GLU A CA 1
ATOM 2817 C C . GLU A 1 360 ? -6.542 -7.266 48.187 1.00 91.00 360 GLU A C 1
ATOM 2819 O O . GLU A 1 360 ? -6.190 -6.934 47.055 1.00 91.00 360 GLU A O 1
ATOM 2824 N N . ASP A 1 361 ? -5.731 -7.968 48.988 1.00 90.56 361 ASP A N 1
ATOM 2825 C CA . ASP A 1 361 ? -4.344 -8.320 48.643 1.00 90.56 361 ASP A CA 1
ATOM 2826 C C . ASP A 1 361 ? -4.241 -9.123 47.333 1.00 90.56 361 ASP A C 1
ATOM 2828 O O . ASP A 1 361 ? -3.373 -8.863 46.495 1.00 90.56 361 ASP A O 1
ATOM 2832 N N . ARG A 1 362 ? -5.154 -10.082 47.111 1.00 88.25 362 ARG A N 1
ATOM 2833 C CA . ARG A 1 362 ? -5.225 -10.851 45.853 1.00 88.25 362 ARG A CA 1
ATOM 2834 C C . ARG A 1 362 ? -5.566 -9.960 44.660 1.00 88.25 362 ARG A C 1
ATOM 2836 O O . ARG A 1 362 ? -4.995 -10.152 43.585 1.00 88.25 362 ARG A O 1
ATOM 2843 N N . THR A 1 363 ? -6.460 -8.995 44.853 1.00 89.31 363 THR A N 1
ATOM 2844 C CA . THR A 1 363 ? -6.873 -8.035 43.819 1.00 89.31 363 THR A CA 1
ATOM 2845 C C . THR A 1 363 ? -5.708 -7.119 43.446 1.00 89.31 363 THR A C 1
ATOM 2847 O O . THR A 1 363 ? -5.339 -7.053 42.275 1.00 89.31 363 THR A O 1
ATOM 2850 N N . ASN A 1 364 ? -5.029 -6.543 44.442 1.00 90.50 364 ASN A N 1
ATOM 2851 C CA . ASN A 1 364 ? -3.838 -5.705 44.270 1.00 90.50 364 ASN A CA 1
ATOM 2852 C C . ASN A 1 364 ? -2.701 -6.436 43.525 1.00 90.50 364 ASN A C 1
ATOM 2854 O O . ASN A 1 364 ? -2.077 -5.884 42.615 1.00 90.50 364 ASN A O 1
ATOM 2858 N N . VAL A 1 365 ? -2.448 -7.710 43.855 1.00 90.69 365 VAL A N 1
ATOM 2859 C CA . VAL A 1 365 ? -1.478 -8.556 43.129 1.00 90.69 365 VAL A CA 1
ATOM 2860 C C . VAL A 1 365 ? -1.935 -8.839 41.689 1.00 90.69 365 VAL A C 1
ATOM 2862 O O . VAL A 1 365 ? -1.106 -8.867 40.773 1.00 90.69 365 VAL A O 1
ATOM 2865 N N . GLY A 1 366 ? -3.241 -9.012 41.469 1.00 86.94 366 GLY A N 1
ATOM 2866 C CA . GLY A 1 366 ? -3.850 -9.138 40.145 1.00 86.94 366 GLY A CA 1
ATOM 2867 C C . GLY A 1 366 ? -3.621 -7.900 39.275 1.00 86.94 366 GLY A C 1
ATOM 2868 O O . GLY A 1 366 ? -3.081 -8.022 38.173 1.00 86.94 366 GLY A O 1
ATOM 2869 N N . GLU A 1 367 ? -3.940 -6.710 39.784 1.00 88.75 367 GLU A N 1
ATOM 2870 C CA . GLU A 1 367 ? -3.732 -5.435 39.084 1.00 88.75 367 GLU A CA 1
ATOM 2871 C C . GLU A 1 367 ? -2.255 -5.162 38.788 1.00 88.75 367 GLU A C 1
ATOM 2873 O O . GLU A 1 367 ? -1.905 -4.787 37.665 1.00 88.75 367 GLU A O 1
ATOM 2878 N N . ALA A 1 368 ? -1.357 -5.420 39.745 1.00 90.38 368 ALA A N 1
ATOM 2879 C CA . ALA A 1 368 ? 0.084 -5.281 39.537 1.00 90.38 368 ALA A CA 1
ATOM 2880 C C . ALA A 1 368 ? 0.589 -6.185 38.394 1.00 90.38 368 ALA A C 1
ATOM 2882 O O . ALA A 1 368 ? 1.395 -5.756 37.558 1.00 90.38 368 ALA A O 1
ATOM 2883 N N . LYS A 1 369 ? 0.072 -7.419 38.306 1.00 91.25 369 LYS A N 1
ATOM 2884 C CA . LYS A 1 369 ? 0.371 -8.360 37.216 1.00 91.25 369 LYS A CA 1
ATOM 2885 C C . LYS A 1 369 ? -0.249 -7.918 35.885 1.00 91.25 369 LYS A C 1
ATOM 2887 O O . LYS A 1 369 ? 0.408 -8.038 34.847 1.00 91.25 369 LYS A O 1
ATOM 2892 N N . LEU A 1 370 ? -1.463 -7.364 35.896 1.00 90.75 370 LEU A N 1
ATOM 2893 C CA . LEU A 1 370 ? -2.120 -6.806 34.709 1.00 90.75 370 LEU A CA 1
ATOM 2894 C C . LEU A 1 370 ? -1.334 -5.599 34.160 1.00 90.75 370 LEU A C 1
ATOM 2896 O O . LEU A 1 370 ? -1.029 -5.548 32.972 1.00 90.75 370 LEU A O 1
ATOM 2900 N N . SER A 1 371 ? -0.905 -4.688 35.039 1.00 91.44 371 SER A N 1
ATOM 2901 C CA . SER A 1 371 ? -0.044 -3.534 34.736 1.00 91.44 371 SER A CA 1
ATOM 2902 C C . SER A 1 371 ? 1.315 -3.940 34.156 1.00 91.44 371 SER A C 1
ATOM 2904 O O . SER A 1 371 ? 1.804 -3.314 33.213 1.00 91.44 371 SER A O 1
ATOM 2906 N N . ALA A 1 372 ? 1.941 -4.993 34.692 1.00 92.44 372 ALA A N 1
ATOM 2907 C CA . ALA A 1 372 ? 3.175 -5.541 34.129 1.00 92.44 372 ALA A CA 1
ATOM 2908 C C . ALA A 1 372 ? 2.944 -6.163 32.739 1.00 92.44 372 ALA A C 1
ATOM 2910 O O . ALA A 1 372 ? 3.763 -5.989 31.838 1.00 92.44 372 ALA A O 1
ATOM 2911 N N . THR A 1 373 ? 1.809 -6.841 32.545 1.00 91.75 373 THR A N 1
ATOM 2912 C CA . THR A 1 373 ? 1.433 -7.449 31.258 1.00 91.75 373 THR A CA 1
ATOM 2913 C C . THR A 1 373 ? 1.150 -6.381 30.198 1.00 91.75 373 THR A C 1
ATOM 2915 O O . THR A 1 373 ? 1.670 -6.485 29.089 1.00 91.75 373 THR A O 1
ATOM 2918 N N . ARG A 1 374 ? 0.428 -5.308 30.553 1.00 91.75 374 ARG A N 1
ATOM 2919 C CA . ARG A 1 374 ? 0.176 -4.152 29.678 1.00 91.75 374 ARG A CA 1
ATOM 2920 C C . ARG A 1 374 ? 1.483 -3.499 29.211 1.00 91.75 374 ARG A C 1
ATOM 2922 O O . ARG A 1 374 ? 1.682 -3.370 28.012 1.00 91.75 374 ARG A O 1
ATOM 2929 N N . ARG A 1 375 ? 2.422 -3.213 30.122 1.00 91.62 375 ARG A N 1
ATOM 2930 C CA . ARG A 1 375 ? 3.741 -2.642 29.767 1.00 91.62 375 ARG A CA 1
ATOM 2931 C C . ARG A 1 375 ? 4.593 -3.546 28.874 1.00 91.62 375 ARG A C 1
ATOM 2933 O O . ARG A 1 375 ? 5.357 -3.056 28.046 1.00 91.62 375 ARG A O 1
ATOM 2940 N N . ASN A 1 376 ? 4.461 -4.866 29.010 1.00 93.12 376 ASN A N 1
ATOM 2941 C CA . ASN A 1 376 ? 5.101 -5.806 28.090 1.00 93.12 376 ASN A CA 1
ATOM 2942 C C . ASN A 1 376 ? 4.439 -5.785 26.699 1.00 93.12 376 ASN A C 1
ATOM 2944 O O . ASN A 1 376 ? 5.151 -5.857 25.700 1.00 93.12 376 ASN A O 1
ATOM 2948 N N . LEU A 1 377 ? 3.110 -5.647 26.626 1.00 91.50 377 LEU A N 1
ATOM 2949 C CA . LEU A 1 377 ? 2.370 -5.529 25.366 1.00 91.50 377 LEU A CA 1
ATOM 2950 C C . LEU A 1 377 ? 2.699 -4.220 24.632 1.00 91.50 377 LEU A C 1
ATOM 2952 O O . LEU A 1 377 ? 3.050 -4.272 23.458 1.00 91.50 377 LEU A O 1
ATOM 2956 N N . GLU A 1 378 ? 2.693 -3.083 25.333 1.00 90.06 378 GLU A N 1
ATOM 2957 C CA . GLU A 1 378 ? 3.100 -1.764 24.813 1.00 90.06 378 GLU A CA 1
ATOM 2958 C C . GLU A 1 378 ? 4.513 -1.821 24.204 1.00 90.06 378 GLU A C 1
ATOM 2960 O O . GLU A 1 378 ? 4.754 -1.349 23.089 1.00 90.06 378 GLU A O 1
ATOM 2965 N N . LYS A 1 379 ? 5.454 -2.480 24.897 1.00 92.38 379 LYS A N 1
ATOM 2966 C CA . LYS A 1 379 ? 6.821 -2.679 24.400 1.00 92.38 379 LYS A CA 1
ATOM 2967 C C . LYS A 1 379 ? 6.874 -3.571 23.152 1.00 92.38 379 LYS A C 1
ATOM 2969 O O . LYS A 1 379 ? 7.645 -3.278 22.241 1.00 92.38 379 LYS A O 1
ATOM 2974 N N . LEU A 1 380 ? 6.078 -4.641 23.098 1.00 90.81 380 LEU A N 1
ATOM 2975 C CA . LEU A 1 380 ? 5.996 -5.523 21.927 1.00 90.81 380 LEU A CA 1
ATOM 2976 C C . LEU A 1 380 ? 5.351 -4.822 20.722 1.00 90.81 380 LEU A C 1
ATOM 2978 O O . LEU A 1 380 ? 5.835 -4.992 19.608 1.00 90.81 380 LEU A O 1
ATOM 2982 N N . GLN A 1 381 ? 4.324 -3.995 20.937 1.00 91.56 381 GLN A N 1
ATOM 2983 C CA . GLN A 1 381 ? 3.713 -3.162 19.895 1.00 91.56 381 GLN A CA 1
ATOM 2984 C C . GLN A 1 381 ? 4.720 -2.147 19.339 1.00 91.56 381 GLN A C 1
ATOM 2986 O O . GLN A 1 381 ? 4.898 -2.065 18.125 1.00 91.56 381 GLN A O 1
ATOM 2991 N N . SER A 1 382 ? 5.442 -1.439 20.216 1.00 88.81 382 SER A N 1
ATOM 2992 C CA . SER A 1 382 ? 6.508 -0.514 19.812 1.00 88.81 382 SER A CA 1
ATOM 2993 C C . SER A 1 382 ? 7.615 -1.224 19.023 1.00 88.81 382 SER A C 1
ATOM 2995 O O . SER A 1 382 ? 8.051 -0.721 17.988 1.00 88.81 382 SER A O 1
ATOM 2997 N N . GLN A 1 383 ? 8.042 -2.420 19.445 1.00 91.88 383 GLN A N 1
ATOM 2998 C CA . GLN A 1 383 ? 9.031 -3.196 18.696 1.00 91.88 383 GLN A CA 1
ATOM 2999 C C . GLN A 1 383 ? 8.497 -3.626 17.318 1.00 91.88 383 GLN A C 1
ATOM 3001 O O . GLN A 1 383 ? 9.159 -3.377 16.315 1.00 91.88 383 GLN A O 1
ATOM 3006 N N . ALA A 1 384 ? 7.285 -4.185 17.247 1.00 90.06 384 ALA A N 1
ATOM 3007 C CA . ALA A 1 384 ? 6.675 -4.619 15.990 1.00 90.06 384 ALA A CA 1
ATOM 3008 C C . ALA A 1 384 ? 6.465 -3.461 14.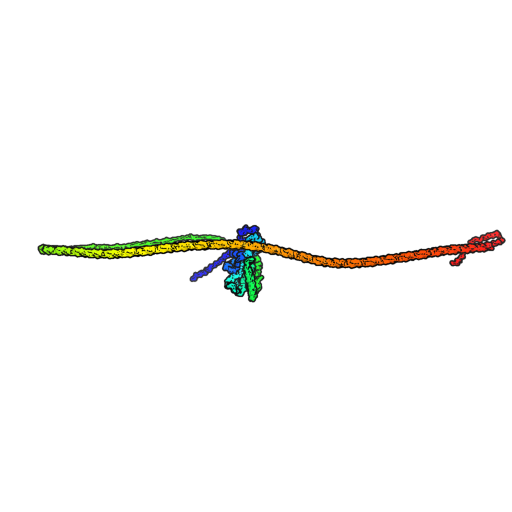995 1.00 90.06 384 ALA A C 1
ATOM 3010 O O . ALA A 1 384 ? 6.631 -3.648 13.790 1.00 90.06 384 ALA A O 1
ATOM 3011 N N . PHE A 1 385 ? 6.151 -2.256 15.484 1.00 89.75 385 PHE A N 1
ATOM 3012 C CA . PHE A 1 385 ? 6.052 -1.054 14.655 1.00 89.75 385 PHE A CA 1
ATOM 3013 C C . PHE A 1 385 ? 7.417 -0.616 14.099 1.00 89.75 385 PHE A C 1
ATOM 3015 O O . PHE A 1 385 ? 7.529 -0.310 12.913 1.00 89.75 385 PHE A O 1
ATOM 3022 N N . ASN A 1 386 ? 8.476 -0.654 14.915 1.00 91.31 386 ASN A N 1
ATOM 3023 C CA . ASN A 1 386 ? 9.842 -0.377 14.456 1.00 91.31 386 ASN A CA 1
ATOM 3024 C C . ASN A 1 386 ? 10.329 -1.416 13.426 1.00 91.31 386 ASN A C 1
ATOM 3026 O O . ASN A 1 386 ? 10.915 -1.042 12.407 1.00 91.31 386 ASN A O 1
ATOM 3030 N N . ASP A 1 387 ? 10.034 -2.701 13.641 1.00 91.94 387 ASP A N 1
ATOM 3031 C CA . ASP A 1 387 ? 10.350 -3.779 12.695 1.00 91.94 387 ASP A CA 1
ATOM 3032 C C . ASP A 1 387 ? 9.573 -3.615 11.368 1.00 91.94 387 ASP A C 1
ATOM 3034 O O . ASP A 1 387 ? 10.123 -3.851 10.287 1.00 91.94 387 ASP A O 1
ATOM 3038 N N . LEU A 1 388 ? 8.320 -3.138 11.415 1.00 89.50 388 LEU A N 1
ATOM 3039 C CA . LEU A 1 388 ? 7.525 -2.789 10.230 1.00 89.50 388 LEU A CA 1
ATOM 3040 C C . LEU A 1 388 ? 8.103 -1.576 9.479 1.00 89.50 388 LEU A C 1
ATOM 3042 O O . LEU A 1 388 ? 8.218 -1.617 8.253 1.00 89.50 388 LEU A O 1
ATOM 3046 N N . LEU A 1 389 ? 8.518 -0.524 10.192 1.00 92.94 389 LEU A N 1
ATOM 3047 C CA . LEU A 1 389 ? 9.164 0.655 9.602 1.00 92.94 389 LEU A CA 1
ATOM 3048 C C . LEU A 1 389 ? 10.471 0.268 8.886 1.00 92.94 389 LEU A C 1
ATOM 3050 O O . LEU A 1 389 ? 10.703 0.663 7.739 1.00 92.94 389 LEU A O 1
ATOM 3054 N N . ALA A 1 390 ? 11.294 -0.566 9.529 1.00 92.38 390 ALA A N 1
ATOM 3055 C CA . ALA A 1 390 ? 12.515 -1.112 8.945 1.00 92.38 390 ALA A CA 1
ATOM 3056 C C . ALA A 1 390 ? 12.224 -1.976 7.705 1.00 92.38 390 ALA A C 1
ATOM 3058 O O . ALA A 1 390 ? 12.920 -1.860 6.695 1.00 92.38 390 ALA A O 1
ATOM 3059 N N . ARG A 1 391 ? 11.165 -2.796 7.735 1.00 92.81 391 ARG A N 1
ATOM 3060 C CA . ARG A 1 391 ? 10.730 -3.605 6.588 1.00 92.81 391 ARG A CA 1
ATOM 3061 C C . ARG A 1 391 ? 10.263 -2.750 5.407 1.00 92.81 391 ARG A C 1
ATOM 3063 O O . ARG A 1 391 ? 10.678 -3.020 4.284 1.00 92.81 391 ARG A O 1
ATOM 3070 N N . ASN A 1 392 ? 9.471 -1.706 5.651 1.00 91.19 392 ASN A N 1
ATOM 3071 C CA . ASN A 1 392 ? 9.014 -0.779 4.609 1.00 91.19 392 ASN A CA 1
ATOM 3072 C C . ASN A 1 392 ? 10.193 -0.046 3.951 1.00 91.19 392 ASN A C 1
ATOM 3074 O O . ASN A 1 392 ? 10.238 0.083 2.727 1.00 91.19 392 ASN A O 1
ATOM 3078 N N . ARG A 1 393 ? 11.189 0.362 4.748 1.00 94.62 393 ARG A N 1
ATOM 3079 C CA . ARG A 1 393 ? 12.443 0.939 4.248 1.00 94.62 393 ARG A CA 1
ATOM 3080 C C . ARG A 1 393 ? 13.249 -0.053 3.403 1.00 94.62 393 ARG A C 1
ATOM 3082 O O . ARG A 1 393 ? 13.711 0.302 2.323 1.00 94.62 393 ARG A O 1
ATOM 3089 N N . LEU A 1 394 ? 13.393 -1.298 3.855 1.00 94.12 394 LEU A N 1
ATOM 3090 C CA . LEU A 1 394 ? 14.056 -2.336 3.062 1.00 94.12 394 LEU A CA 1
ATOM 3091 C C . LEU A 1 394 ? 13.302 -2.619 1.755 1.00 94.12 394 LEU A C 1
ATOM 3093 O O . LEU A 1 394 ? 13.935 -2.923 0.749 1.00 94.12 394 LEU A O 1
ATOM 3097 N N . GLU A 1 395 ? 11.973 -2.485 1.725 1.00 94.19 395 GLU A N 1
ATOM 3098 C CA . GLU A 1 395 ? 11.187 -2.644 0.500 1.00 94.19 395 GLU A CA 1
ATOM 3099 C C . GLU A 1 395 ? 11.401 -1.492 -0.500 1.00 94.19 395 GLU A C 1
ATOM 3101 O O . GLU A 1 395 ? 11.504 -1.748 -1.703 1.00 94.19 395 GLU A O 1
ATOM 3106 N N . THR A 1 396 ? 11.518 -0.237 -0.049 1.00 93.50 396 THR A N 1
ATOM 3107 C CA . THR A 1 396 ? 11.843 0.890 -0.946 1.00 93.50 396 THR A CA 1
ATOM 3108 C C . THR A 1 396 ? 13.284 0.822 -1.454 1.00 93.50 396 THR A C 1
ATOM 3110 O O . THR A 1 396 ? 13.510 1.009 -2.651 1.00 93.50 396 THR A O 1
ATOM 3113 N N . GLU A 1 397 ? 14.241 0.444 -0.603 1.00 94.69 397 GLU A N 1
ATOM 3114 C CA . GLU A 1 397 ? 15.628 0.172 -1.006 1.00 94.69 397 GLU A CA 1
ATOM 3115 C C . GLU A 1 397 ? 15.694 -0.990 -2.028 1.00 94.69 397 GLU A C 1
ATOM 3117 O O . GLU A 1 397 ? 16.371 -0.879 -3.053 1.00 94.69 397 GLU A O 1
ATOM 3122 N N . ASN A 1 398 ? 14.908 -2.062 -1.849 1.00 93.81 398 ASN A N 1
ATOM 3123 C CA . ASN A 1 398 ? 14.819 -3.173 -2.811 1.00 93.81 398 ASN A CA 1
ATOM 3124 C C . ASN A 1 398 ? 14.189 -2.748 -4.155 1.00 93.81 398 ASN A C 1
ATOM 3126 O O . ASN A 1 398 ? 14.660 -3.158 -5.218 1.00 93.81 398 ASN A O 1
ATOM 3130 N N . LYS A 1 399 ? 13.167 -1.878 -4.133 1.00 94.94 399 LYS A N 1
ATOM 3131 C CA . LYS A 1 399 ? 12.571 -1.284 -5.346 1.00 94.94 399 LYS A CA 1
ATOM 3132 C C . LYS A 1 399 ? 13.585 -0.430 -6.124 1.00 94.94 399 LYS A C 1
ATOM 3134 O O . LYS A 1 399 ? 13.615 -0.545 -7.349 1.00 94.94 399 LYS A O 1
ATOM 3139 N N . SER A 1 400 ? 14.442 0.344 -5.444 1.00 95.69 400 SER A N 1
ATOM 3140 C CA . SER A 1 400 ? 15.547 1.087 -6.087 1.00 95.69 400 SER A CA 1
ATOM 3141 C C . SER A 1 400 ? 16.550 0.141 -6.745 1.00 95.69 400 SER A C 1
ATOM 3143 O O . SER A 1 400 ? 16.771 0.215 -7.953 1.00 95.69 400 SER A O 1
ATOM 3145 N N . LEU A 1 401 ? 17.068 -0.833 -5.987 1.00 96.44 401 LEU A N 1
ATOM 3146 C CA . LEU A 1 401 ? 18.038 -1.810 -6.492 1.00 96.44 401 LEU A CA 1
ATOM 3147 C C . LEU A 1 401 ? 17.495 -2.603 -7.692 1.00 96.44 401 LEU A C 1
ATOM 3149 O O . LEU A 1 401 ? 18.229 -2.886 -8.637 1.00 96.44 401 LEU A O 1
ATOM 3153 N N . LYS A 1 402 ? 16.195 -2.920 -7.710 1.00 96.31 402 LYS A N 1
ATOM 3154 C CA . LYS A 1 402 ? 15.543 -3.574 -8.854 1.00 96.31 402 LYS A CA 1
ATOM 3155 C C . LYS A 1 402 ? 15.503 -2.685 -10.106 1.00 96.31 402 LYS A C 1
ATOM 3157 O O . LYS A 1 402 ? 15.630 -3.210 -11.212 1.00 96.31 402 LYS A O 1
ATOM 3162 N N . ALA A 1 403 ? 15.351 -1.368 -9.954 1.00 95.06 403 ALA A N 1
ATOM 3163 C CA . ALA A 1 403 ? 15.428 -0.418 -11.064 1.00 95.06 403 ALA A CA 1
ATOM 3164 C C . ALA A 1 403 ? 16.872 -0.252 -11.575 1.00 95.06 403 ALA A C 1
ATOM 3166 O O . ALA A 1 403 ? 17.098 -0.265 -12.785 1.00 95.06 403 ALA A O 1
ATOM 3167 N N . GLU A 1 404 ? 17.854 -0.191 -10.671 1.00 95.88 404 GLU A N 1
ATOM 3168 C CA . GLU A 1 404 ? 19.286 -0.154 -11.011 1.00 95.88 404 GLU A CA 1
ATOM 3169 C C . GLU A 1 404 ? 19.728 -1.419 -11.768 1.00 95.88 404 GLU A C 1
ATOM 3171 O O . GLU A 1 404 ? 20.429 -1.328 -12.775 1.00 95.88 404 GLU A O 1
ATOM 3176 N N . ILE A 1 405 ? 19.255 -2.601 -11.353 1.00 95.25 405 ILE A N 1
ATOM 3177 C CA . ILE A 1 405 ? 19.493 -3.870 -12.061 1.00 95.25 405 ILE A CA 1
ATOM 3178 C C . ILE A 1 405 ? 18.867 -3.856 -13.466 1.00 95.25 405 ILE A C 1
ATOM 3180 O O . ILE A 1 405 ? 19.479 -4.363 -14.405 1.00 95.25 405 ILE A O 1
ATOM 3184 N N . ALA A 1 406 ? 17.685 -3.259 -13.646 1.00 95.69 406 ALA A N 1
ATOM 3185 C CA . ALA A 1 406 ? 17.041 -3.161 -14.959 1.00 95.69 406 ALA A CA 1
ATOM 3186 C C . ALA A 1 406 ? 17.797 -2.223 -15.925 1.00 95.69 406 ALA A C 1
ATOM 3188 O O . ALA A 1 406 ? 17.955 -2.547 -17.104 1.00 95.69 406 ALA A O 1
ATOM 3189 N N . ASP A 1 407 ? 18.315 -1.095 -15.433 1.00 95.88 407 ASP A N 1
ATOM 3190 C CA . ASP A 1 407 ? 19.184 -0.196 -16.206 1.00 95.88 407 ASP A CA 1
ATOM 3191 C C . ASP A 1 407 ? 20.547 -0.845 -16.528 1.00 95.88 407 ASP A C 1
ATOM 3193 O O . ASP A 1 407 ? 21.028 -0.758 -17.662 1.00 95.88 407 ASP A O 1
ATOM 3197 N N . ALA A 1 408 ? 21.138 -1.579 -15.579 1.00 94.94 408 ALA A N 1
ATOM 3198 C CA . ALA A 1 408 ? 22.357 -2.354 -15.808 1.00 94.94 408 ALA A CA 1
ATOM 3199 C C . ALA A 1 408 ? 22.162 -3.466 -16.857 1.00 94.94 408 ALA A C 1
ATOM 3201 O O . ALA A 1 408 ? 23.026 -3.647 -17.718 1.00 94.94 408 ALA A O 1
ATOM 3202 N N . GLN A 1 409 ? 21.021 -4.166 -16.836 1.00 96.06 409 GLN A N 1
ATOM 3203 C CA . GLN A 1 409 ? 20.667 -5.163 -17.850 1.00 96.06 409 GLN A CA 1
ATOM 3204 C C . GLN A 1 409 ? 20.530 -4.517 -19.233 1.00 96.06 409 GLN A C 1
ATOM 3206 O O . GLN A 1 409 ? 21.153 -4.983 -20.184 1.00 96.06 409 GLN A O 1
ATOM 3211 N N . LYS A 1 410 ? 19.816 -3.390 -19.341 1.00 96.00 410 LYS A N 1
ATOM 3212 C CA . LYS A 1 410 ? 19.694 -2.658 -20.610 1.00 96.00 410 LYS A CA 1
ATOM 3213 C C . LYS A 1 410 ? 21.063 -2.261 -21.178 1.00 96.00 410 LYS A C 1
ATOM 3215 O O . LYS A 1 410 ? 21.314 -2.458 -22.362 1.00 96.00 410 LYS A O 1
ATOM 3220 N N . LYS A 1 411 ? 21.975 -1.762 -20.336 1.00 94.94 411 LYS A N 1
ATOM 3221 C CA . LYS A 1 411 ? 23.354 -1.418 -20.737 1.00 94.94 411 LYS A CA 1
ATOM 3222 C C . LYS A 1 411 ? 24.158 -2.632 -21.219 1.00 94.94 411 LYS A C 1
ATOM 3224 O O . LYS A 1 411 ? 25.014 -2.481 -22.091 1.00 94.94 411 LYS A O 1
ATOM 3229 N N . LEU A 1 412 ? 23.895 -3.822 -20.675 1.00 95.81 412 LEU A N 1
ATOM 3230 C CA . LEU A 1 412 ? 24.487 -5.075 -21.148 1.00 95.81 412 LEU A CA 1
ATOM 3231 C C . LEU A 1 412 ? 23.923 -5.480 -22.520 1.00 95.81 412 LEU A C 1
ATOM 3233 O O . LEU A 1 412 ? 24.697 -5.857 -23.400 1.00 95.81 412 LEU A O 1
ATOM 3237 N N . ASP A 1 413 ? 22.614 -5.346 -22.725 1.00 95.75 413 ASP A N 1
ATOM 3238 C CA . ASP A 1 413 ? 21.952 -5.646 -24.001 1.00 95.75 413 ASP A CA 1
ATOM 3239 C C . ASP A 1 413 ? 22.405 -4.673 -25.113 1.00 95.75 413 ASP A C 1
ATOM 3241 O O . ASP A 1 413 ? 22.770 -5.103 -26.212 1.00 95.75 413 ASP A O 1
ATOM 3245 N N . ASP A 1 414 ? 22.511 -3.373 -24.803 1.00 95.31 414 ASP A N 1
ATOM 3246 C CA . ASP A 1 414 ? 23.089 -2.344 -25.682 1.00 95.31 414 ASP A CA 1
ATOM 3247 C C . ASP A 1 414 ? 24.554 -2.680 -26.050 1.00 95.31 414 ASP A C 1
ATOM 3249 O O . ASP A 1 414 ? 24.950 -2.595 -27.218 1.00 95.31 414 ASP A O 1
ATOM 3253 N N . TYR A 1 415 ? 25.368 -3.129 -25.083 1.00 94.06 415 TYR A N 1
ATOM 3254 C CA . TYR A 1 415 ? 26.750 -3.566 -25.329 1.00 94.06 415 TYR A CA 1
ATOM 3255 C C . TYR A 1 415 ? 26.829 -4.813 -26.226 1.00 94.06 415 TYR A C 1
ATOM 3257 O O . TYR A 1 415 ? 27.704 -4.892 -27.095 1.00 94.06 415 TYR A O 1
ATOM 3265 N N . LEU A 1 416 ? 25.924 -5.782 -26.057 1.00 94.56 416 LEU A N 1
ATOM 3266 C CA . LEU A 1 416 ? 25.854 -6.975 -26.907 1.00 94.56 416 LEU A CA 1
ATOM 3267 C C . LEU A 1 416 ? 25.469 -6.616 -28.352 1.00 94.56 416 LEU A C 1
ATOM 3269 O O . LEU A 1 416 ? 26.119 -7.099 -29.280 1.00 94.56 416 LEU A O 1
ATOM 3273 N N . SER A 1 417 ? 24.513 -5.703 -28.540 1.00 94.75 417 SER A N 1
ATOM 3274 C CA . SER A 1 417 ? 24.146 -5.151 -29.854 1.00 94.75 417 SER A CA 1
ATOM 3275 C C . SER A 1 417 ? 25.336 -4.458 -30.537 1.00 94.75 417 SER A C 1
ATOM 3277 O O . SER A 1 417 ? 25.685 -4.773 -31.678 1.00 94.75 417 SER A O 1
ATOM 3279 N N . ILE A 1 418 ? 26.055 -3.591 -29.814 1.00 93.38 418 ILE A N 1
ATOM 3280 C CA . ILE A 1 418 ? 27.277 -2.934 -30.313 1.00 93.38 418 ILE A CA 1
ATOM 3281 C C . ILE A 1 418 ? 28.363 -3.966 -30.664 1.00 93.38 418 ILE A C 1
ATOM 3283 O O . ILE A 1 418 ? 29.072 -3.812 -31.661 1.00 93.38 418 ILE A O 1
ATOM 3287 N N . LYS A 1 419 ? 28.510 -5.039 -29.881 1.00 92.06 419 LYS A N 1
ATOM 3288 C CA . LYS A 1 419 ? 29.472 -6.118 -30.151 1.00 92.06 419 LYS A CA 1
ATOM 3289 C C . LYS A 1 419 ? 29.132 -6.891 -31.433 1.00 92.06 419 LYS A C 1
ATOM 3291 O O . LYS A 1 419 ? 30.048 -7.231 -32.182 1.00 92.06 419 LYS A O 1
ATOM 3296 N N . GLU A 1 420 ? 27.854 -7.135 -31.710 1.00 92.81 420 GLU A N 1
ATOM 3297 C CA . GLU A 1 420 ? 27.400 -7.774 -32.951 1.00 92.81 420 GLU A CA 1
ATOM 3298 C C . GLU A 1 420 ? 27.610 -6.864 -34.174 1.00 92.81 420 GLU A C 1
ATOM 3300 O O . GLU A 1 420 ? 28.180 -7.304 -35.174 1.00 92.81 420 GLU A O 1
ATOM 3305 N N . GLN A 1 421 ? 27.293 -5.569 -34.064 1.00 91.44 421 GLN A N 1
ATOM 3306 C CA . GLN A 1 421 ? 27.579 -4.576 -35.112 1.00 91.44 421 GLN A CA 1
ATOM 3307 C C . GLN A 1 421 ? 29.081 -4.486 -35.437 1.00 91.44 421 GLN A C 1
ATOM 3309 O O . GLN A 1 421 ? 29.465 -4.440 -36.605 1.00 91.44 421 GLN A O 1
ATOM 3314 N N . ASN A 1 422 ? 29.951 -4.523 -34.421 1.00 91.00 422 ASN A N 1
ATOM 3315 C CA . ASN A 1 422 ? 31.404 -4.559 -34.622 1.00 91.00 422 ASN A CA 1
ATOM 3316 C C . ASN A 1 422 ? 31.882 -5.860 -35.294 1.00 91.00 422 ASN A C 1
ATOM 3318 O O . ASN A 1 422 ? 32.852 -5.837 -36.055 1.00 91.00 422 ASN A O 1
ATOM 3322 N N . HIS A 1 423 ? 31.213 -6.992 -35.048 1.00 91.25 423 HIS A N 1
ATOM 3323 C CA . HIS A 1 423 ? 31.514 -8.249 -35.733 1.00 91.25 423 HIS A CA 1
ATOM 3324 C C . HIS A 1 423 ? 31.131 -8.192 -37.220 1.00 91.25 423 HIS A C 1
ATOM 3326 O O . HIS A 1 423 ? 31.943 -8.587 -38.061 1.00 91.25 423 HIS A O 1
ATOM 3332 N N . ASP A 1 424 ? 29.955 -7.652 -37.561 1.00 92.88 424 ASP A N 1
ATOM 3333 C CA . ASP A 1 424 ? 29.566 -7.453 -38.962 1.00 92.88 424 ASP A CA 1
ATOM 3334 C C . ASP A 1 424 ? 30.494 -6.462 -39.678 1.00 92.88 424 ASP A C 1
ATOM 3336 O O . ASP A 1 424 ? 31.046 -6.792 -40.729 1.00 92.88 424 ASP A O 1
ATOM 3340 N N . LEU A 1 425 ? 30.793 -5.311 -39.065 1.00 92.88 425 LEU A N 1
ATOM 3341 C CA . LEU A 1 425 ? 31.756 -4.345 -39.603 1.00 92.88 425 LEU A CA 1
ATOM 3342 C C . LEU A 1 425 ? 33.131 -4.993 -39.848 1.00 92.88 425 LEU A C 1
ATOM 3344 O O . LEU A 1 425 ? 33.744 -4.777 -40.894 1.00 92.88 425 LEU A O 1
ATOM 3348 N N . GLY A 1 426 ? 33.591 -5.861 -38.941 1.00 91.94 426 GLY A N 1
ATOM 3349 C CA . GLY A 1 426 ? 34.812 -6.650 -39.119 1.00 91.94 426 GLY A CA 1
ATOM 3350 C C . GLY A 1 426 ? 34.761 -7.632 -40.299 1.00 91.94 426 GLY A C 1
ATOM 3351 O O . GLY A 1 426 ? 35.801 -7.950 -40.877 1.00 91.94 426 GLY A O 1
ATOM 3352 N N . ASN A 1 427 ? 33.578 -8.098 -40.702 1.00 92.25 427 ASN A N 1
ATOM 3353 C CA . ASN A 1 427 ? 33.389 -8.936 -41.889 1.00 92.25 427 ASN A CA 1
ATOM 3354 C C . ASN A 1 427 ? 33.258 -8.096 -43.170 1.00 92.25 427 ASN A C 1
ATOM 3356 O O . ASN A 1 427 ? 33.838 -8.465 -44.196 1.00 92.25 427 ASN A O 1
ATOM 3360 N N . GLN A 1 428 ? 32.616 -6.924 -43.103 1.00 92.56 428 GLN A N 1
ATOM 3361 C CA . GLN A 1 428 ? 32.625 -5.941 -44.190 1.00 92.56 428 GLN A CA 1
ATOM 3362 C C . GLN A 1 428 ? 34.058 -5.492 -44.521 1.00 92.56 428 GLN A C 1
ATOM 3364 O O . GLN A 1 428 ? 34.451 -5.527 -45.687 1.00 92.56 428 GLN A O 1
ATOM 3369 N N . VAL A 1 429 ? 34.878 -5.165 -43.513 1.00 94.12 429 VAL A N 1
ATOM 3370 C CA . VAL A 1 429 ? 36.293 -4.786 -43.693 1.00 94.12 429 VAL A CA 1
ATOM 3371 C C . VAL A 1 429 ? 37.092 -5.898 -44.382 1.00 94.12 429 VAL A C 1
ATOM 3373 O O . VAL A 1 429 ? 37.777 -5.618 -45.363 1.00 94.12 429 VAL A O 1
ATOM 3376 N N . LYS A 1 430 ? 36.942 -7.169 -43.977 1.00 94.38 430 LYS A N 1
ATOM 3377 C CA . LYS A 1 430 ? 37.577 -8.312 -44.672 1.00 94.38 430 LYS A CA 1
ATOM 3378 C C . LYS A 1 430 ? 37.122 -8.440 -46.133 1.00 94.38 430 LYS A C 1
ATOM 3380 O O . LYS A 1 430 ? 37.931 -8.766 -47.001 1.00 94.38 430 LYS A O 1
ATOM 3385 N N . SER A 1 431 ? 35.846 -8.168 -46.425 1.00 93.81 431 SER A N 1
ATOM 3386 C CA . SER A 1 431 ? 35.322 -8.153 -47.801 1.00 93.81 431 SER A CA 1
ATOM 3387 C C . SER A 1 431 ? 35.943 -7.023 -48.633 1.00 93.81 431 SER A C 1
ATOM 3389 O O . SER A 1 431 ? 36.340 -7.249 -49.779 1.00 93.81 431 SER A O 1
ATOM 3391 N N . PHE A 1 432 ? 36.094 -5.827 -48.056 1.00 92.62 432 PHE A N 1
ATOM 3392 C CA . PHE A 1 432 ? 36.792 -4.714 -48.702 1.00 92.62 432 PHE A CA 1
ATOM 3393 C C . PHE A 1 432 ? 38.283 -5.003 -48.903 1.00 92.62 432 PHE A C 1
ATOM 3395 O O . PHE A 1 432 ? 38.781 -4.767 -49.999 1.00 92.62 432 PHE A O 1
ATOM 3402 N N . GLU A 1 433 ? 38.984 -5.586 -47.927 1.00 94.12 433 GLU A N 1
ATOM 3403 C CA . GLU A 1 433 ? 40.375 -6.025 -48.103 1.00 94.12 433 GLU A CA 1
ATOM 3404 C C . GLU A 1 433 ? 40.537 -7.002 -49.273 1.00 94.12 433 GLU A C 1
ATOM 3406 O O . GLU A 1 433 ? 41.506 -6.902 -50.026 1.00 94.12 433 GLU A O 1
ATOM 3411 N N . HIS A 1 434 ? 39.615 -7.958 -49.424 1.00 93.56 434 HIS A N 1
ATOM 3412 C CA . HIS A 1 434 ? 39.676 -8.931 -50.512 1.00 93.56 434 HIS A CA 1
ATOM 3413 C C . HIS A 1 434 ? 39.492 -8.252 -51.876 1.00 93.56 434 HIS A C 1
ATOM 3415 O O . HIS A 1 434 ? 40.315 -8.456 -52.766 1.00 93.56 434 HIS A O 1
ATOM 3421 N N . LYS A 1 435 ? 38.508 -7.350 -51.996 1.00 93.56 435 LYS A N 1
ATOM 3422 C CA . LYS A 1 435 ? 38.295 -6.524 -53.199 1.00 93.56 435 LYS A CA 1
ATOM 3423 C C . LYS A 1 435 ? 39.486 -5.613 -53.504 1.00 93.56 435 LYS A C 1
ATOM 3425 O O . LYS A 1 435 ? 39.855 -5.460 -54.659 1.00 93.56 435 LYS A O 1
ATOM 3430 N N . VAL A 1 436 ? 40.123 -5.019 -52.491 1.00 94.56 436 VAL A N 1
ATOM 3431 C CA . VAL A 1 436 ? 41.330 -4.192 -52.678 1.00 94.56 436 VAL A CA 1
ATOM 3432 C C . VAL A 1 436 ? 42.500 -5.035 -53.195 1.00 94.56 436 VAL A C 1
ATOM 3434 O O . VAL A 1 436 ? 43.203 -4.591 -54.097 1.00 94.56 436 VAL A O 1
ATOM 3437 N N . LYS A 1 437 ? 42.681 -6.264 -52.690 1.00 94.75 437 LYS A N 1
ATOM 3438 C CA . LYS A 1 437 ? 43.692 -7.214 -53.194 1.00 94.75 437 LYS A CA 1
ATOM 3439 C C . LYS A 1 437 ? 43.403 -7.638 -54.644 1.00 94.75 437 LYS A C 1
ATOM 3441 O O . LYS A 1 437 ? 44.327 -7.693 -55.449 1.00 94.75 437 LYS A O 1
ATOM 3446 N N . GLU A 1 438 ? 42.136 -7.863 -54.993 1.00 94.44 438 GLU A N 1
ATOM 3447 C CA . GLU A 1 438 ? 41.682 -8.152 -56.363 1.00 94.44 438 GLU A CA 1
ATOM 3448 C C . GLU A 1 438 ? 41.946 -6.975 -57.322 1.00 94.44 438 GLU A C 1
ATOM 3450 O O . GLU A 1 438 ? 42.605 -7.150 -58.348 1.00 94.44 438 GLU A O 1
ATOM 3455 N N . TYR A 1 439 ? 41.527 -5.755 -56.966 1.00 91.75 439 TYR A N 1
ATOM 3456 C CA . TYR A 1 439 ? 41.799 -4.555 -57.766 1.00 91.75 439 TYR A CA 1
ATOM 3457 C C . TYR A 1 439 ? 43.298 -4.270 -57.917 1.00 91.75 439 TYR A C 1
ATOM 3459 O O . TYR A 1 439 ? 43.726 -3.866 -58.997 1.00 91.75 439 TYR A O 1
ATOM 3467 N N . LEU A 1 440 ? 44.105 -4.499 -56.877 1.00 94.81 440 LEU A N 1
ATOM 3468 C CA . LEU A 1 440 ? 45.554 -4.310 -56.946 1.00 94.81 440 LEU A CA 1
ATOM 3469 C C . LEU A 1 440 ? 46.203 -5.285 -57.941 1.00 94.81 440 LEU A C 1
ATOM 3471 O O . LEU A 1 440 ? 47.008 -4.850 -58.760 1.00 94.81 440 LEU A O 1
ATOM 3475 N N . ALA A 1 441 ? 45.784 -6.555 -57.952 1.00 93.88 441 ALA A N 1
ATOM 3476 C CA . ALA A 1 441 ? 46.243 -7.533 -58.939 1.00 93.88 441 ALA A CA 1
ATOM 3477 C C . ALA A 1 441 ? 45.832 -7.163 -60.380 1.00 93.88 441 ALA A C 1
ATOM 3479 O O . ALA A 1 441 ? 46.627 -7.319 -61.305 1.00 93.88 441 ALA A O 1
ATOM 3480 N N . ILE A 1 442 ? 44.623 -6.617 -60.580 1.00 92.44 442 ILE A N 1
ATOM 3481 C CA . ILE A 1 442 ? 44.165 -6.114 -61.891 1.00 92.44 442 ILE A CA 1
ATOM 3482 C C . ILE A 1 442 ? 45.012 -4.915 -62.351 1.00 92.44 442 ILE A C 1
ATOM 3484 O O . ILE A 1 442 ? 45.380 -4.832 -63.525 1.00 92.44 442 ILE A O 1
ATOM 3488 N N . VAL A 1 443 ? 45.346 -3.991 -61.445 1.00 92.56 443 VAL A N 1
ATOM 3489 C CA . VAL A 1 443 ? 46.210 -2.835 -61.746 1.00 92.56 443 VAL A CA 1
ATOM 3490 C C . VAL A 1 443 ? 47.638 -3.280 -62.068 1.00 92.56 443 VAL A C 1
ATOM 3492 O O . VAL A 1 443 ? 48.218 -2.775 -63.027 1.00 92.56 443 VAL A O 1
ATOM 3495 N N . GLU A 1 444 ? 48.189 -4.248 -61.335 1.00 94.06 444 GLU A N 1
ATOM 3496 C CA . GLU A 1 444 ? 49.531 -4.794 -61.567 1.00 94.06 444 GLU A CA 1
ATOM 3497 C C . GLU A 1 444 ? 49.626 -5.544 -62.910 1.00 94.06 444 GLU A C 1
ATOM 3499 O O . GLU A 1 444 ? 50.526 -5.278 -63.706 1.00 94.06 444 GLU A O 1
ATOM 3504 N N . ASP A 1 445 ? 48.659 -6.407 -63.232 1.00 93.50 445 ASP A N 1
ATOM 3505 C CA . ASP A 1 445 ? 48.534 -7.050 -64.550 1.00 93.50 445 ASP A CA 1
ATOM 3506 C C . ASP A 1 445 ? 48.397 -6.018 -65.688 1.00 93.50 445 ASP A C 1
ATOM 3508 O O . ASP A 1 445 ? 49.062 -6.130 -66.723 1.00 93.50 445 ASP A O 1
ATOM 3512 N N . THR A 1 446 ? 47.603 -4.963 -65.481 1.00 92.00 446 THR A N 1
ATOM 3513 C CA . THR A 1 446 ? 47.438 -3.874 -66.458 1.00 92.00 446 THR A CA 1
ATOM 3514 C C . THR A 1 446 ? 48.736 -3.084 -66.655 1.00 92.00 446 THR A C 1
ATOM 3516 O O . THR A 1 446 ? 49.097 -2.783 -67.794 1.00 92.00 446 THR A O 1
ATOM 3519 N N . ALA A 1 447 ? 49.476 -2.789 -65.582 1.00 91.06 447 ALA A N 1
ATOM 3520 C CA . ALA A 1 447 ? 50.765 -2.100 -65.643 1.00 91.06 447 ALA A CA 1
ATOM 3521 C C . ALA A 1 447 ? 51.837 -2.948 -66.350 1.00 91.06 447 ALA A C 1
ATOM 3523 O O . ALA A 1 447 ? 52.548 -2.443 -67.219 1.00 91.06 447 ALA A O 1
ATOM 3524 N N . ASN A 1 448 ? 51.897 -4.251 -66.061 1.00 92.75 448 ASN A N 1
ATOM 3525 C CA . ASN A 1 448 ? 52.797 -5.188 -66.737 1.00 92.75 448 ASN A CA 1
ATOM 3526 C C . ASN A 1 448 ? 52.485 -5.298 -68.244 1.00 92.75 448 ASN A C 1
ATOM 3528 O O . ASN A 1 448 ? 53.396 -5.282 -69.076 1.00 92.75 448 ASN A O 1
ATOM 3532 N N . LYS A 1 449 ? 51.199 -5.331 -68.621 1.00 92.06 449 LYS A N 1
ATOM 3533 C CA . LYS A 1 449 ? 50.759 -5.286 -70.029 1.00 92.06 449 LYS A CA 1
ATOM 3534 C C . LYS A 1 449 ? 51.104 -3.960 -70.709 1.00 92.06 449 LYS A C 1
ATOM 3536 O O . LYS A 1 449 ? 51.512 -3.974 -71.871 1.00 92.06 449 LYS A O 1
ATOM 3541 N N . ALA A 1 450 ? 50.979 -2.837 -70.002 1.00 88.25 450 ALA A N 1
ATOM 3542 C CA . ALA A 1 450 ? 51.389 -1.530 -70.505 1.00 88.25 450 ALA A CA 1
ATOM 3543 C C . ALA A 1 450 ? 52.902 -1.493 -70.778 1.00 88.25 450 ALA A C 1
ATOM 3545 O O . ALA A 1 450 ? 53.289 -1.205 -71.910 1.00 88.25 450 ALA A O 1
ATOM 3546 N N . HIS A 1 451 ? 53.739 -1.902 -69.817 1.00 89.94 451 HIS A N 1
ATOM 3547 C CA . HIS A 1 451 ? 55.199 -1.961 -69.971 1.00 89.94 451 HIS A CA 1
ATOM 3548 C C . HIS A 1 451 ? 55.624 -2.827 -71.167 1.00 89.94 451 HIS A C 1
ATOM 3550 O O . HIS A 1 451 ? 56.368 -2.370 -72.032 1.00 89.94 451 HIS A O 1
ATOM 3556 N N . ALA A 1 452 ? 55.072 -4.040 -71.296 1.00 89.25 452 ALA A N 1
ATOM 3557 C CA . ALA A 1 452 ? 55.347 -4.915 -72.439 1.00 89.25 452 ALA A CA 1
ATOM 3558 C C . ALA A 1 452 ? 54.914 -4.297 -73.789 1.00 89.25 452 ALA A C 1
ATOM 3560 O O . ALA A 1 452 ? 55.524 -4.558 -74.831 1.00 89.25 452 ALA A O 1
ATOM 3561 N N . SER A 1 453 ? 53.873 -3.454 -73.794 1.00 87.25 453 SER A N 1
ATOM 3562 C CA . SER A 1 453 ? 53.465 -2.701 -74.985 1.00 87.25 453 SER A CA 1
ATOM 3563 C C . SER A 1 453 ? 54.412 -1.534 -75.300 1.00 87.25 453 SER A C 1
ATOM 3565 O O . SER A 1 453 ? 54.722 -1.310 -76.472 1.00 87.25 453 SER A O 1
ATOM 3567 N N . GLU A 1 454 ? 54.939 -0.846 -74.283 1.00 90.06 454 GLU A N 1
ATOM 3568 C CA . GLU A 1 454 ? 55.930 0.224 -74.440 1.00 90.06 454 GLU A CA 1
ATOM 3569 C C . GLU A 1 454 ? 57.273 -0.319 -74.940 1.00 90.06 454 GLU A C 1
ATOM 3571 O O . GLU A 1 454 ? 57.827 0.228 -75.894 1.00 90.06 454 GLU A O 1
ATOM 3576 N N . GLU A 1 455 ? 57.751 -1.443 -74.396 1.00 89.56 455 GLU A N 1
ATOM 3577 C CA . GLU A 1 455 ? 58.938 -2.156 -74.890 1.00 89.56 455 GLU A CA 1
ATOM 3578 C C . GLU A 1 455 ? 58.782 -2.553 -76.362 1.00 89.56 455 GLU A C 1
ATOM 3580 O O . GLU A 1 455 ? 59.688 -2.330 -77.173 1.00 89.56 455 GLU A O 1
ATOM 3585 N N . LYS A 1 456 ? 57.608 -3.072 -76.748 1.00 89.00 456 LYS A N 1
ATOM 3586 C CA . LYS A 1 456 ? 57.315 -3.400 -78.148 1.00 89.00 456 LYS A CA 1
ATOM 3587 C C . LYS A 1 456 ? 57.334 -2.153 -79.041 1.00 89.00 456 LYS A C 1
ATOM 3589 O O . LYS A 1 456 ? 57.933 -2.186 -80.117 1.00 89.00 456 LYS A O 1
ATOM 3594 N N . VAL A 1 457 ? 56.720 -1.048 -78.613 1.00 89.50 457 VAL A N 1
ATOM 3595 C CA . VAL A 1 457 ? 56.717 0.222 -79.364 1.00 89.50 457 VAL A CA 1
ATOM 3596 C C . VAL A 1 457 ? 58.128 0.816 -79.467 1.00 89.50 457 VAL A C 1
ATOM 3598 O O . VAL A 1 457 ? 58.492 1.338 -80.523 1.00 89.50 457 VAL A O 1
ATOM 3601 N N . ALA A 1 458 ? 58.951 0.694 -78.424 1.00 91.12 458 ALA A N 1
ATOM 3602 C CA . ALA A 1 458 ? 60.354 1.100 -78.439 1.00 91.12 458 ALA A CA 1
ATOM 3603 C C . ALA A 1 458 ? 61.182 0.251 -79.421 1.00 91.12 458 ALA A C 1
ATOM 3605 O O . ALA A 1 458 ? 61.931 0.809 -80.227 1.00 91.12 458 ALA A O 1
ATOM 3606 N N . ALA A 1 459 ? 60.991 -1.071 -79.433 1.00 90.81 459 ALA A N 1
ATOM 3607 C CA . ALA A 1 459 ? 61.631 -1.973 -80.390 1.00 90.81 459 ALA A CA 1
ATOM 3608 C C . ALA A 1 459 ? 61.199 -1.687 -81.842 1.00 90.81 459 ALA A C 1
ATOM 3610 O O . ALA A 1 459 ? 62.045 -1.611 -82.737 1.00 90.81 459 ALA A O 1
ATOM 3611 N N . GLU A 1 460 ? 59.905 -1.450 -82.091 1.00 88.69 460 GLU A N 1
ATOM 3612 C CA . GLU A 1 460 ? 59.404 -1.045 -83.412 1.00 88.69 460 GLU A CA 1
ATOM 3613 C C . GLU A 1 460 ? 59.949 0.323 -83.857 1.00 88.69 460 GLU A C 1
ATOM 3615 O O . GLU A 1 460 ? 60.241 0.507 -85.043 1.00 88.69 460 GLU A O 1
ATOM 3620 N N . ARG A 1 461 ? 60.113 1.282 -82.934 1.00 91.00 461 ARG A N 1
ATOM 3621 C CA . ARG A 1 461 ? 60.739 2.585 -83.214 1.00 91.00 461 ARG A CA 1
ATOM 3622 C C . ARG A 1 461 ? 62.213 2.413 -83.588 1.00 91.00 461 ARG A C 1
ATOM 3624 O O . ARG A 1 461 ? 62.607 2.862 -84.661 1.00 91.00 461 ARG A O 1
ATOM 3631 N N . ALA A 1 462 ? 62.991 1.691 -82.783 1.00 91.31 462 ALA A N 1
ATOM 3632 C CA . ALA A 1 462 ? 64.403 1.419 -83.059 1.00 91.31 462 ALA A CA 1
ATOM 3633 C C . ALA A 1 462 ? 64.605 0.669 -84.393 1.00 91.31 462 ALA A C 1
ATOM 3635 O O . ALA A 1 462 ? 65.528 0.973 -85.152 1.00 91.31 462 ALA A O 1
ATOM 3636 N N . ALA A 1 463 ? 63.710 -0.265 -84.735 1.00 90.31 463 ALA A N 1
ATOM 3637 C CA . ALA A 1 463 ? 63.719 -0.945 -86.030 1.00 90.31 463 ALA A CA 1
ATOM 3638 C C . ALA A 1 463 ? 63.427 0.010 -87.206 1.00 90.31 463 ALA A C 1
ATOM 3640 O O . ALA A 1 463 ? 64.087 -0.078 -88.245 1.00 90.31 463 ALA A O 1
ATOM 3641 N N . LYS A 1 464 ? 62.482 0.949 -87.049 1.00 90.25 464 LYS A N 1
ATOM 3642 C CA . LYS A 1 464 ? 62.185 1.991 -88.052 1.00 90.25 464 LYS A CA 1
ATOM 3643 C C . LYS A 1 464 ? 63.368 2.947 -88.237 1.00 90.25 464 LYS A C 1
ATOM 3645 O O . LYS A 1 464 ? 63.777 3.161 -89.374 1.00 90.25 464 LYS A O 1
ATOM 3650 N N . GLU A 1 465 ? 63.980 3.425 -87.156 1.00 92.94 465 GLU A N 1
ATOM 3651 C CA . GLU A 1 465 ? 65.184 4.273 -87.195 1.00 92.94 465 GLU A CA 1
ATOM 3652 C C . GLU A 1 465 ? 66.374 3.556 -87.862 1.00 92.94 465 GLU A C 1
ATOM 3654 O O . GLU A 1 465 ? 67.082 4.136 -88.691 1.00 92.94 465 GLU A O 1
ATOM 3659 N N . ALA A 1 466 ? 66.567 2.263 -87.579 1.00 91.50 466 ALA A N 1
ATOM 3660 C CA . ALA A 1 466 ? 67.589 1.446 -88.231 1.00 91.50 466 ALA A CA 1
ATOM 3661 C C . ALA A 1 466 ? 67.332 1.260 -89.740 1.00 91.50 466 ALA A C 1
ATOM 3663 O O . ALA A 1 466 ? 68.284 1.271 -90.528 1.00 91.50 466 ALA A O 1
ATOM 3664 N N . MET A 1 467 ? 66.071 1.120 -90.168 1.00 89.62 467 MET A N 1
ATOM 3665 C CA . MET A 1 467 ? 65.709 1.101 -91.592 1.00 89.62 467 MET A CA 1
ATOM 3666 C C . MET A 1 467 ? 65.900 2.468 -92.254 1.00 89.62 467 MET A C 1
ATOM 3668 O O . MET A 1 467 ? 66.483 2.537 -93.333 1.00 89.62 467 MET A O 1
ATOM 3672 N N . GLU A 1 468 ? 65.491 3.560 -91.608 1.00 92.06 468 GLU A N 1
ATOM 3673 C CA . GLU A 1 468 ? 65.688 4.921 -92.119 1.00 92.06 468 GLU A CA 1
ATOM 3674 C C . GLU A 1 468 ? 67.179 5.232 -92.319 1.00 92.06 468 GLU A C 1
ATOM 3676 O O . GLU A 1 468 ? 67.578 5.740 -93.368 1.00 92.06 468 GLU A O 1
ATOM 3681 N N . LYS A 1 469 ? 68.032 4.838 -91.365 1.00 93.44 469 LYS A N 1
ATOM 3682 C CA . LYS A 1 469 ? 69.491 4.970 -91.470 1.00 93.44 469 LYS A CA 1
ATOM 3683 C C . LYS A 1 469 ? 70.070 4.169 -92.645 1.00 93.44 469 LYS A C 1
ATOM 3685 O O . LYS A 1 469 ? 70.985 4.656 -93.308 1.00 93.44 469 LYS A O 1
ATOM 3690 N N . ARG A 1 470 ? 69.525 2.980 -92.947 1.00 91.19 470 ARG A N 1
ATOM 3691 C CA . ARG A 1 470 ? 69.892 2.195 -94.144 1.00 91.19 470 ARG A CA 1
ATOM 3692 C C . ARG A 1 470 ? 69.455 2.891 -95.436 1.00 91.19 470 ARG A C 1
ATOM 3694 O O . ARG A 1 470 ? 70.273 3.008 -96.344 1.00 91.19 470 ARG A O 1
ATOM 3701 N N . TYR A 1 471 ? 68.225 3.400 -95.509 1.00 91.31 471 TYR A N 1
ATOM 3702 C CA . TYR A 1 471 ? 67.746 4.136 -96.686 1.00 91.31 471 TYR A CA 1
ATOM 3703 C C . TYR A 1 471 ? 68.539 5.427 -96.925 1.00 91.31 471 TYR A C 1
ATOM 3705 O O . TYR A 1 471 ? 68.952 5.682 -98.053 1.00 91.31 471 TYR A O 1
ATOM 3713 N N . LYS A 1 472 ? 68.850 6.200 -95.877 1.00 93.00 472 LYS A N 1
ATOM 3714 C CA . LYS A 1 472 ? 69.716 7.390 -95.976 1.00 93.00 472 LYS A CA 1
ATOM 3715 C C . LYS A 1 472 ? 71.118 7.049 -96.496 1.00 93.00 472 LYS A C 1
ATOM 3717 O O . LYS A 1 472 ? 71.636 7.772 -97.342 1.00 93.00 472 LYS A O 1
ATOM 3722 N N . ALA A 1 473 ? 71.705 5.931 -96.061 1.00 90.94 473 ALA A N 1
ATOM 3723 C CA . ALA A 1 473 ? 72.987 5.458 -96.590 1.00 90.94 473 ALA A CA 1
ATOM 3724 C C . ALA A 1 473 ? 72.901 5.048 -98.076 1.00 90.94 473 ALA A C 1
ATOM 3726 O O . ALA A 1 473 ? 73.776 5.412 -98.857 1.00 90.94 473 ALA A O 1
ATOM 3727 N N . GLN A 1 474 ? 71.830 4.355 -98.485 1.00 92.00 474 GLN A N 1
ATOM 3728 C CA . GLN A 1 474 ? 71.591 4.005 -99.893 1.00 92.00 474 GLN A CA 1
ATOM 3729 C C . GLN A 1 474 ? 71.391 5.244 -100.776 1.00 92.00 474 GLN A C 1
ATOM 3731 O O . GLN A 1 474 ? 71.923 5.290 -101.883 1.00 92.00 474 GLN A O 1
ATOM 3736 N N . ILE A 1 475 ? 70.664 6.260 -100.297 1.00 90.75 475 ILE A N 1
ATOM 3737 C CA . ILE A 1 475 ? 70.476 7.530 -101.015 1.00 90.75 475 ILE A CA 1
ATOM 3738 C C . ILE A 1 475 ? 71.829 8.218 -101.227 1.00 90.75 475 ILE A C 1
ATOM 3740 O O . ILE A 1 475 ? 72.169 8.514 -102.369 1.00 90.75 475 ILE A O 1
ATOM 3744 N N . ALA A 1 476 ? 72.646 8.361 -100.178 1.00 91.06 476 ALA A N 1
ATOM 3745 C CA . ALA A 1 476 ? 73.984 8.948 -100.287 1.00 91.06 476 ALA A CA 1
ATOM 3746 C C . ALA A 1 476 ? 74.906 8.170 -101.255 1.00 91.06 476 ALA A C 1
ATOM 3748 O O . ALA A 1 476 ? 75.679 8.772 -102.003 1.00 91.06 476 ALA A O 1
ATOM 3749 N N . GLU A 1 477 ? 74.804 6.836 -101.305 1.00 92.38 477 GLU A N 1
ATOM 3750 C CA . GLU A 1 477 ? 75.534 6.011 -102.278 1.00 92.38 477 GLU A CA 1
ATOM 3751 C C . GLU A 1 477 ? 75.082 6.287 -103.727 1.00 92.38 477 GLU A C 1
ATOM 3753 O O . GLU A 1 477 ? 75.908 6.356 -104.642 1.00 92.38 477 GLU A O 1
ATOM 3758 N N . GLN A 1 478 ? 73.779 6.483 -103.957 1.00 91.56 478 GLN A N 1
ATOM 3759 C CA . GLN A 1 478 ? 73.245 6.842 -105.276 1.00 91.56 478 GLN A CA 1
ATOM 3760 C C . GLN A 1 478 ? 73.589 8.286 -105.666 1.00 91.56 478 GLN A C 1
ATOM 3762 O O . GLN A 1 478 ? 73.948 8.532 -106.815 1.00 91.56 478 GLN A O 1
ATOM 3767 N N . GLU A 1 479 ? 73.570 9.236 -104.730 1.00 92.19 479 GLU A N 1
ATOM 3768 C CA . GLU A 1 479 ? 74.014 10.619 -104.955 1.00 92.19 479 GLU A CA 1
ATOM 3769 C C . GLU A 1 479 ? 75.503 10.683 -105.326 1.00 92.19 479 GLU A C 1
ATOM 3771 O O . GLU A 1 479 ? 75.881 11.399 -106.261 1.00 92.19 479 GLU A O 1
ATOM 3776 N N . ALA A 1 480 ? 76.347 9.871 -104.679 1.00 91.19 480 ALA A N 1
ATOM 3777 C CA . ALA A 1 480 ? 77.755 9.720 -105.043 1.00 91.19 480 ALA A CA 1
ATOM 3778 C C . ALA A 1 480 ? 77.924 9.150 -106.466 1.00 91.19 480 ALA A C 1
ATOM 3780 O O . ALA A 1 480 ? 78.705 9.689 -107.255 1.00 91.19 480 ALA A O 1
ATOM 3781 N N . LYS A 1 481 ? 77.147 8.121 -106.843 1.00 91.44 481 LYS A N 1
ATOM 3782 C CA . LYS A 1 481 ? 77.136 7.565 -108.213 1.00 91.44 481 LYS A CA 1
ATOM 3783 C C . LYS A 1 481 ? 76.674 8.593 -109.248 1.00 91.44 481 LYS A C 1
ATOM 3785 O O . LYS A 1 481 ? 77.341 8.767 -110.265 1.00 91.44 481 LYS A O 1
ATOM 3790 N N . ILE A 1 482 ? 75.587 9.319 -108.980 1.00 89.25 482 ILE A N 1
ATOM 3791 C CA . ILE A 1 482 ? 75.071 10.395 -109.843 1.00 89.25 482 ILE A CA 1
ATOM 3792 C C . ILE A 1 482 ? 76.123 11.498 -110.019 1.00 89.25 482 ILE A C 1
ATOM 3794 O O . ILE A 1 482 ? 76.321 11.985 -111.131 1.00 89.25 482 ILE A O 1
ATOM 3798 N N . THR A 1 483 ? 76.838 11.864 -108.955 1.00 90.69 483 THR A N 1
ATOM 3799 C CA . THR A 1 483 ? 77.907 12.876 -109.000 1.00 90.69 483 THR A CA 1
ATOM 3800 C C . THR A 1 483 ? 79.115 12.388 -109.807 1.00 90.69 483 THR A C 1
ATOM 3802 O O . THR A 1 483 ? 79.640 13.128 -110.640 1.00 90.69 483 THR A O 1
ATOM 3805 N N . GLY A 1 484 ? 79.503 11.116 -109.664 1.00 89.75 484 GLY A N 1
ATOM 3806 C CA . GLY A 1 484 ? 80.518 10.486 -110.514 1.00 89.75 484 GLY A CA 1
ATOM 3807 C C . GLY A 1 484 ? 80.127 10.473 -111.998 1.00 89.75 484 GLY A C 1
ATOM 3808 O O . GLY A 1 484 ? 80.939 10.831 -112.853 1.00 89.75 484 GLY A O 1
ATOM 3809 N N . LEU A 1 485 ? 78.869 10.142 -112.307 1.00 90.25 485 LEU A N 1
ATOM 3810 C CA . LEU A 1 485 ? 78.322 10.162 -113.669 1.00 90.25 485 LEU A CA 1
ATOM 3811 C C . LEU A 1 485 ? 78.231 11.583 -114.252 1.00 90.25 485 LEU A C 1
ATOM 3813 O O . LEU A 1 485 ? 78.479 11.758 -115.445 1.00 90.25 485 LEU A O 1
ATOM 3817 N N . LYS A 1 486 ? 77.944 12.611 -113.437 1.00 89.69 486 LYS A N 1
ATOM 3818 C CA . LYS A 1 486 ? 78.047 14.024 -113.855 1.00 89.69 486 LYS A CA 1
ATOM 3819 C C . LYS A 1 486 ? 79.483 14.382 -114.242 1.00 89.69 486 LYS A C 1
ATOM 3821 O O . LYS A 1 486 ? 79.695 14.841 -115.357 1.00 89.69 486 LYS A O 1
ATOM 3826 N N . SER A 1 487 ? 80.475 14.060 -113.408 1.00 88.31 487 SER A N 1
ATOM 3827 C CA . SER A 1 487 ? 81.886 14.333 -113.734 1.00 88.31 487 SER A CA 1
ATOM 3828 C C . SER A 1 487 ? 82.384 13.553 -114.962 1.00 88.31 487 SER A C 1
ATOM 3830 O O . SER A 1 487 ? 83.207 14.051 -115.732 1.00 88.31 487 SER A O 1
ATOM 3832 N N . GLN A 1 488 ? 81.877 12.336 -115.200 1.00 88.75 488 GLN A N 1
ATOM 3833 C CA . GLN A 1 488 ? 82.128 11.617 -116.455 1.00 88.75 488 GLN A CA 1
ATOM 3834 C C . GLN A 1 488 ? 81.496 12.326 -117.660 1.00 88.75 488 GLN A C 1
ATOM 3836 O O . GLN A 1 488 ? 82.164 12.466 -118.684 1.00 88.75 488 GLN A O 1
ATOM 3841 N N . ARG A 1 489 ? 80.254 12.815 -117.536 1.00 89.44 489 ARG A N 1
ATOM 3842 C CA . ARG A 1 489 ? 79.574 13.591 -118.583 1.00 89.44 489 ARG A CA 1
ATOM 3843 C C . ARG A 1 489 ? 80.331 14.876 -118.913 1.00 89.44 489 ARG A C 1
ATOM 3845 O O . ARG A 1 489 ? 80.646 15.084 -120.075 1.00 89.44 489 ARG A O 1
ATOM 3852 N N . GLU A 1 490 ? 80.706 15.666 -117.910 1.00 89.31 490 GLU A N 1
ATOM 3853 C CA . GLU A 1 490 ? 81.485 16.905 -118.069 1.00 89.31 490 GLU A CA 1
ATOM 3854 C C . GLU A 1 490 ? 82.814 16.644 -118.798 1.00 89.31 490 GLU A C 1
ATOM 3856 O O . GLU A 1 490 ? 83.186 17.372 -119.717 1.00 89.31 490 GLU A O 1
ATOM 3861 N N . LYS A 1 491 ? 83.522 15.555 -118.457 1.00 87.31 491 LYS A N 1
ATOM 3862 C CA . LYS A 1 491 ? 84.740 15.133 -119.177 1.00 87.31 491 LYS A CA 1
ATOM 3863 C C . LYS A 1 491 ? 84.459 14.736 -120.627 1.00 87.31 491 LYS A C 1
ATOM 3865 O O . LYS A 1 491 ? 85.305 14.983 -121.491 1.00 87.31 491 LYS A O 1
ATOM 3870 N N . LEU A 1 492 ? 83.305 14.128 -120.900 1.00 86.50 492 LEU A N 1
ATOM 3871 C CA . LEU A 1 492 ? 82.885 13.742 -122.245 1.00 86.50 492 LEU A CA 1
ATOM 3872 C C . LEU A 1 492 ? 82.520 14.978 -123.079 1.00 86.50 492 LEU A C 1
ATOM 3874 O O . LEU A 1 492 ? 83.075 15.157 -124.157 1.00 86.50 492 LEU A O 1
ATOM 3878 N N . GLU A 1 493 ? 81.690 15.875 -122.546 1.00 85.94 493 GLU A N 1
ATOM 3879 C CA . GLU A 1 493 ? 81.312 17.166 -123.137 1.00 85.94 493 GLU A CA 1
ATOM 3880 C C . GLU A 1 493 ? 82.550 18.027 -123.427 1.00 85.94 493 GLU A C 1
ATOM 3882 O O . GLU A 1 493 ? 82.726 18.515 -124.543 1.00 85.94 493 GLU A O 1
ATOM 3887 N N . HIS A 1 494 ? 83.484 18.127 -122.477 1.00 85.75 494 HIS A N 1
ATOM 3888 C CA . HIS A 1 494 ? 84.731 18.870 -122.665 1.00 85.75 494 HIS A CA 1
ATOM 3889 C C . HIS A 1 494 ? 85.663 18.215 -123.707 1.00 85.75 494 HIS A C 1
ATOM 3891 O O . HIS A 1 494 ? 86.461 18.907 -124.350 1.00 85.75 494 HIS A O 1
ATOM 3897 N N . SER A 1 495 ? 85.554 16.898 -123.917 1.00 83.31 495 SER A N 1
ATOM 3898 C CA . SER A 1 495 ? 86.269 16.174 -124.978 1.00 83.31 495 SER A CA 1
ATOM 3899 C C . SER A 1 495 ? 85.599 16.348 -126.345 1.00 83.31 495 SER A C 1
ATOM 3901 O O . SER A 1 495 ? 86.302 16.567 -127.331 1.00 83.31 495 SER A O 1
ATOM 3903 N N . VAL A 1 496 ? 84.263 16.346 -126.406 1.00 84.50 496 VAL A N 1
ATOM 3904 C CA . VAL A 1 496 ? 83.476 16.673 -127.607 1.00 84.50 496 VAL A CA 1
ATOM 3905 C C . VAL A 1 496 ? 83.763 18.106 -128.049 1.00 84.50 496 VAL A C 1
ATOM 3907 O O . VAL A 1 496 ? 84.141 18.308 -129.197 1.00 84.50 496 VAL A O 1
ATOM 3910 N N . ALA A 1 497 ? 83.723 19.083 -127.139 1.00 79.94 497 ALA A N 1
ATOM 3911 C CA . ALA A 1 497 ? 84.069 20.475 -127.434 1.00 79.94 497 ALA A CA 1
ATOM 3912 C C . ALA A 1 497 ? 85.510 20.620 -127.965 1.00 79.94 497 ALA A C 1
ATOM 3914 O O . ALA A 1 497 ? 85.760 21.384 -128.897 1.00 79.94 497 ALA A O 1
ATOM 3915 N N . ARG A 1 498 ? 86.466 19.842 -127.432 1.00 82.19 498 ARG A N 1
ATOM 3916 C CA . ARG A 1 498 ? 87.861 19.824 -127.912 1.00 82.19 498 ARG A CA 1
ATOM 3917 C C . ARG A 1 498 ? 87.989 19.211 -129.311 1.00 82.19 498 ARG A C 1
ATOM 3919 O O . ARG A 1 498 ? 88.741 19.734 -130.131 1.00 82.19 498 ARG A O 1
ATOM 3926 N N . LEU A 1 499 ? 87.248 18.140 -129.603 1.00 80.75 499 LEU A N 1
ATOM 3927 C CA . LEU A 1 499 ? 87.169 17.548 -130.943 1.00 80.75 499 LEU A CA 1
ATOM 3928 C C . LEU A 1 499 ? 86.499 18.507 -131.934 1.00 80.75 499 LEU A C 1
ATOM 3930 O O . LEU A 1 499 ? 87.024 18.718 -133.021 1.00 80.75 499 LEU A O 1
ATOM 3934 N N . GLN A 1 500 ? 85.401 19.152 -131.544 1.00 79.25 500 GLN A N 1
ATOM 3935 C CA . GLN A 1 500 ? 84.671 20.127 -132.355 1.00 79.25 500 GLN A CA 1
ATOM 3936 C C . GLN A 1 500 ? 85.537 21.357 -132.673 1.00 79.25 500 GLN A C 1
ATOM 3938 O O . GLN A 1 500 ? 85.594 21.779 -133.826 1.00 79.25 500 GLN A O 1
ATOM 3943 N N . ALA A 1 501 ? 86.304 21.861 -131.698 1.00 77.12 501 ALA A N 1
ATOM 3944 C CA . ALA A 1 501 ? 87.310 22.905 -131.908 1.00 77.12 501 ALA A CA 1
ATOM 3945 C C . ALA A 1 501 ? 88.469 22.444 -132.816 1.00 77.12 501 ALA A C 1
ATOM 3947 O O . ALA A 1 501 ? 88.951 23.214 -133.649 1.00 77.12 501 ALA A O 1
ATOM 3948 N N . SER A 1 502 ? 88.904 21.183 -132.708 1.00 78.00 502 SER A N 1
ATOM 3949 C CA . SER A 1 502 ? 89.927 20.602 -133.592 1.00 78.00 502 SER A CA 1
ATOM 3950 C C . SER A 1 502 ? 89.429 20.469 -135.038 1.00 78.00 502 SER A C 1
ATOM 3952 O O . SER A 1 502 ? 90.139 20.859 -135.966 1.00 78.00 502 SER A O 1
ATOM 3954 N N . VAL A 1 503 ? 88.185 20.019 -135.237 1.00 77.50 503 VAL A N 1
ATOM 3955 C CA . VAL A 1 503 ? 87.518 19.944 -136.547 1.00 77.50 503 VAL A CA 1
ATOM 3956 C C . VAL A 1 503 ? 87.337 21.339 -137.146 1.00 77.50 503 VAL A C 1
ATOM 3958 O O . VAL A 1 503 ? 87.745 21.545 -138.286 1.00 77.50 503 VAL A O 1
ATOM 3961 N N . GLN A 1 504 ? 86.834 22.310 -136.375 1.00 73.12 504 GLN A N 1
ATOM 3962 C CA . GLN A 1 504 ? 86.780 23.732 -136.752 1.00 73.12 504 GLN A CA 1
ATOM 3963 C C . GLN A 1 504 ? 88.155 24.246 -137.208 1.00 73.12 504 GLN A C 1
ATOM 3965 O O . GLN A 1 504 ? 88.285 24.790 -138.301 1.00 73.12 504 GLN A O 1
ATOM 3970 N N . THR A 1 505 ? 89.209 24.010 -136.422 1.00 75.06 505 THR A N 1
ATOM 3971 C CA . THR A 1 505 ? 90.574 24.466 -136.744 1.00 75.06 505 THR A CA 1
ATOM 3972 C C . THR A 1 505 ? 91.124 23.794 -138.008 1.00 75.06 505 THR A C 1
ATOM 3974 O O . THR A 1 505 ? 91.742 24.454 -138.844 1.00 75.06 505 THR A O 1
ATOM 3977 N N . CYS A 1 506 ? 90.874 22.494 -138.193 1.00 72.94 506 CYS A N 1
ATOM 3978 C CA . CYS A 1 506 ? 91.283 21.743 -139.381 1.00 72.94 506 CYS A CA 1
ATOM 3979 C C . CYS A 1 506 ? 90.526 22.204 -140.641 1.00 72.94 506 CYS A C 1
ATOM 3981 O O . CYS A 1 506 ? 91.129 22.366 -141.708 1.00 72.94 506 CYS A O 1
ATOM 3983 N N . TRP A 1 507 ? 89.226 22.482 -140.507 1.00 77.25 507 TRP A N 1
ATOM 3984 C CA . TRP A 1 507 ? 88.382 23.049 -141.558 1.00 77.25 507 TRP A CA 1
ATOM 3985 C C . TRP A 1 507 ? 88.863 24.448 -141.954 1.00 77.25 507 TRP A C 1
ATOM 3987 O O . TRP A 1 507 ? 89.142 24.674 -143.130 1.00 77.25 507 TRP A O 1
ATOM 3997 N N . TRP A 1 508 ? 89.114 25.337 -140.987 1.00 72.56 508 TRP A N 1
ATOM 3998 C CA . TRP A 1 508 ? 89.699 26.663 -141.223 1.00 72.56 508 TRP A CA 1
ATOM 3999 C C . TRP A 1 508 ? 91.080 26.605 -141.890 1.00 72.56 508 TRP A C 1
ATOM 4001 O O . TRP A 1 508 ? 91.366 27.412 -142.778 1.00 72.56 508 TRP A O 1
ATOM 4011 N N . HIS A 1 509 ? 91.928 25.636 -141.530 1.00 71.62 509 HIS A N 1
ATOM 4012 C CA . HIS A 1 509 ? 93.205 25.414 -142.216 1.00 71.62 509 HIS A CA 1
ATOM 4013 C C . HIS A 1 509 ? 93.017 24.969 -143.672 1.00 71.62 509 HIS A C 1
ATOM 4015 O O . HIS A 1 509 ? 93.701 25.486 -144.558 1.00 71.62 509 HIS A O 1
ATOM 4021 N N . ARG A 1 510 ? 92.074 24.057 -143.948 1.00 69.25 510 ARG A N 1
ATOM 4022 C CA . ARG A 1 510 ? 91.717 23.661 -145.322 1.00 69.25 510 ARG A CA 1
ATOM 4023 C C . ARG A 1 510 ? 91.109 24.816 -146.119 1.00 69.25 510 ARG A C 1
ATOM 4025 O O . ARG A 1 510 ? 91.465 24.973 -147.283 1.00 69.25 510 ARG A O 1
ATOM 4032 N N . PHE A 1 511 ? 90.259 25.634 -145.502 1.00 71.00 511 PHE A N 1
ATOM 4033 C CA . PHE A 1 511 ? 89.614 26.786 -146.129 1.00 71.00 511 PHE A CA 1
ATOM 4034 C C . PHE A 1 511 ? 90.626 27.881 -146.497 1.00 71.00 511 PHE A C 1
ATOM 4036 O O . PHE A 1 511 ? 90.631 28.348 -147.636 1.00 71.00 511 PHE A O 1
ATOM 4043 N N . ARG A 1 512 ? 91.570 28.216 -145.603 1.00 65.88 512 ARG A N 1
ATOM 4044 C CA . ARG A 1 512 ? 92.706 29.105 -145.932 1.00 65.88 512 ARG A CA 1
ATOM 4045 C C . ARG A 1 512 ? 93.567 28.522 -147.055 1.00 65.88 512 ARG A C 1
ATOM 4047 O O . ARG A 1 512 ? 93.738 29.164 -148.084 1.00 65.88 512 ARG A O 1
ATOM 4054 N N . ALA A 1 513 ? 93.970 27.254 -146.944 1.00 63.72 513 ALA A N 1
ATOM 4055 C CA . ALA A 1 513 ? 94.743 26.565 -147.982 1.00 63.72 513 ALA A CA 1
ATOM 4056 C C . ALA A 1 513 ? 93.982 26.338 -149.311 1.00 63.72 513 ALA A C 1
ATOM 4058 O O . ALA A 1 513 ? 94.578 25.868 -150.286 1.00 63.72 513 ALA A O 1
ATOM 4059 N N . TRP A 1 514 ? 92.680 26.629 -149.371 1.00 67.88 514 TRP A N 1
ATOM 4060 C CA . TRP A 1 514 ? 91.884 26.716 -150.597 1.00 67.88 514 TRP A CA 1
ATOM 4061 C C . TRP A 1 514 ? 91.855 28.160 -151.126 1.00 67.88 514 TRP A C 1
ATOM 4063 O O . TRP A 1 514 ? 92.205 28.382 -152.286 1.00 67.88 514 TRP A O 1
ATOM 4073 N N . LYS A 1 515 ? 91.568 29.142 -150.257 1.00 60.75 515 LYS A N 1
ATOM 4074 C CA . LYS A 1 515 ? 91.576 30.588 -150.551 1.00 60.75 515 LYS A CA 1
ATOM 4075 C C . LYS A 1 515 ? 92.916 31.056 -151.136 1.00 60.75 515 LYS A C 1
ATOM 4077 O O . LYS A 1 515 ? 92.934 31.712 -152.178 1.00 60.75 515 LYS A O 1
ATOM 4082 N N . ASP A 1 516 ? 94.031 30.642 -150.537 1.00 58.47 516 ASP A N 1
ATOM 4083 C CA . ASP A 1 516 ? 95.389 31.034 -150.948 1.00 58.47 516 ASP A CA 1
ATOM 4084 C C . ASP A 1 516 ? 95.795 30.462 -152.319 1.00 58.47 516 ASP A C 1
ATOM 4086 O O . ASP A 1 516 ? 96.659 31.012 -153.002 1.00 58.47 516 ASP A O 1
ATOM 4090 N N . ARG A 1 517 ? 95.140 29.385 -152.778 1.00 58.59 517 ARG A N 1
ATOM 4091 C CA . ARG A 1 517 ? 95.348 28.825 -154.124 1.00 58.59 517 ARG A CA 1
ATOM 4092 C C . ARG A 1 517 ? 94.604 29.584 -155.228 1.00 58.59 517 ARG A C 1
ATOM 4094 O O . ARG A 1 517 ? 94.879 29.325 -156.398 1.00 58.59 517 ARG A O 1
ATOM 4101 N N . PHE A 1 518 ? 93.699 30.508 -154.890 1.00 50.28 518 PHE A N 1
ATOM 4102 C CA . PHE A 1 518 ? 92.708 31.037 -155.837 1.00 50.28 518 PHE A CA 1
ATOM 4103 C C . PHE A 1 518 ? 92.905 32.484 -156.321 1.00 50.28 518 PHE A C 1
ATOM 4105 O O . PHE A 1 518 ? 92.106 32.951 -157.132 1.00 50.28 518 PHE A O 1
ATOM 4112 N N . ARG A 1 519 ? 93.958 33.211 -155.908 1.00 47.38 519 ARG A N 1
ATOM 4113 C CA . ARG A 1 519 ? 94.250 34.559 -156.451 1.00 47.38 519 ARG A CA 1
ATOM 4114 C C . ARG A 1 519 ? 95.672 34.729 -156.987 1.00 47.38 519 ARG A C 1
ATOM 4116 O O . ARG A 1 519 ? 96.567 35.250 -156.328 1.00 47.38 519 ARG A O 1
ATOM 4123 N N . LYS A 1 520 ? 95.836 34.340 -158.257 1.00 43.94 520 LYS A N 1
ATOM 4124 C CA . LYS A 1 520 ? 96.916 34.807 -159.142 1.00 43.94 520 LYS A CA 1
ATOM 4125 C C . LYS A 1 520 ? 96.575 36.179 -159.749 1.00 43.94 520 LYS A C 1
ATOM 4127 O O . LYS A 1 520 ? 95.421 36.591 -159.780 1.00 43.94 520 LYS A O 1
ATOM 4132 N N . ARG A 1 521 ? 97.616 36.875 -160.215 1.00 34.53 521 ARG A N 1
ATOM 4133 C CA . ARG A 1 521 ? 97.602 38.230 -160.800 1.00 34.53 521 ARG A CA 1
ATOM 4134 C C . ARG A 1 521 ? 97.224 38.207 -162.288 1.00 34.53 521 ARG A C 1
ATOM 4136 O O . ARG A 1 521 ? 97.729 37.346 -163.001 1.00 34.53 521 ARG A O 1
ATOM 4143 N N . ASP A 1 522 ? 96.490 39.222 -162.753 1.00 39.69 522 ASP A N 1
ATOM 4144 C CA . ASP A 1 522 ? 96.361 39.558 -164.183 1.00 39.69 522 ASP A CA 1
ATOM 4145 C C . ASP A 1 522 ? 96.553 41.076 -164.452 1.00 39.69 522 ASP A C 1
ATOM 4147 O O . ASP A 1 522 ? 96.760 41.866 -163.524 1.00 39.69 522 ASP A O 1
ATOM 4151 N N . ARG A 1 523 ? 96.604 41.473 -165.728 1.00 39.66 523 ARG A N 1
ATOM 4152 C CA . ARG A 1 523 ? 97.235 42.702 -166.241 1.00 39.66 523 ARG A CA 1
ATOM 4153 C C . ARG A 1 523 ? 96.277 43.892 -166.424 1.00 39.66 523 ARG A C 1
ATOM 4155 O O . ARG A 1 523 ? 95.955 44.256 -167.551 1.00 39.66 523 ARG A O 1
ATOM 4162 N N . SER A 1 524 ? 95.909 44.572 -165.338 1.00 38.19 524 SER A N 1
ATOM 4163 C CA . SER A 1 524 ? 95.302 45.923 -165.429 1.00 38.19 524 SER A CA 1
ATOM 4164 C C . SER A 1 524 ? 95.666 46.906 -164.306 1.00 38.19 524 SER A C 1
ATOM 4166 O O . SER A 1 524 ? 95.492 48.106 -164.481 1.00 38.19 524 SER A O 1
ATOM 4168 N N . GLY A 1 525 ? 96.258 46.448 -163.197 1.00 40.97 525 GLY A N 1
ATOM 4169 C CA . GLY A 1 525 ? 97.023 47.333 -162.306 1.00 40.97 525 GLY A CA 1
ATOM 4170 C C . GLY A 1 525 ? 96.237 48.198 -161.312 1.00 40.97 525 GLY A C 1
ATOM 4171 O O . GLY A 1 525 ? 96.791 49.180 -160.830 1.00 40.97 525 GLY A O 1
ATOM 4172 N N . SER A 1 526 ? 95.007 47.831 -160.938 1.00 36.41 526 SER A N 1
ATOM 4173 C CA . SER A 1 526 ? 94.369 48.348 -159.716 1.00 36.41 526 SER A CA 1
ATOM 4174 C C . SER A 1 526 ? 93.615 47.245 -158.968 1.00 36.41 526 SER A C 1
ATOM 4176 O O . SER A 1 526 ? 93.225 46.239 -159.562 1.00 36.41 526 SER A O 1
ATOM 4178 N N . TRP A 1 527 ? 93.458 47.404 -157.653 1.00 42.06 527 TRP A N 1
ATOM 4179 C CA . TRP A 1 527 ? 92.918 46.380 -156.756 1.00 42.06 527 TRP A CA 1
ATOM 4180 C C . TRP A 1 527 ? 91.451 46.655 -156.425 1.00 42.06 527 TRP A C 1
ATOM 4182 O O . TRP A 1 527 ? 91.126 47.712 -155.891 1.00 42.06 527 TRP A O 1
ATOM 4192 N N . VAL A 1 528 ? 90.577 45.675 -156.666 1.00 35.50 528 VAL A N 1
ATOM 4193 C CA . VAL A 1 528 ? 89.199 45.690 -156.152 1.00 35.50 528 VAL A CA 1
ATOM 4194 C C . VAL A 1 528 ? 89.165 44.943 -154.822 1.00 35.50 528 VAL A C 1
ATOM 4196 O O . VAL A 1 528 ? 89.432 43.740 -154.764 1.00 35.50 528 VAL A O 1
ATOM 4199 N N . SER A 1 529 ? 88.833 45.657 -153.750 1.00 39.62 529 SER A N 1
ATOM 4200 C CA . SER A 1 529 ? 88.529 45.073 -152.447 1.00 39.62 529 SER A CA 1
ATOM 4201 C C . SER A 1 529 ? 87.167 44.382 -152.477 1.00 39.62 529 SER A C 1
ATOM 4203 O O . SER A 1 529 ? 86.161 45.010 -152.790 1.00 39.62 529 SER A O 1
ATOM 4205 N N . ILE A 1 530 ? 87.134 43.108 -152.087 1.00 39.53 530 ILE A N 1
ATOM 4206 C CA . ILE A 1 530 ? 85.917 42.451 -151.600 1.00 39.53 530 ILE A CA 1
ATOM 4207 C C . ILE A 1 530 ? 86.083 42.353 -150.088 1.00 39.53 530 ILE A C 1
ATOM 4209 O O . ILE A 1 530 ? 87.038 41.722 -149.629 1.00 39.53 530 ILE A O 1
ATOM 4213 N N . THR A 1 531 ? 85.182 42.984 -149.344 1.00 41.16 531 THR A N 1
ATOM 4214 C CA . THR A 1 531 ? 85.158 42.980 -147.878 1.00 41.16 531 THR A CA 1
ATOM 4215 C C . THR A 1 531 ? 83.744 42.679 -147.400 1.00 41.16 531 THR A C 1
ATOM 4217 O O . THR A 1 531 ? 82.884 43.553 -147.419 1.00 41.16 531 THR A O 1
ATOM 4220 N N . ASP A 1 532 ? 83.565 41.424 -146.994 1.00 39.91 532 ASP A N 1
ATOM 4221 C CA . ASP A 1 532 ? 82.552 40.910 -146.069 1.00 39.91 532 ASP A CA 1
ATOM 4222 C C . ASP A 1 532 ? 81.082 41.210 -146.408 1.00 39.91 532 ASP A C 1
ATOM 4224 O O . ASP A 1 532 ? 80.299 41.729 -145.615 1.00 39.91 532 ASP A O 1
ATOM 4228 N N . GLU A 1 533 ? 80.703 40.757 -147.602 1.00 35.59 533 GLU A N 1
ATOM 4229 C CA . GLU A 1 533 ? 79.326 40.424 -147.962 1.00 35.59 533 GLU A CA 1
ATOM 4230 C C . GLU A 1 533 ? 78.995 38.983 -147.503 1.00 35.59 533 GLU A C 1
ATOM 4232 O O . GLU A 1 533 ? 79.802 38.070 -147.678 1.00 35.59 533 GLU A O 1
ATOM 4237 N N . SER A 1 534 ? 77.807 38.788 -146.917 1.00 44.34 534 SER A N 1
ATOM 4238 C CA . SER A 1 534 ? 77.094 37.504 -146.737 1.00 44.34 534 SER A CA 1
ATOM 4239 C C . SER A 1 534 ? 77.917 36.236 -146.402 1.00 44.34 534 SER A C 1
ATOM 4241 O O . SER A 1 534 ? 78.149 35.382 -147.260 1.00 44.34 534 SER A O 1
ATOM 4243 N N . ALA A 1 535 ? 78.250 36.050 -145.123 1.00 36.03 535 ALA A N 1
ATOM 4244 C CA . ALA A 1 535 ? 78.739 34.789 -144.550 1.00 36.03 535 ALA A CA 1
ATOM 4245 C C . ALA A 1 535 ? 78.317 34.714 -143.062 1.00 36.03 535 ALA A C 1
ATOM 4247 O O . ALA A 1 535 ? 78.519 35.685 -142.341 1.00 36.03 535 ALA A O 1
ATOM 4248 N N . GLU A 1 536 ? 77.717 33.648 -142.521 1.00 39.81 536 GLU A N 1
ATOM 4249 C CA . GLU A 1 536 ? 77.283 32.360 -143.090 1.00 39.81 536 GLU A CA 1
ATOM 4250 C C . GLU A 1 536 ? 75.951 31.935 -142.436 1.00 39.81 536 GLU A C 1
ATOM 4252 O O . GLU A 1 536 ? 75.902 31.749 -141.222 1.00 39.81 536 GLU A O 1
ATOM 4257 N N . ASP A 1 537 ? 74.889 31.711 -143.222 1.00 38.34 537 ASP A N 1
ATOM 4258 C CA . ASP A 1 537 ? 73.718 30.943 -142.761 1.00 38.34 537 ASP A CA 1
ATOM 4259 C C . ASP A 1 537 ? 73.946 29.457 -143.085 1.00 38.34 537 ASP A C 1
ATOM 4261 O O . ASP A 1 537 ? 73.490 28.927 -144.100 1.00 38.34 537 ASP A O 1
ATOM 4265 N N . ILE A 1 538 ? 74.769 28.801 -142.260 1.00 42.72 538 ILE A N 1
ATOM 4266 C CA . ILE A 1 538 ? 75.080 27.370 -142.375 1.00 42.72 538 ILE A CA 1
ATOM 4267 C C . ILE A 1 538 ? 74.498 26.644 -141.162 1.00 42.72 538 ILE A C 1
ATOM 4269 O O . ILE A 1 538 ? 75.169 26.369 -140.165 1.00 42.72 538 ILE A O 1
ATOM 4273 N N . VAL A 1 539 ? 73.215 26.300 -141.277 1.00 33.69 539 VAL A N 1
ATOM 4274 C CA . VAL A 1 539 ? 72.518 25.416 -140.337 1.00 33.69 539 VAL A CA 1
ATOM 4275 C C . VAL A 1 539 ? 73.100 24.003 -140.431 1.00 33.69 539 VAL A C 1
ATOM 4277 O O . VAL A 1 539 ? 72.699 23.192 -141.269 1.00 33.69 539 VAL A O 1
ATOM 4280 N N . PHE A 1 540 ? 74.018 23.669 -139.525 1.00 34.47 540 PHE A N 1
ATOM 4281 C CA . PHE A 1 540 ? 74.345 22.273 -139.245 1.00 34.47 540 PHE A CA 1
ATOM 4282 C C . PHE A 1 540 ? 73.205 21.636 -138.444 1.00 34.47 540 PHE A C 1
ATOM 4284 O O . PHE A 1 540 ? 72.994 21.965 -137.278 1.00 34.47 540 PHE A O 1
ATOM 4291 N N . ARG A 1 541 ? 72.481 20.692 -139.058 1.00 36.97 541 ARG A N 1
ATOM 4292 C CA . ARG A 1 541 ? 71.644 19.750 -138.305 1.00 36.97 541 ARG A CA 1
ATOM 4293 C C . ARG A 1 541 ? 72.534 18.761 -137.551 1.00 36.97 541 ARG A C 1
ATOM 4295 O O . ARG A 1 541 ? 73.312 18.044 -138.180 1.00 36.97 541 ARG A O 1
ATOM 4302 N N . THR A 1 542 ? 72.319 18.678 -136.244 1.00 37.66 542 THR A N 1
ATOM 4303 C CA . THR A 1 542 ? 72.688 17.565 -135.356 1.00 37.66 542 THR A CA 1
ATOM 4304 C C . THR A 1 542 ? 71.537 17.347 -134.393 1.00 37.66 542 THR A C 1
ATOM 4306 O O . THR A 1 542 ? 71.211 18.341 -133.706 1.00 37.66 542 THR A O 1
#

Organism: NCBI:txid56676